Protein AF-A0A7H0H2H9-F1 (afdb_monomer)

Neares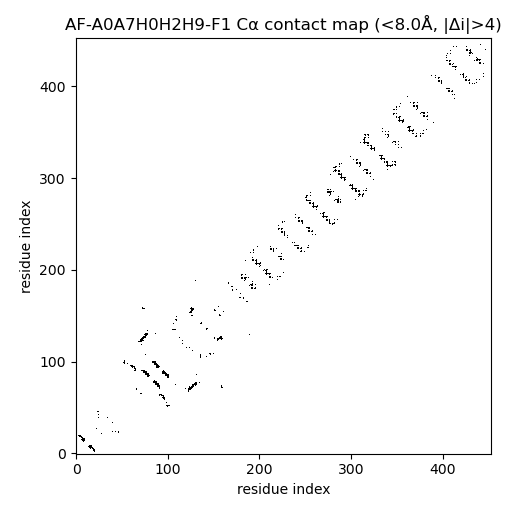t PDB structures (foldseek):
  3sf4-assembly1_A  TM=4.062E-01  e=7.384E-05  Homo sapiens
  6hc2-assembly1_C  TM=4.402E-01  e=5.951E-04  Homo sapiens
  4wng-assembly1_A  TM=3.437E-01  e=6.780E-04  Homo sapiens
  4wnf-assembly1_A  TM=3.298E-01  e=6.225E-03  Homo sapiens
  3t7u-assembly1_A  TM=1.616E-01  e=5.248E-01  Homo sapiens

Solvent-accessible surface area (backbone atoms only — not comparable to full-atom values): 24027 Å² total; per-residue (Å²): 130,84,74,74,48,68,74,41,51,43,93,90,74,65,46,72,81,52,68,64,76,81,82,51,85,90,69,64,82,79,76,61,87,85,63,46,75,66,54,59,52,50,51,54,50,51,52,49,52,50,51,50,33,54,52,31,71,68,49,82,70,50,78,49,81,58,59,100,83,49,75,34,34,29,34,33,34,65,47,76,54,102,89,45,48,26,40,32,34,30,30,72,90,27,78,23,43,58,31,59,59,54,96,82,59,84,58,61,67,67,54,54,49,52,51,47,42,74,73,44,47,90,34,41,31,19,57,29,56,68,68,25,37,80,74,62,47,65,96,39,80,67,42,59,59,50,53,54,58,54,35,69,76,32,86,34,62,50,42,58,88,81,68,55,94,80,70,71,82,83,72,60,95,85,51,54,72,65,60,49,34,55,50,39,28,78,69,74,34,34,67,34,15,26,54,50,14,61,69,27,42,88,81,38,49,71,62,11,48,52,30,19,50,54,8,30,76,72,64,28,46,68,15,20,31,48,49,11,62,67,23,55,88,80,35,59,66,64,11,46,56,26,16,53,53,9,30,75,72,62,37,26,68,21,19,39,51,46,12,63,70,24,46,88,82,37,54,66,63,12,49,54,25,26,51,51,7,25,75,65,61,28,32,66,36,14,32,52,51,14,56,48,29,44,76,71,71,34,56,79,66,13,48,61,28,17,52,50,5,33,72,61,58,36,14,63,22,19,26,52,54,11,65,76,26,42,91,84,37,53,68,60,14,50,55,23,13,52,50,1,33,73,53,66,22,48,69,14,18,26,52,43,12,59,70,23,48,84,83,34,48,76,62,10,46,60,29,11,49,55,11,27,76,73,67,37,65,69,15,45,52,49,43,52,54,50,50,52,53,50,51,48,55,49,26,54,52,39,35,74,72,67,39,59,69,29,25,45,52,41,12,61,71,23,46,89,80,38,51,69,62,11,50,54,31,16,50,55,19,37,74,38,98,46,80,92,28,55,58,42,50,54,74,77,43,72,85,61,77,77,81,84,126

Sequence (453 aa):
MSQYLIEFCCPECERALGGFSNPLVGEIHDPDPSWSTIATGDLRTQETRWRELLSARTTPWRDSSASDTDPVHASLQVRTDSRGTWLVIDANGSEIFRELAAEDDIEPAPRLLAYLHARYGDRLRSFDPWRAFDFLAGDSLSATARIMALLQTLPERDGAAADRRSLGDPPPPNASPMTRLEWRAKHGDSDAMYWLGTELQERDPDTARRWLEEAADLGNPNAMFALGSFYRFSDLDASRDWLEKAAAHGDPGAMSNLGLLLQDSDPQAADDWAEAAAVKGDTDAAFNRGAMLTRLNQPHAARAWFERAAAGGDGRAAYNLGLMVVESDPSSARTWFERGARLGCVEAMAHLGYLLMEESPAKAMKWLERAADAGDRDAMVNCGVLSQRLAESWFKKAAAAGDTGALANLAYLLRGLRPDDSRQWAQRAVDSTDPELDDTLDILFPDAEPKMS

Mean predicted aligned error: 17.39 Å

Secondary structure (DSSP, 8-state):
-----EEEE-TTT--EEEE-----GGG-SS--TTS-HHHHHHHHHHHHHHHHHHHHHTSPPPPPSS-TTS-EEEEEEEEEETTEEEEEEEETTEEEEEEE--TT-S-HHHHHHHHHHHHHGGGEEEEE-GGGHHHHTSS-HHHHHHHHHHHTTSSSSSS-TTTGGGT-PPPPTTS-HHHHHHHHHHTT-HHHHHHHHHHHTTT-HHHHHHHHHHHHHTT-HHHHHHHHHHHTTT-HHHHHHHHHHHHHTT-HHHHHHHHHHHTTT-HHHHHHHHHHHHHTT-HHHHHHHHHHHHHTT-HHHHHHHHHHHHHTT-HHHHHHHHHHHTTT-HHHHHHHHHHHHHTT-HHHHHHHHHHHHHH-HHHHHHHHHHHHHTT-HHHHHHHHHHHHHHHHHHHHHHHHTT-SHHHHHHHHHHTTT-HHHHHHHHHHHHTSS-GGGTTHHHHH-TTSPP---

Foldseek 3Di:
DQPFPQVDADPVHGDRPDTDGLDQPVRDDDDDPVCPPVNVVVSVVVVVLVVQQVVQVPDAFADAPDDLPAAKQKEWAWDADPVAIKTFIHIPNHTGGIGHQDLPPQAPPVVVVVVVCVVQPLSHAYYHHVNVCVSQPNPDPVSVVVNQVSLVVHNHSHSDPPPPVPQDDQDPPPDDPLSNLVSCLSVQNLVSLQVNLVVCCVPPVPSSLVSLVSSVVVVNLSSLQVQLVVCVVPPLVSNLVSLVSSVVVVDLVSLQVNLVSCCVPPNVSSLVSLVSSLVSQNLVSLQVNLVVCVVVVNNVVSLVSLVSSLVSLALVSLQVNLVVCCVPDVPSSLVSLVSSLVSPNLSSLQVNLVVCLVVPLPSSLVSLVSSVVVPDPSSVVVNVVSVLVVLLVVLVVCVVVVNLVSLLVNLQSCCVPPVPVSLVSLVVSCVDPDPVSVCSCCVSPVPDPPPDD

Organism: NCBI:txid1285901

pLDDT: mean 78.41, std 16.93, range [29.27, 97.94]

Structure (mmCIF, N/CA/C/O backbone):
data_AF-A0A7H0H2H9-F1
#
_entry.id   AF-A0A7H0H2H9-F1
#
loop_
_atom_site.group_PDB
_atom_site.id
_atom_site.type_symbol
_atom_site.label_atom_id
_atom_site.label_alt_id
_atom_site.label_comp_id
_atom_site.label_asym_id
_atom_site.label_entity_id
_atom_site.label_seq_id
_atom_site.pdbx_PDB_ins_code
_atom_site.Cartn_x
_atom_site.Cartn_y
_atom_site.Cartn_z
_atom_site.occupancy
_atom_site.B_iso_or_equiv
_atom_site.auth_seq_id
_atom_site.auth_comp_id
_atom_site.auth_asym_id
_atom_site.auth_atom_id
_atom_site.pdbx_PDB_model_num
ATOM 1 N N . MET A 1 1 ? -8.047 -39.981 -25.725 1.00 29.27 1 MET A N 1
ATOM 2 C CA . MET A 1 1 ? -6.622 -40.042 -26.105 1.00 29.27 1 MET A CA 1
ATOM 3 C C . MET A 1 1 ? -6.065 -38.666 -25.829 1.00 29.27 1 MET A C 1
ATOM 5 O O . MET A 1 1 ? -6.354 -37.765 -26.601 1.00 29.27 1 MET A O 1
ATOM 9 N N . SER A 1 2 ? -5.395 -38.485 -24.692 1.00 30.36 2 SER A N 1
ATOM 10 C CA . SER A 1 2 ? -4.617 -37.278 -24.416 1.00 30.36 2 SER A CA 1
ATOM 11 C C . SER A 1 2 ? -3.603 -37.130 -25.545 1.00 30.36 2 SER A C 1
ATOM 13 O O . SER A 1 2 ? -2.760 -38.009 -25.737 1.00 30.36 2 SER A O 1
ATOM 15 N N . GLN A 1 3 ? -3.738 -36.086 -26.361 1.00 37.97 3 GLN A N 1
ATOM 16 C CA . GLN A 1 3 ? -2.693 -35.756 -27.316 1.00 37.97 3 GLN A CA 1
ATOM 17 C C . GLN A 1 3 ? -1.512 -35.253 -26.489 1.00 37.97 3 GLN A C 1
ATOM 19 O O . GLN A 1 3 ? -1.462 -34.098 -26.085 1.00 37.97 3 GLN A O 1
ATOM 24 N N . TYR A 1 4 ? -0.579 -36.149 -26.175 1.00 35.84 4 TYR A N 1
ATOM 25 C CA . TYR A 1 4 ? 0.776 -35.740 -25.848 1.00 35.84 4 TYR A CA 1
ATOM 26 C C . TYR A 1 4 ? 1.286 -34.967 -27.062 1.00 35.84 4 TYR A C 1
ATOM 28 O O . TYR A 1 4 ? 1.615 -35.569 -28.085 1.00 35.84 4 TYR A O 1
ATOM 36 N N . LEU A 1 5 ? 1.295 -33.639 -26.979 1.00 40.12 5 LEU A N 1
ATOM 37 C CA . LEU A 1 5 ? 2.050 -32.843 -27.927 1.00 40.12 5 LEU A CA 1
ATOM 38 C C . LEU A 1 5 ? 3.520 -32.987 -27.537 1.00 40.12 5 LEU A C 1
ATOM 40 O O . LEU A 1 5 ? 3.989 -32.448 -26.540 1.00 40.12 5 LEU A O 1
ATOM 44 N N . ILE A 1 6 ? 4.232 -33.801 -28.310 1.00 41.22 6 ILE A N 1
ATOM 45 C CA . ILE A 1 6 ? 5.691 -33.839 -28.296 1.00 41.22 6 ILE A CA 1
ATOM 46 C C . ILE A 1 6 ? 6.144 -32.463 -28.792 1.00 41.22 6 ILE A C 1
ATOM 48 O O . ILE A 1 6 ? 5.863 -32.116 -29.937 1.00 41.22 6 ILE A O 1
ATOM 52 N N . GLU A 1 7 ? 6.792 -31.667 -27.939 1.00 45.75 7 GLU A N 1
ATOM 53 C CA . GLU A 1 7 ? 7.185 -30.301 -28.309 1.00 45.75 7 GLU A CA 1
ATOM 54 C C . GLU A 1 7 ? 8.278 -30.283 -29.382 1.00 45.75 7 GLU A C 1
ATOM 56 O O . GLU A 1 7 ? 8.294 -29.370 -30.208 1.00 45.75 7 GLU A O 1
ATOM 61 N N . PHE A 1 8 ? 9.176 -31.279 -29.422 1.00 47.75 8 PHE A N 1
ATOM 62 C CA . PHE A 1 8 ? 10.190 -31.331 -30.476 1.00 47.75 8 PHE A CA 1
ATOM 63 C C . PHE A 1 8 ? 10.889 -32.682 -30.653 1.00 47.75 8 PHE A C 1
ATOM 65 O O . PHE A 1 8 ? 11.193 -33.366 -29.674 1.00 47.75 8 PHE A O 1
ATOM 72 N N . CYS A 1 9 ? 11.245 -32.980 -31.909 1.00 41.75 9 CYS A N 1
ATOM 73 C CA . CYS A 1 9 ? 12.187 -34.017 -32.325 1.00 41.75 9 CYS A CA 1
ATOM 74 C C . CYS A 1 9 ? 13.447 -33.364 -32.917 1.00 41.75 9 CYS A C 1
ATOM 76 O O . CYS A 1 9 ? 13.332 -32.494 -33.776 1.00 41.75 9 CYS A O 1
ATOM 78 N N . CYS A 1 10 ? 14.646 -33.786 -32.500 1.00 37.72 10 CYS A N 1
ATOM 79 C CA . CYS A 1 10 ? 15.900 -33.326 -33.116 1.00 37.72 10 CYS A CA 1
ATOM 80 C C . CYS A 1 10 ? 15.871 -33.552 -34.647 1.00 37.72 10 CYS A C 1
ATOM 82 O O . CYS A 1 10 ? 15.589 -34.674 -35.054 1.00 37.72 10 CYS A O 1
ATOM 84 N N . PRO A 1 11 ? 16.186 -32.574 -35.517 1.00 35.91 11 PRO A N 1
ATOM 85 C CA . PRO A 1 11 ? 16.019 -32.740 -36.965 1.00 35.91 11 PRO A CA 1
ATOM 86 C C . PRO A 1 11 ? 17.012 -33.730 -37.592 1.00 35.91 11 PRO A C 1
ATOM 88 O O . PRO A 1 11 ? 16.770 -34.233 -38.682 1.00 35.91 11 PRO A O 1
ATOM 91 N N . GLU A 1 12 ? 18.125 -34.022 -36.911 1.00 37.12 12 GLU A N 1
ATOM 92 C CA . GLU A 1 12 ? 19.143 -34.975 -37.375 1.00 37.12 12 GLU A CA 1
ATOM 93 C C . GLU A 1 12 ? 18.898 -36.412 -36.897 1.00 37.12 12 GLU A C 1
ATOM 95 O O . GLU A 1 12 ? 19.359 -37.355 -37.537 1.00 37.12 12 GLU A O 1
ATOM 100 N N . CYS A 1 13 ? 18.200 -36.609 -35.772 1.00 47.38 13 CYS A N 1
ATOM 101 C CA . CYS A 1 13 ? 17.996 -37.948 -35.197 1.00 47.38 13 CYS A CA 1
ATOM 102 C C . CYS A 1 13 ? 16.553 -38.275 -34.784 1.00 47.38 13 CYS A C 1
ATOM 104 O O . CYS A 1 13 ? 16.312 -39.330 -34.201 1.00 47.38 13 CYS A O 1
ATOM 106 N N . GLU A 1 14 ? 15.611 -37.373 -35.055 1.00 47.16 14 GLU A N 1
ATOM 107 C CA . GLU A 1 14 ? 14.166 -37.460 -34.799 1.00 47.16 14 GLU A CA 1
ATOM 108 C C . GLU A 1 14 ? 13.768 -37.801 -33.350 1.00 47.16 14 GLU A C 1
ATOM 110 O O . GLU A 1 14 ? 12.626 -38.161 -33.063 1.00 47.16 14 GLU A O 1
ATOM 115 N N . ARG A 1 15 ? 14.696 -37.675 -32.395 1.00 44.41 15 ARG A N 1
ATOM 116 C CA . ARG A 1 15 ? 14.470 -38.045 -30.994 1.00 44.41 15 ARG A CA 1
ATOM 117 C C . ARG A 1 15 ? 13.746 -36.935 -30.238 1.00 44.41 15 ARG A C 1
ATOM 119 O O . ARG A 1 15 ? 14.182 -35.785 -30.294 1.00 44.41 15 ARG A O 1
ATOM 126 N N . ALA A 1 16 ? 12.692 -37.299 -29.506 1.00 47.22 16 ALA A N 1
ATOM 127 C CA . ALA A 1 16 ? 11.947 -36.384 -28.647 1.00 47.22 16 ALA A CA 1
ATOM 128 C C . ALA A 1 16 ? 12.841 -35.851 -27.514 1.00 47.22 16 ALA A C 1
ATOM 130 O O . ALA A 1 16 ? 13.384 -36.646 -26.743 1.00 47.22 16 ALA A O 1
ATOM 131 N N . LEU A 1 17 ? 13.012 -34.528 -27.429 1.00 44.09 17 LEU A N 1
ATOM 132 C CA . LEU A 1 17 ? 13.872 -33.883 -26.419 1.00 44.09 17 LEU A CA 1
ATOM 133 C C . LEU A 1 17 ? 13.115 -33.526 -25.125 1.00 44.09 17 LEU A C 1
ATOM 135 O O . LEU A 1 17 ? 13.735 -33.360 -24.079 1.00 44.09 17 LEU A O 1
ATOM 139 N N . GLY A 1 18 ? 11.782 -33.495 -25.178 1.00 45.84 18 GLY A N 1
ATOM 140 C CA . GLY A 1 18 ? 10.891 -33.237 -24.048 1.00 45.84 18 GLY A CA 1
ATOM 141 C C . GLY A 1 18 ? 9.431 -33.170 -24.501 1.00 45.84 18 GLY A C 1
ATOM 142 O O . GLY A 1 18 ? 9.147 -33.104 -25.700 1.00 45.84 18 GLY A O 1
ATOM 143 N N . GLY A 1 19 ? 8.496 -33.226 -23.553 1.00 44.22 19 GLY A N 1
ATOM 144 C CA . GLY A 1 19 ? 7.072 -33.059 -23.829 1.00 44.22 19 GLY A CA 1
ATOM 145 C C . GLY A 1 19 ? 6.325 -32.541 -22.608 1.00 44.22 19 GLY A C 1
ATOM 146 O O . GLY A 1 19 ? 6.538 -33.035 -21.501 1.00 44.22 19 GLY A O 1
ATOM 147 N N . PHE A 1 20 ? 5.436 -31.579 -22.836 1.00 43.78 20 PHE A N 1
ATOM 148 C CA . PHE A 1 20 ? 4.494 -31.066 -21.849 1.00 43.78 20 PHE A CA 1
ATOM 149 C C . PHE A 1 20 ? 3.074 -31.169 -22.413 1.00 43.78 20 PHE A C 1
ATOM 151 O O . PHE A 1 20 ? 2.856 -31.006 -23.613 1.00 43.78 20 PHE A O 1
ATOM 158 N N . SER A 1 21 ? 2.093 -31.457 -21.560 1.00 45.12 21 SER A N 1
ATOM 159 C CA . SER A 1 21 ? 0.679 -31.422 -21.939 1.00 45.12 21 SER A CA 1
ATOM 160 C C . SER A 1 21 ? 0.024 -30.200 -21.311 1.00 45.12 21 SER A C 1
ATOM 162 O O . SER A 1 21 ? -0.103 -30.153 -20.088 1.00 45.12 21 SER A O 1
ATOM 164 N N . ASN A 1 22 ? -0.421 -29.251 -22.133 1.00 46.38 22 ASN A N 1
ATOM 165 C CA . ASN A 1 22 ? -1.325 -28.192 -21.698 1.00 46.38 22 ASN A CA 1
ATOM 166 C C . ASN A 1 22 ? -2.756 -28.555 -22.150 1.00 46.38 22 ASN A C 1
ATOM 168 O O . ASN A 1 22 ? -2.999 -28.575 -23.360 1.00 46.38 22 ASN A O 1
ATOM 172 N N . PRO A 1 23 ? -3.678 -28.935 -21.243 1.00 48.56 23 PRO A N 1
ATOM 173 C CA . PRO A 1 23 ? -5.033 -29.321 -21.628 1.00 48.56 23 PRO A CA 1
ATOM 174 C C . PRO A 1 23 ? -5.815 -28.108 -22.149 1.00 48.56 23 PRO A C 1
ATOM 176 O O . PRO A 1 23 ? -5.937 -27.093 -21.464 1.00 48.56 23 PRO A O 1
ATOM 179 N N . LEU A 1 24 ? -6.385 -28.214 -23.354 1.00 52.94 24 LEU A N 1
ATOM 180 C CA . LEU A 1 24 ? -7.250 -27.163 -23.900 1.00 52.94 24 LEU A CA 1
ATOM 181 C C . LEU A 1 24 ? -8.544 -27.064 -23.081 1.00 52.94 24 LEU A C 1
ATOM 183 O O . LEU A 1 24 ? -9.065 -28.074 -22.605 1.00 52.94 24 LEU A O 1
ATOM 187 N N . VAL A 1 25 ? -9.140 -25.868 -22.986 1.00 51.47 25 VAL A N 1
ATOM 188 C CA . VAL A 1 25 ? -10.388 -25.658 -22.217 1.00 51.47 25 VAL A CA 1
ATOM 189 C C . VAL A 1 25 ? -11.526 -26.580 -22.691 1.00 51.47 25 VAL A C 1
ATOM 191 O O . VAL A 1 25 ? -12.384 -26.967 -21.901 1.00 51.47 25 VAL A O 1
ATOM 194 N N . GLY A 1 26 ? -11.528 -26.973 -23.970 1.00 51.47 26 GLY A N 1
ATOM 195 C CA . GLY A 1 26 ? -12.503 -27.908 -24.547 1.00 51.47 26 GLY A CA 1
ATOM 196 C C . GLY A 1 26 ? -12.264 -29.396 -24.246 1.00 51.47 26 GLY A C 1
ATOM 197 O O . GLY A 1 26 ? -13.127 -30.210 -24.565 1.00 51.47 26 GLY A O 1
ATOM 198 N N . GLU A 1 27 ? -11.125 -29.757 -23.652 1.00 48.06 27 GLU A N 1
ATOM 199 C CA . GLU A 1 27 ? -10.711 -31.143 -23.370 1.00 48.06 27 GLU A CA 1
ATOM 200 C C . GLU A 1 27 ? -10.894 -31.537 -21.892 1.00 48.06 27 GLU A C 1
ATOM 202 O O . GLU A 1 27 ? -10.730 -32.704 -21.532 1.00 48.06 27 GLU A O 1
ATOM 207 N N . ILE A 1 28 ? -11.274 -30.582 -21.033 1.00 53.31 28 ILE A N 1
ATOM 208 C CA . ILE A 1 28 ? -11.577 -30.812 -19.617 1.00 53.31 28 ILE A CA 1
ATOM 209 C C . ILE A 1 28 ? -13.004 -31.357 -19.506 1.00 53.31 28 ILE A C 1
ATOM 211 O O . ILE A 1 28 ? -13.990 -30.617 -19.522 1.00 53.31 28 ILE A O 1
ATOM 215 N N . HIS A 1 29 ? -13.123 -32.675 -19.401 1.00 45.47 29 HIS A N 1
ATOM 216 C CA . HIS A 1 29 ? -14.381 -33.327 -19.062 1.00 45.47 29 HIS A CA 1
ATOM 217 C C . HIS A 1 29 ? -14.463 -33.468 -17.538 1.00 45.47 29 HIS A C 1
ATOM 219 O O . HIS A 1 29 ? -13.722 -34.257 -16.963 1.00 45.47 29 HIS A O 1
ATOM 225 N N . ASP A 1 30 ? -15.374 -32.705 -16.924 1.00 46.75 30 ASP A N 1
ATOM 226 C CA . ASP A 1 30 ? -15.655 -32.646 -15.477 1.00 46.75 30 ASP A CA 1
ATOM 227 C C . ASP A 1 30 ? -14.646 -31.801 -14.656 1.00 46.75 30 ASP A C 1
ATOM 229 O O . ASP A 1 30 ? -13.772 -32.337 -13.972 1.00 46.75 30 ASP A O 1
ATOM 233 N N . PRO A 1 31 ? -14.715 -30.453 -14.737 1.00 51.00 31 PRO A N 1
ATOM 234 C CA . PRO A 1 31 ? -13.874 -29.586 -13.918 1.00 51.00 31 PRO A CA 1
ATOM 235 C C . PRO A 1 31 ? -14.248 -29.740 -12.437 1.00 51.00 31 PRO A C 1
ATOM 237 O O . PRO A 1 31 ? -15.410 -29.586 -12.060 1.00 51.00 31 PRO A O 1
ATOM 240 N N . ASP A 1 32 ? -13.257 -30.028 -11.594 1.00 45.88 32 ASP A N 1
ATOM 241 C CA . ASP A 1 32 ? -13.421 -30.076 -10.141 1.00 45.88 32 ASP A CA 1
ATOM 242 C C . ASP A 1 32 ? -14.043 -28.746 -9.651 1.00 45.88 32 ASP A C 1
ATOM 244 O O . ASP A 1 32 ? -13.536 -27.674 -9.986 1.00 45.88 32 ASP A O 1
ATOM 248 N N . PRO A 1 33 ? -15.145 -28.767 -8.875 1.00 47.25 33 PRO A N 1
ATOM 249 C CA . PRO A 1 33 ? -15.858 -27.558 -8.454 1.00 47.25 33 PRO A CA 1
ATOM 250 C C . PRO A 1 33 ? -15.035 -26.609 -7.562 1.00 47.25 33 PRO A C 1
ATOM 252 O O . PRO A 1 33 ? -15.468 -25.483 -7.314 1.00 47.25 33 PRO A O 1
ATOM 255 N N . SER A 1 34 ? -13.849 -27.019 -7.096 1.00 45.00 34 SER A N 1
ATOM 256 C CA . SER A 1 34 ? -12.867 -26.138 -6.445 1.00 45.00 34 SER A CA 1
ATOM 257 C C . SER A 1 34 ? -12.106 -25.224 -7.423 1.00 45.00 34 SER A C 1
ATOM 259 O O . SER A 1 34 ? -11.509 -24.228 -7.004 1.00 45.00 34 SER A O 1
ATOM 261 N N . TRP A 1 35 ? -12.174 -25.497 -8.729 1.00 41.91 35 TRP A N 1
ATOM 262 C CA . TRP A 1 35 ? -11.580 -24.694 -9.795 1.00 41.91 35 TRP A CA 1
ATOM 263 C C . TRP A 1 35 ? -12.516 -23.522 -10.098 1.00 41.91 35 TRP A C 1
ATOM 265 O O . TRP A 1 35 ? -13.301 -23.527 -11.043 1.00 41.91 35 TRP A O 1
ATOM 275 N N . SER A 1 36 ? -12.481 -22.515 -9.225 1.00 41.94 36 SER A N 1
ATOM 276 C CA . SER A 1 36 ? -13.236 -21.270 -9.396 1.00 41.94 36 SER A CA 1
ATOM 277 C C . SER A 1 36 ? -12.966 -20.608 -10.759 1.00 41.94 36 SER A C 1
ATOM 279 O O . SER A 1 36 ? -11.945 -20.857 -11.397 1.00 41.94 36 SER A O 1
ATOM 281 N N . THR A 1 37 ? -13.844 -19.693 -11.181 1.00 44.31 37 THR A N 1
ATOM 282 C CA . THR A 1 37 ? -13.778 -18.908 -12.434 1.00 44.31 37 THR A CA 1
ATOM 283 C C . THR A 1 37 ? -12.402 -18.269 -12.716 1.00 44.31 37 THR A C 1
ATOM 285 O O . THR A 1 37 ? -12.064 -18.007 -13.873 1.00 44.31 37 THR A O 1
ATOM 288 N N . ILE A 1 38 ? -11.588 -18.070 -11.672 1.00 37.41 38 ILE A N 1
ATOM 289 C CA . ILE A 1 38 ? -10.196 -17.601 -11.720 1.00 37.41 38 ILE A CA 1
ATOM 290 C C . ILE A 1 38 ? -9.293 -18.595 -12.479 1.00 37.41 38 ILE A C 1
ATOM 292 O O . ILE A 1 38 ? -8.529 -18.171 -13.342 1.00 37.41 38 ILE A O 1
ATOM 296 N N . ALA A 1 39 ? -9.446 -19.906 -12.261 1.00 43.59 39 ALA A N 1
ATOM 297 C CA . ALA A 1 39 ? -8.668 -20.946 -12.941 1.00 43.59 39 ALA A CA 1
ATOM 298 C C . ALA A 1 39 ? -9.012 -21.044 -14.440 1.00 43.59 39 ALA A C 1
ATOM 300 O O . ALA A 1 39 ? -8.131 -21.193 -15.278 1.00 43.59 39 ALA A O 1
ATOM 301 N N . THR A 1 40 ? -10.285 -20.883 -14.821 1.00 46.69 40 THR A N 1
ATOM 302 C CA . THR A 1 40 ? -10.682 -20.876 -16.245 1.00 46.69 40 THR A CA 1
ATOM 303 C C . THR A 1 40 ? -10.235 -19.624 -17.006 1.00 46.69 40 THR A C 1
ATOM 305 O O . THR A 1 40 ? -10.017 -19.695 -18.216 1.00 46.69 40 THR A O 1
ATOM 308 N N . GLY A 1 41 ? -10.119 -18.476 -16.326 1.00 50.62 41 GLY A N 1
ATOM 309 C CA . GLY A 1 41 ? -9.566 -17.247 -16.907 1.00 50.62 41 GLY A CA 1
ATOM 310 C C . GLY A 1 41 ? -8.063 -17.363 -17.166 1.00 50.62 41 GLY A C 1
ATOM 311 O O . GLY A 1 41 ? -7.594 -16.981 -18.239 1.00 50.62 41 GLY A O 1
ATOM 312 N N . ASP A 1 42 ? -7.338 -17.969 -16.226 1.00 55.88 42 ASP A N 1
ATOM 313 C CA . ASP A 1 42 ? -5.917 -18.295 -16.361 1.00 55.88 42 ASP A CA 1
ATOM 314 C C . ASP A 1 42 ? -5.680 -19.299 -17.505 1.00 55.88 42 ASP A C 1
ATOM 316 O O . ASP A 1 42 ? -4.914 -19.023 -18.423 1.00 55.88 42 ASP A O 1
ATOM 320 N N . LEU A 1 43 ? -6.472 -20.377 -17.586 1.00 53.47 43 LEU A N 1
ATOM 321 C CA . LEU A 1 43 ? -6.384 -21.367 -18.672 1.00 53.47 43 LEU A CA 1
ATOM 322 C C . LEU A 1 43 ? -6.647 -20.784 -20.070 1.00 53.47 43 LEU A C 1
ATOM 324 O O . LEU A 1 43 ? -5.934 -21.108 -21.015 1.00 53.47 43 LEU A O 1
ATOM 328 N N . ARG A 1 44 ? -7.634 -19.889 -20.236 1.00 60.34 44 ARG A N 1
ATOM 329 C CA . ARG A 1 44 ? -7.860 -19.207 -21.531 1.00 60.34 44 ARG A CA 1
ATOM 330 C C . ARG A 1 44 ? -6.708 -18.273 -21.897 1.00 60.34 44 ARG A C 1
ATOM 332 O O . ARG A 1 44 ? -6.389 -18.124 -23.079 1.00 60.34 44 ARG A O 1
ATOM 339 N N . THR A 1 45 ? -6.098 -17.642 -20.897 1.00 61.00 45 THR A N 1
ATOM 340 C CA . THR A 1 45 ? -4.935 -16.765 -21.075 1.00 61.00 45 THR A CA 1
ATOM 341 C C . THR A 1 45 ? -3.708 -17.584 -21.477 1.00 61.00 45 THR A C 1
ATOM 343 O O . THR A 1 45 ? -3.029 -17.229 -22.439 1.00 61.00 45 THR A O 1
ATOM 346 N N . GLN A 1 46 ? -3.487 -18.730 -20.832 1.00 59.09 46 GLN A N 1
ATOM 347 C CA . GLN A 1 46 ? -2.449 -19.697 -21.190 1.00 59.09 46 GLN A CA 1
ATOM 348 C C . GLN A 1 46 ? -2.670 -20.285 -22.591 1.00 59.09 46 GLN A C 1
ATOM 350 O O . GLN A 1 46 ? -1.737 -20.321 -23.387 1.00 59.09 46 GLN A O 1
ATOM 355 N N . GLU A 1 47 ? -3.902 -20.663 -22.948 1.00 63.34 47 GLU A N 1
ATOM 356 C CA . GLU A 1 47 ? -4.245 -21.170 -24.285 1.00 63.34 47 GLU A CA 1
ATOM 357 C C . GLU A 1 47 ? -4.001 -20.113 -25.378 1.00 63.34 47 GLU A C 1
ATOM 359 O O . GLU A 1 47 ? -3.518 -20.428 -26.468 1.00 63.34 47 GLU A O 1
ATOM 364 N N . THR A 1 48 ? -4.303 -18.844 -25.090 1.00 66.75 48 THR A N 1
ATOM 365 C CA . THR A 1 48 ? -4.049 -17.726 -26.013 1.00 66.75 48 THR A CA 1
ATOM 366 C C . THR A 1 48 ? -2.551 -17.497 -26.195 1.00 66.75 48 THR A C 1
ATOM 368 O O . THR A 1 48 ? -2.079 -17.493 -27.332 1.00 66.75 48 THR A O 1
ATOM 371 N N . ARG A 1 49 ? -1.789 -17.416 -25.096 1.00 64.12 49 ARG A N 1
ATOM 372 C CA . ARG A 1 49 ? -0.321 -17.311 -25.131 1.00 64.12 49 ARG A CA 1
ATOM 373 C C . ARG A 1 49 ? 0.324 -18.482 -25.871 1.00 64.12 49 ARG A C 1
ATOM 375 O O . ARG A 1 49 ? 1.252 -18.285 -26.648 1.00 64.12 49 ARG A O 1
ATOM 382 N N . TRP A 1 50 ? -0.195 -19.695 -25.690 1.00 64.88 50 TRP A N 1
ATOM 383 C CA . TRP A 1 50 ? 0.288 -20.888 -26.382 1.00 64.88 50 TRP A CA 1
ATOM 384 C C . TRP A 1 50 ? 0.063 -20.821 -27.897 1.00 64.88 50 TRP A C 1
ATOM 386 O O . TRP A 1 50 ? 0.962 -21.130 -28.681 1.00 64.88 50 TRP A O 1
ATOM 396 N N . ARG A 1 51 ? -1.113 -20.358 -28.342 1.00 69.12 51 ARG A N 1
ATOM 397 C CA . ARG A 1 51 ? -1.373 -20.116 -29.771 1.00 69.12 51 ARG A CA 1
ATOM 398 C C . ARG A 1 51 ? -0.455 -19.044 -30.349 1.00 69.12 51 ARG A C 1
ATOM 400 O O . ARG A 1 51 ? 0.018 -19.205 -31.471 1.00 69.12 51 ARG A O 1
ATOM 407 N N . GLU A 1 52 ? -0.197 -17.977 -29.602 1.00 71.00 52 GLU A N 1
ATOM 408 C CA . GLU A 1 52 ? 0.721 -16.913 -30.016 1.00 71.00 52 GLU A CA 1
ATOM 409 C C . GLU A 1 52 ? 2.161 -17.418 -30.134 1.00 71.00 52 GLU A C 1
ATOM 411 O O . GLU A 1 52 ? 2.815 -17.140 -31.138 1.00 71.00 52 GLU A O 1
ATOM 416 N N . LEU A 1 53 ? 2.624 -18.235 -29.184 1.00 70.81 53 LEU A N 1
ATOM 417 C CA . LEU A 1 53 ? 3.927 -18.898 -29.244 1.00 70.81 53 LEU A CA 1
ATOM 418 C C . LEU A 1 53 ? 4.055 -19.779 -30.496 1.00 70.81 53 LEU A C 1
ATOM 420 O O . LEU A 1 53 ? 5.022 -19.653 -31.248 1.00 70.81 53 LEU A O 1
ATOM 424 N N . LEU A 1 54 ? 3.066 -20.640 -30.761 1.00 69.44 54 LEU A N 1
ATOM 425 C CA . LEU A 1 54 ? 3.049 -21.503 -31.949 1.00 69.44 54 LEU A CA 1
ATOM 426 C C . LEU A 1 54 ? 2.987 -20.693 -33.254 1.00 69.44 54 LEU A C 1
ATOM 428 O O . LEU A 1 54 ? 3.672 -21.017 -34.228 1.00 69.44 54 LEU A O 1
ATOM 432 N N . SER A 1 55 ? 2.201 -19.616 -33.277 1.00 71.44 55 SER A N 1
ATOM 433 C CA . SER A 1 55 ? 2.129 -18.705 -34.421 1.00 71.44 55 SER A CA 1
ATOM 434 C C . SER A 1 55 ? 3.462 -17.990 -34.658 1.00 71.44 55 SER A C 1
ATOM 436 O O . SER A 1 55 ? 3.884 -17.840 -35.803 1.00 71.44 55 SER A O 1
ATOM 438 N N . ALA A 1 56 ? 4.151 -17.563 -33.600 1.00 70.19 56 ALA A N 1
ATOM 439 C CA . ALA A 1 56 ? 5.453 -16.917 -33.716 1.00 70.19 56 ALA A CA 1
ATOM 440 C C . ALA A 1 56 ? 6.522 -17.903 -34.215 1.00 70.19 56 ALA A C 1
ATOM 442 O O . ALA A 1 56 ? 7.257 -17.597 -35.151 1.00 70.19 56 ALA A O 1
ATOM 443 N N . ARG A 1 57 ? 6.532 -19.137 -33.693 1.00 74.31 57 ARG A N 1
ATOM 444 C CA . ARG A 1 57 ? 7.452 -20.210 -34.119 1.00 74.31 57 ARG A CA 1
ATOM 445 C C . ARG A 1 57 ? 7.257 -20.654 -35.574 1.00 74.31 57 ARG A C 1
ATOM 447 O O . ARG A 1 57 ? 8.193 -21.152 -36.190 1.00 74.31 57 ARG A O 1
ATOM 454 N N . THR A 1 58 ? 6.065 -20.461 -36.135 1.00 72.69 58 THR A N 1
ATOM 455 C CA . THR A 1 58 ? 5.759 -20.748 -37.550 1.00 72.69 58 THR A CA 1
ATOM 456 C C . THR A 1 58 ? 5.929 -19.532 -38.464 1.00 72.69 58 THR A C 1
ATOM 458 O O . THR A 1 58 ? 5.747 -19.641 -39.678 1.00 72.69 58 THR A O 1
ATOM 461 N N . THR A 1 59 ? 6.311 -18.376 -37.911 1.00 75.50 59 THR A N 1
ATOM 462 C CA . THR A 1 59 ? 6.544 -17.161 -38.692 1.00 75.50 59 THR A CA 1
ATOM 463 C C . THR A 1 59 ? 7.844 -17.291 -39.498 1.00 75.50 59 THR A C 1
ATOM 465 O O . THR A 1 59 ? 8.877 -17.670 -38.941 1.00 75.50 59 THR A O 1
ATOM 468 N N . PRO A 1 60 ? 7.835 -16.967 -40.806 1.00 78.38 60 PRO A N 1
ATOM 469 C CA . PRO A 1 60 ? 9.044 -16.997 -41.619 1.00 78.38 60 PRO A CA 1
ATOM 470 C C . PRO A 1 60 ? 10.124 -16.052 -41.083 1.00 78.38 60 PRO A C 1
ATOM 472 O O . PRO A 1 60 ? 9.856 -14.890 -40.774 1.00 78.38 60 PRO A O 1
ATOM 475 N N . TRP A 1 61 ? 11.359 -16.544 -41.031 1.00 84.88 61 TRP A N 1
ATOM 476 C CA . TRP A 1 61 ? 12.534 -15.753 -40.672 1.00 84.88 61 TRP A CA 1
ATOM 477 C C . TRP A 1 61 ? 12.842 -14.740 -41.777 1.00 84.88 61 TRP A C 1
ATOM 479 O O . TRP A 1 61 ? 12.860 -15.095 -42.961 1.00 84.88 61 TRP A O 1
ATOM 489 N N . ARG A 1 62 ? 13.102 -13.494 -41.382 1.00 84.38 62 ARG A N 1
ATOM 490 C CA . ARG A 1 62 ? 13.468 -12.406 -42.294 1.00 84.38 62 ARG A CA 1
ATOM 491 C C . ARG A 1 62 ? 14.914 -12.555 -42.755 1.00 84.38 62 ARG A C 1
ATOM 493 O O . ARG A 1 62 ? 15.733 -13.198 -42.099 1.00 84.38 62 ARG A O 1
ATOM 500 N N . ASP A 1 63 ? 15.222 -11.937 -43.888 1.00 74.75 63 ASP A N 1
ATOM 501 C CA . ASP A 1 63 ? 16.591 -11.873 -44.381 1.00 74.75 63 ASP A CA 1
ATOM 502 C C . ASP A 1 63 ? 17.418 -10.885 -43.558 1.00 74.75 63 ASP A C 1
ATOM 504 O O . ASP A 1 63 ? 16.944 -9.821 -43.156 1.00 74.75 63 ASP A O 1
ATOM 508 N N . SER A 1 64 ? 18.667 -11.261 -43.294 1.00 71.31 64 SER A N 1
ATOM 509 C CA . SER A 1 64 ? 19.643 -10.368 -42.677 1.00 71.31 64 SER A CA 1
ATOM 510 C C . SER A 1 64 ? 20.045 -9.268 -43.658 1.00 71.31 64 SER A C 1
ATOM 512 O O . SER A 1 64 ? 20.058 -9.492 -44.864 1.00 71.31 64 SER A O 1
ATOM 514 N N . SER A 1 65 ? 20.500 -8.127 -43.144 1.00 65.50 65 SER A N 1
ATOM 515 C CA . SER A 1 65 ? 21.117 -7.053 -43.941 1.00 65.50 65 SER A CA 1
ATOM 516 C C . SER A 1 65 ? 22.432 -7.451 -44.639 1.00 65.50 65 SER A C 1
ATOM 518 O O . SER A 1 65 ? 22.958 -6.686 -45.445 1.00 65.50 65 SER A O 1
ATOM 520 N N . ALA A 1 66 ? 22.971 -8.630 -44.321 1.00 60.88 66 ALA A N 1
ATOM 521 C CA . ALA A 1 66 ? 24.184 -9.198 -44.895 1.00 60.88 66 ALA A CA 1
ATOM 522 C C . ALA A 1 66 ? 23.973 -9.639 -46.355 1.00 60.88 66 ALA A C 1
ATOM 524 O O . ALA A 1 66 ? 22.939 -10.226 -46.674 1.00 60.88 66 ALA A O 1
ATOM 525 N N . SER A 1 67 ? 24.964 -9.433 -47.226 1.00 62.72 67 SER A N 1
ATOM 526 C CA . SER A 1 67 ? 24.933 -10.000 -48.581 1.00 62.72 67 SER A CA 1
ATOM 527 C C . SER A 1 67 ? 25.012 -11.535 -48.546 1.00 62.72 67 SER A C 1
ATOM 529 O O . SER A 1 67 ? 25.416 -12.125 -47.542 1.00 62.72 67 SER A O 1
ATOM 531 N N . ASP A 1 68 ? 24.672 -12.212 -49.648 1.00 65.62 68 ASP A N 1
ATOM 532 C CA . ASP A 1 68 ? 24.671 -13.686 -49.741 1.00 65.62 68 ASP A CA 1
ATOM 533 C C . ASP A 1 68 ? 26.035 -14.349 -49.474 1.00 65.62 68 ASP A C 1
ATOM 535 O O . ASP A 1 68 ? 26.104 -15.554 -49.228 1.00 65.62 68 ASP A O 1
ATOM 539 N N . THR A 1 69 ? 27.123 -13.580 -49.485 1.00 69.50 69 THR A N 1
ATOM 540 C CA . THR A 1 69 ? 28.486 -14.070 -49.241 1.00 69.50 69 THR A CA 1
ATOM 541 C C . THR A 1 69 ? 29.060 -13.668 -47.886 1.00 69.50 69 THR A C 1
ATOM 543 O O . THR A 1 69 ? 30.127 -14.157 -47.517 1.00 69.50 69 THR A O 1
ATOM 546 N N . ASP A 1 70 ? 28.382 -12.798 -47.136 1.00 77.00 70 ASP A N 1
ATOM 547 C CA . ASP A 1 70 ? 28.944 -12.237 -45.907 1.00 77.00 70 ASP A CA 1
ATOM 548 C C . ASP A 1 70 ? 28.893 -13.230 -44.735 1.00 77.00 70 ASP A C 1
ATOM 550 O O . ASP A 1 70 ? 27.943 -14.030 -44.645 1.00 77.00 70 ASP A O 1
ATOM 554 N N . PRO A 1 71 ? 29.892 -13.178 -43.827 1.00 80.25 71 PRO A N 1
ATOM 555 C CA . PRO A 1 71 ? 29.837 -13.885 -42.555 1.00 80.25 71 PRO A CA 1
ATOM 556 C C . PRO A 1 71 ? 28.669 -13.368 -41.711 1.00 80.25 71 PRO A C 1
ATOM 558 O O . PRO A 1 71 ? 28.331 -12.183 -41.735 1.00 80.25 71 PRO A O 1
ATOM 561 N N . VAL A 1 72 ? 28.050 -14.273 -40.960 1.00 83.19 72 VAL A N 1
ATOM 562 C CA . VAL A 1 72 ? 26.882 -13.989 -40.127 1.00 83.19 72 VAL A CA 1
ATOM 563 C C . VAL A 1 72 ? 27.258 -14.128 -38.658 1.00 83.19 72 VAL A C 1
ATOM 565 O O . VAL A 1 72 ? 27.691 -15.194 -38.218 1.00 83.19 72 VAL A O 1
ATOM 568 N N . HIS A 1 73 ? 27.055 -13.048 -37.911 1.00 83.69 73 HIS A N 1
ATOM 569 C CA . HIS A 1 73 ? 27.172 -12.984 -36.461 1.00 83.69 73 HIS A CA 1
ATOM 570 C C . HIS A 1 73 ? 25.777 -12.774 -35.885 1.00 83.69 73 HIS A C 1
ATOM 572 O O . HIS A 1 73 ? 25.118 -11.772 -36.183 1.00 83.69 73 HIS A O 1
ATOM 578 N N . ALA A 1 74 ? 25.312 -13.738 -35.098 1.00 84.94 74 ALA A N 1
ATOM 579 C CA . ALA A 1 74 ? 23.980 -13.716 -34.518 1.00 84.94 74 ALA A CA 1
ATOM 580 C C . ALA A 1 74 ? 24.028 -13.443 -33.009 1.00 84.94 74 ALA A C 1
ATOM 582 O O . ALA A 1 74 ? 24.985 -13.803 -32.330 1.00 84.94 74 ALA A O 1
ATOM 583 N N . SER A 1 75 ? 22.978 -12.838 -32.466 1.00 84.06 75 SER A N 1
ATOM 584 C CA . SER A 1 75 ? 22.781 -12.686 -31.021 1.00 84.06 75 SER A CA 1
ATOM 585 C C . SER A 1 75 ? 21.332 -12.971 -30.654 1.00 84.06 75 SER A C 1
ATOM 587 O O . SER A 1 75 ? 20.431 -12.665 -31.435 1.00 84.06 75 SER A O 1
ATOM 589 N N . LEU A 1 76 ? 21.121 -13.559 -29.480 1.00 84.44 76 LEU A N 1
ATOM 590 C CA . LEU A 1 76 ? 19.809 -13.786 -28.890 1.00 84.44 76 LEU A CA 1
ATOM 591 C C . LEU A 1 76 ? 19.601 -12.801 -27.744 1.00 84.44 76 LEU A C 1
ATOM 593 O O . LEU A 1 76 ? 20.377 -12.773 -26.795 1.00 84.44 76 LEU A O 1
ATOM 597 N N . GLN A 1 77 ? 18.538 -12.014 -27.841 1.00 83.56 77 GLN A N 1
ATOM 598 C CA . GLN A 1 77 ? 18.184 -10.954 -26.906 1.00 83.56 77 GLN A CA 1
ATOM 599 C C . GLN A 1 77 ? 16.802 -11.206 -26.314 1.00 83.56 77 GLN A C 1
ATOM 601 O O . GLN A 1 77 ? 15.952 -11.840 -26.943 1.00 83.56 77 GLN A O 1
ATOM 606 N N . VAL A 1 78 ? 16.562 -10.648 -25.132 1.00 81.62 78 VAL A N 1
ATOM 607 C CA . VAL A 1 78 ? 15.221 -10.537 -24.557 1.00 81.62 78 VAL A CA 1
ATOM 608 C C . VAL A 1 78 ? 14.708 -9.122 -24.809 1.00 81.62 78 VAL A C 1
ATOM 610 O O . VAL A 1 78 ? 15.388 -8.149 -24.492 1.00 81.62 78 VAL A O 1
ATOM 613 N N . ARG A 1 79 ? 13.516 -8.991 -25.398 1.00 83.19 79 ARG A N 1
ATOM 614 C CA . ARG A 1 79 ? 12.829 -7.701 -25.572 1.00 83.19 79 ARG A CA 1
ATOM 615 C C . ARG A 1 79 ? 11.431 -7.780 -24.985 1.00 83.19 79 ARG A C 1
ATOM 617 O O . ARG A 1 79 ? 10.681 -8.688 -25.329 1.00 83.19 79 ARG A O 1
ATOM 624 N N . THR A 1 80 ? 11.057 -6.807 -24.167 1.00 81.25 80 THR A N 1
ATOM 625 C CA . THR A 1 80 ? 9.725 -6.751 -23.552 1.00 81.25 80 THR A CA 1
ATOM 626 C C . THR A 1 80 ? 8.911 -5.631 -24.184 1.00 81.25 80 THR A C 1
ATOM 628 O O . THR A 1 80 ? 9.381 -4.501 -24.298 1.00 81.25 80 THR A O 1
ATOM 631 N N . ASP A 1 81 ? 7.691 -5.943 -24.615 1.00 81.62 81 ASP A N 1
ATOM 632 C CA . ASP A 1 81 ? 6.721 -4.963 -25.099 1.00 81.62 81 ASP A CA 1
ATOM 633 C C . ASP A 1 81 ? 5.349 -5.167 -24.434 1.00 81.62 81 ASP A C 1
ATOM 635 O O . ASP A 1 81 ? 5.167 -6.039 -23.583 1.00 81.62 81 ASP A O 1
ATOM 639 N N . SER A 1 82 ? 4.358 -4.352 -24.809 1.00 73.19 82 SER A N 1
ATOM 640 C CA . SER A 1 82 ? 3.003 -4.413 -24.240 1.00 73.19 82 SER A CA 1
ATOM 641 C C . SER A 1 82 ? 2.273 -5.741 -24.476 1.00 73.19 82 SER A C 1
ATOM 643 O O . SER A 1 82 ? 1.222 -5.963 -23.875 1.00 73.19 82 SER A O 1
ATOM 645 N N . ARG A 1 83 ? 2.799 -6.615 -25.344 1.00 70.38 83 ARG A N 1
ATOM 646 C CA . ARG A 1 83 ? 2.248 -7.940 -25.653 1.00 70.38 83 ARG A CA 1
ATOM 647 C C . ARG A 1 83 ? 3.015 -9.076 -24.973 1.00 70.38 83 ARG A C 1
ATOM 649 O O . ARG A 1 83 ? 2.550 -10.208 -25.024 1.00 70.38 83 ARG A O 1
ATOM 656 N N . GLY A 1 84 ? 4.138 -8.790 -24.313 1.00 74.50 84 GLY A N 1
ATOM 657 C CA . GLY A 1 84 ? 4.877 -9.761 -23.509 1.00 74.50 84 GLY A CA 1
ATOM 658 C C . GLY A 1 84 ? 6.391 -9.673 -23.670 1.00 74.50 84 GLY A C 1
ATOM 659 O O . GLY A 1 84 ? 6.929 -8.746 -24.276 1.00 74.50 84 GLY A O 1
ATOM 660 N N . THR A 1 85 ? 7.071 -10.667 -23.109 1.00 80.38 85 THR A N 1
ATOM 661 C CA . THR A 1 85 ? 8.518 -10.860 -23.233 1.00 80.38 85 THR A CA 1
ATOM 662 C C . THR A 1 85 ? 8.804 -11.698 -24.474 1.00 80.38 85 THR A C 1
ATOM 664 O O . THR A 1 85 ? 8.141 -12.704 -24.708 1.00 80.38 85 THR A O 1
ATOM 667 N N . TRP A 1 86 ? 9.783 -11.296 -25.276 1.00 85.56 86 TRP A N 1
ATOM 668 C CA . TRP A 1 86 ? 10.122 -11.924 -26.549 1.00 85.56 86 TRP A CA 1
ATOM 669 C C . TRP A 1 86 ? 11.589 -12.323 -26.586 1.00 85.56 86 TRP A C 1
ATOM 671 O O . TRP A 1 86 ? 12.457 -11.554 -26.178 1.00 85.56 86 TRP A O 1
ATOM 681 N N . LEU A 1 87 ? 11.856 -13.488 -27.159 1.00 86.81 87 LEU A N 1
ATOM 682 C CA . LEU A 1 87 ? 13.180 -13.907 -27.588 1.00 86.81 87 LEU A CA 1
ATOM 683 C C . LEU A 1 87 ? 13.406 -13.423 -29.010 1.00 86.81 87 LEU A C 1
ATOM 685 O O . LEU A 1 87 ? 12.608 -13.714 -29.901 1.00 86.81 87 LEU A O 1
ATOM 689 N N . VAL A 1 88 ? 14.476 -12.667 -29.220 1.00 89.75 88 VAL A N 1
ATOM 690 C CA . VAL A 1 88 ? 14.747 -11.974 -30.478 1.00 89.75 88 VAL A CA 1
ATOM 691 C C . VAL A 1 88 ? 16.123 -12.355 -30.993 1.00 89.75 88 VAL A C 1
ATOM 693 O O . VAL A 1 88 ? 17.109 -12.246 -30.269 1.00 89.75 88 VAL A O 1
ATOM 696 N N . ILE A 1 89 ? 16.188 -12.789 -32.250 1.00 90.44 89 ILE A N 1
ATOM 697 C CA . ILE A 1 89 ? 17.439 -13.065 -32.943 1.00 90.44 89 ILE A CA 1
ATOM 698 C C . ILE A 1 89 ? 17.771 -11.893 -33.853 1.00 90.44 89 ILE A C 1
ATOM 700 O O . ILE A 1 89 ? 17.067 -11.630 -34.834 1.00 90.44 89 ILE A O 1
ATOM 704 N N . ASP A 1 90 ? 18.904 -11.264 -33.568 1.00 86.38 90 ASP A N 1
ATOM 705 C CA . ASP A 1 90 ? 19.531 -10.307 -34.467 1.00 86.38 90 ASP A CA 1
ATOM 706 C C . ASP A 1 90 ? 20.691 -10.980 -35.202 1.00 86.38 90 ASP A C 1
ATOM 708 O O . ASP A 1 90 ? 21.530 -11.620 -34.570 1.00 86.38 90 ASP A O 1
ATOM 712 N N . ALA A 1 91 ? 20.779 -10.791 -36.518 1.00 83.69 91 ALA A N 1
ATOM 713 C CA . ALA A 1 91 ? 21.934 -11.169 -37.329 1.00 83.69 91 ALA A CA 1
ATOM 714 C C . ALA A 1 91 ? 22.522 -9.933 -38.012 1.00 83.69 91 ALA A C 1
ATOM 716 O O . ALA A 1 91 ? 21.806 -9.197 -38.693 1.00 83.69 91 ALA A O 1
ATOM 717 N N . ASN A 1 92 ? 23.824 -9.697 -37.820 1.00 79.62 92 ASN A N 1
ATOM 718 C CA . ASN A 1 92 ? 24.554 -8.538 -38.354 1.00 79.62 92 ASN A CA 1
ATOM 719 C C . ASN A 1 92 ? 23.834 -7.194 -38.098 1.00 79.62 92 ASN A C 1
ATOM 721 O O . ASN A 1 92 ? 23.774 -6.318 -38.960 1.00 79.62 92 ASN A O 1
ATOM 725 N N . GLY A 1 93 ? 23.256 -7.046 -36.901 1.00 72.25 93 GLY A N 1
ATOM 726 C CA . GLY A 1 93 ? 22.560 -5.831 -36.466 1.00 72.25 93 GLY A CA 1
ATOM 727 C C . GLY A 1 93 ? 21.125 -5.675 -36.982 1.00 72.25 93 GLY A C 1
ATOM 728 O O . GLY A 1 93 ? 20.557 -4.596 -36.851 1.00 72.25 93 GLY A O 1
ATOM 729 N N . SER A 1 94 ? 20.530 -6.709 -37.582 1.00 79.44 94 SER A N 1
ATOM 730 C CA . SER A 1 94 ? 19.125 -6.705 -38.014 1.00 79.44 94 SER A CA 1
ATOM 731 C C . SER A 1 94 ? 18.327 -7.818 -37.346 1.00 79.44 94 SER A C 1
ATOM 733 O O . SER A 1 94 ? 18.768 -8.964 -37.343 1.00 79.44 94 SER A O 1
ATOM 735 N N . GLU A 1 95 ? 17.136 -7.491 -36.842 1.00 89.44 95 GLU A N 1
ATOM 736 C CA . GLU A 1 95 ? 16.189 -8.476 -36.307 1.00 89.44 95 GLU A CA 1
ATOM 737 C C . GLU A 1 95 ? 15.704 -9.394 -37.434 1.00 89.44 95 GLU A C 1
ATOM 739 O O . GLU A 1 95 ? 14.977 -8.966 -38.338 1.00 89.44 95 GLU A O 1
ATOM 744 N N . ILE A 1 96 ? 16.095 -10.665 -37.368 1.00 88.62 96 ILE A N 1
ATOM 745 C CA . ILE A 1 96 ? 15.714 -11.678 -38.358 1.00 88.62 96 ILE A CA 1
ATOM 746 C C . ILE A 1 96 ? 14.597 -12.593 -37.864 1.00 88.62 96 ILE A C 1
ATOM 748 O O . ILE A 1 96 ? 13.883 -13.183 -38.677 1.00 88.62 96 ILE A O 1
ATOM 752 N N . PHE A 1 97 ? 14.411 -12.702 -36.549 1.00 90.31 97 PHE A N 1
ATOM 753 C CA . PHE A 1 97 ? 13.375 -13.542 -35.965 1.00 90.31 97 PHE A CA 1
ATOM 754 C C . PHE A 1 97 ? 13.015 -13.097 -34.551 1.00 90.31 97 PHE A C 1
ATOM 756 O O . PHE A 1 97 ? 13.860 -12.581 -33.823 1.00 90.31 97 PHE A O 1
ATOM 763 N N . ARG A 1 98 ? 11.766 -13.344 -34.151 1.00 89.56 98 ARG A N 1
ATOM 764 C CA . ARG A 1 98 ? 11.344 -13.242 -32.757 1.00 89.56 98 ARG A CA 1
ATOM 765 C C . ARG A 1 98 ? 10.237 -14.229 -32.426 1.00 89.56 98 ARG A C 1
ATOM 767 O O . ARG A 1 98 ? 9.377 -14.500 -33.261 1.00 89.56 98 ARG A O 1
ATOM 774 N N . GLU A 1 99 ? 10.217 -14.683 -31.185 1.00 85.31 99 GLU A N 1
ATOM 775 C CA . GLU A 1 99 ? 9.163 -15.526 -30.626 1.00 85.31 99 GLU A CA 1
ATOM 776 C C . GLU A 1 99 ? 8.819 -15.107 -29.199 1.00 85.31 99 GLU A C 1
ATOM 778 O O . GLU A 1 99 ? 9.608 -14.434 -28.537 1.00 85.31 99 GLU A O 1
ATOM 783 N N . LEU A 1 100 ? 7.618 -15.457 -28.740 1.00 81.00 100 LEU A N 1
ATOM 784 C CA . LEU A 1 100 ? 7.212 -15.178 -27.369 1.00 81.00 100 LEU A CA 1
ATOM 785 C C . LEU A 1 100 ? 8.077 -16.010 -26.411 1.00 81.00 100 LEU A C 1
ATOM 787 O O . LEU A 1 100 ? 8.322 -17.189 -26.654 1.00 81.00 100 LEU A O 1
ATOM 791 N N . ALA A 1 101 ? 8.548 -15.397 -25.334 1.00 74.50 101 ALA A N 1
ATOM 792 C CA . ALA A 1 101 ? 9.326 -16.066 -24.309 1.00 74.50 101 ALA A CA 1
ATOM 793 C C . ALA A 1 101 ? 8.362 -16.863 -23.410 1.00 74.50 101 ALA A C 1
ATOM 795 O O . ALA A 1 101 ? 7.501 -16.279 -22.751 1.00 74.50 101 ALA A O 1
ATOM 796 N N . ALA A 1 102 ? 8.455 -18.194 -23.431 1.00 66.75 102 ALA A N 1
ATOM 797 C CA . ALA A 1 102 ? 7.628 -19.071 -22.605 1.00 66.75 102 ALA A CA 1
ATOM 798 C C . ALA A 1 102 ? 8.402 -19.523 -21.359 1.00 66.75 102 ALA A C 1
ATOM 800 O O . ALA A 1 102 ? 9.473 -20.101 -21.493 1.00 66.75 102 ALA A O 1
ATOM 801 N N . GLU A 1 103 ? 7.856 -19.274 -20.165 1.00 54.28 103 GLU A N 1
ATOM 802 C CA . GLU A 1 103 ? 8.494 -19.600 -18.872 1.00 54.28 103 GLU A CA 1
ATOM 803 C C . GLU A 1 103 ? 8.862 -21.089 -18.733 1.00 54.28 103 GLU A C 1
ATOM 805 O O . GLU A 1 103 ? 9.830 -21.420 -18.055 1.00 54.28 103 GLU A O 1
ATOM 810 N N . ASP A 1 104 ? 8.146 -21.967 -19.443 1.00 53.44 104 ASP A N 1
ATOM 811 C CA . ASP A 1 104 ? 8.389 -23.412 -19.478 1.00 53.44 104 ASP A CA 1
ATOM 812 C C . ASP A 1 104 ? 9.277 -23.873 -20.661 1.00 53.44 104 ASP A C 1
ATOM 814 O O . ASP A 1 104 ? 9.464 -25.076 -20.852 1.00 53.44 104 ASP A O 1
ATOM 818 N N . ASP A 1 105 ? 9.819 -22.963 -21.489 1.00 60.34 105 ASP A N 1
ATOM 819 C CA . ASP A 1 105 ? 10.725 -23.324 -22.596 1.00 60.34 105 ASP A CA 1
ATOM 820 C C . ASP A 1 105 ? 12.092 -23.743 -22.042 1.00 60.34 105 ASP A C 1
ATOM 822 O O . ASP A 1 105 ? 12.895 -22.928 -21.591 1.00 60.34 105 ASP A O 1
ATOM 826 N N . ILE A 1 106 ? 12.355 -25.048 -22.079 1.00 52.22 106 ILE A N 1
ATOM 827 C CA . ILE A 1 106 ? 13.496 -25.652 -21.387 1.00 52.22 106 ILE A CA 1
ATOM 828 C C . ILE A 1 106 ? 14.819 -25.387 -22.134 1.00 52.22 106 ILE A C 1
ATOM 830 O O . ILE A 1 106 ? 15.879 -25.381 -21.507 1.00 52.22 106 ILE A O 1
ATOM 834 N N . GLU A 1 107 ? 14.799 -25.175 -23.463 1.00 63.41 107 GLU A N 1
ATOM 835 C CA . GLU A 1 107 ? 16.021 -25.054 -24.287 1.00 63.41 107 GLU A CA 1
ATOM 836 C C . GLU A 1 107 ? 15.887 -24.148 -25.545 1.00 63.41 107 GLU A C 1
ATOM 838 O O . GLU A 1 107 ? 16.169 -24.588 -26.670 1.00 63.41 107 GLU A O 1
ATOM 843 N N . PRO A 1 108 ? 15.539 -22.852 -25.415 1.00 72.31 108 PRO A N 1
ATOM 844 C CA . PRO A 1 108 ? 15.334 -21.996 -26.585 1.00 72.31 108 PRO A CA 1
ATOM 845 C C . PRO A 1 108 ? 16.627 -21.683 -27.354 1.00 72.31 108 PRO A C 1
ATOM 847 O O . PRO A 1 108 ? 16.631 -21.691 -28.585 1.00 72.31 108 PRO A O 1
ATOM 850 N N . ALA A 1 109 ? 17.751 -21.458 -26.665 1.00 71.31 109 ALA A N 1
ATOM 851 C CA . ALA A 1 109 ? 19.026 -21.140 -27.319 1.00 71.31 109 ALA A CA 1
ATOM 852 C C . ALA A 1 109 ? 19.565 -22.278 -28.218 1.00 71.31 109 ALA A C 1
ATOM 854 O O . ALA A 1 109 ? 19.883 -21.999 -29.377 1.00 71.31 109 ALA A O 1
ATOM 855 N N . PRO A 1 110 ? 19.623 -23.551 -27.768 1.00 69.94 110 PRO A N 1
ATOM 856 C CA . PRO A 1 110 ? 19.947 -24.688 -28.634 1.00 69.94 110 PRO A CA 1
ATOM 857 C C . PRO A 1 110 ? 19.081 -24.783 -29.890 1.00 69.94 110 PRO A C 1
ATOM 859 O O . PRO A 1 110 ? 19.596 -24.977 -30.993 1.00 69.94 110 PRO A O 1
ATOM 862 N N . ARG A 1 111 ? 17.765 -24.603 -29.736 1.00 77.56 111 ARG A N 1
ATOM 863 C CA . ARG A 1 111 ? 16.811 -24.670 -30.845 1.00 77.56 111 ARG A CA 1
ATOM 864 C C . ARG A 1 111 ? 17.054 -23.561 -31.865 1.00 77.56 111 ARG A C 1
ATOM 866 O O . ARG A 1 111 ? 17.148 -23.838 -33.059 1.00 77.56 111 ARG A O 1
ATOM 873 N N . LEU A 1 112 ? 17.161 -22.315 -31.411 1.00 82.12 112 LEU A N 1
ATOM 874 C CA . LEU A 1 112 ? 17.357 -21.162 -32.291 1.00 82.12 112 LEU A CA 1
ATOM 875 C C . LEU A 1 112 ? 18.705 -21.230 -33.018 1.00 82.12 112 LEU A C 1
ATOM 877 O O . LEU A 1 112 ? 18.781 -20.916 -34.206 1.00 82.12 112 LEU A O 1
ATOM 881 N N . LEU A 1 113 ? 19.746 -21.729 -32.353 1.00 80.75 113 LEU A N 1
ATOM 882 C CA . LEU A 1 113 ? 21.040 -21.961 -32.982 1.00 80.75 113 LEU A CA 1
ATOM 883 C C . LEU A 1 113 ? 20.987 -23.055 -34.061 1.00 80.75 113 LEU A C 1
ATOM 885 O O . LEU A 1 113 ? 21.596 -22.892 -35.117 1.00 80.75 113 LEU A O 1
ATOM 889 N N . ALA A 1 114 ? 20.231 -24.137 -33.854 1.00 77.38 114 ALA A N 1
ATOM 890 C CA . ALA A 1 114 ? 20.043 -25.161 -34.885 1.00 77.38 114 ALA A CA 1
ATOM 891 C C . ALA A 1 114 ? 19.395 -24.582 -36.159 1.00 77.38 114 ALA A C 1
ATOM 893 O O . ALA A 1 114 ? 19.824 -24.895 -37.270 1.00 77.38 114 ALA A O 1
ATOM 894 N N . TYR A 1 115 ? 18.420 -23.676 -36.013 1.00 80.88 115 TYR A N 1
ATOM 895 C CA . TYR A 1 115 ? 17.834 -22.954 -37.148 1.00 80.88 115 TYR A CA 1
ATOM 896 C C . TYR A 1 115 ? 18.844 -22.050 -37.855 1.00 80.88 115 TYR A C 1
ATOM 898 O O . TYR A 1 115 ? 18.898 -22.033 -39.086 1.00 80.88 115 TYR A O 1
ATOM 906 N N . LEU A 1 116 ? 19.669 -21.326 -37.097 1.00 83.88 116 LEU A N 1
ATOM 907 C CA . LEU A 1 116 ? 20.730 -20.492 -37.659 1.00 83.88 116 LEU A CA 1
ATOM 908 C C . LEU A 1 116 ? 21.753 -21.328 -38.438 1.00 83.88 116 LEU A C 1
ATOM 910 O O . LEU A 1 116 ? 22.140 -20.938 -39.539 1.00 83.88 116 LEU A O 1
ATOM 914 N N . HIS A 1 117 ? 22.138 -22.497 -37.920 1.00 82.25 117 HIS A N 1
ATOM 915 C CA . HIS A 1 117 ? 23.004 -23.441 -38.627 1.00 82.25 117 HIS A CA 1
ATOM 916 C C . HIS A 1 117 ? 22.366 -23.949 -39.921 1.00 82.25 117 HIS A C 1
ATOM 918 O O . HIS A 1 117 ? 23.015 -23.926 -40.964 1.00 82.25 117 HIS A O 1
ATOM 924 N N . ALA A 1 118 ? 21.095 -24.353 -39.884 1.00 81.00 118 ALA A N 1
ATOM 925 C CA . ALA A 1 118 ? 20.383 -24.812 -41.075 1.00 81.00 118 ALA A CA 1
ATOM 926 C C . ALA A 1 118 ? 20.247 -23.708 -42.138 1.00 81.00 118 ALA A C 1
ATOM 928 O O . ALA A 1 118 ? 20.309 -23.988 -43.334 1.00 81.00 118 ALA A O 1
ATOM 929 N N . ARG A 1 119 ? 20.071 -22.450 -41.711 1.00 84.75 119 ARG A N 1
ATOM 930 C CA . ARG A 1 119 ? 19.888 -21.301 -42.608 1.00 84.75 119 ARG A CA 1
ATOM 931 C C . ARG A 1 119 ? 21.197 -20.799 -43.216 1.00 84.75 119 ARG A C 1
ATOM 933 O O . ARG A 1 119 ? 21.228 -20.487 -44.402 1.00 84.75 119 ARG A O 1
ATOM 940 N N . TYR A 1 120 ? 22.252 -20.675 -42.414 1.00 85.44 120 TYR A N 1
ATOM 941 C CA . TYR A 1 120 ? 23.487 -19.993 -42.813 1.00 85.44 120 TYR A CA 1
ATOM 942 C C . TYR A 1 120 ? 24.676 -20.938 -43.028 1.00 85.44 120 TYR A C 1
ATOM 944 O O . TYR A 1 120 ? 25.654 -20.539 -43.662 1.00 85.44 120 TYR A O 1
ATOM 952 N N . GLY A 1 121 ? 24.609 -22.185 -42.552 1.00 83.94 121 GLY A N 1
ATOM 953 C CA . GLY A 1 121 ? 25.682 -23.171 -42.694 1.00 83.94 121 GLY A CA 1
ATOM 954 C C . GLY A 1 121 ? 27.031 -22.629 -42.215 1.00 83.94 121 GLY A C 1
ATOM 955 O O . GLY A 1 121 ? 27.118 -21.989 -41.167 1.00 83.94 121 GLY A O 1
ATOM 956 N N . ASP A 1 122 ? 28.071 -22.812 -43.032 1.00 83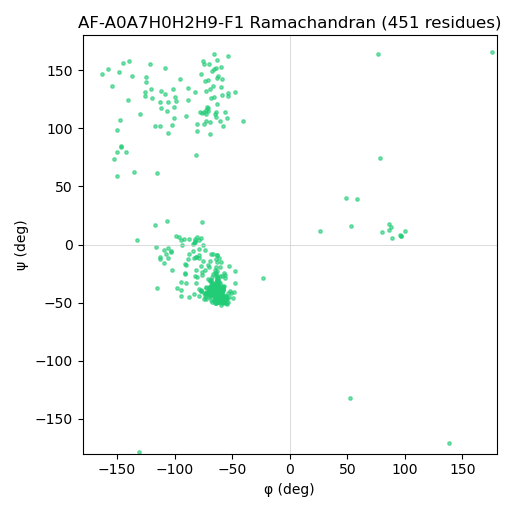.88 122 ASP A N 1
ATOM 957 C CA . ASP A 1 122 ? 29.442 -22.350 -42.755 1.00 83.88 122 ASP A CA 1
ATOM 958 C C . ASP A 1 122 ? 29.587 -20.820 -42.661 1.00 83.88 122 ASP A C 1
ATOM 960 O O . ASP A 1 122 ? 30.627 -20.312 -42.226 1.00 83.88 122 ASP A O 1
ATOM 964 N N . ARG A 1 123 ? 28.563 -20.066 -43.088 1.00 85.06 123 ARG A N 1
ATOM 965 C CA . ARG A 1 123 ? 28.552 -18.604 -42.974 1.00 85.06 123 ARG A CA 1
ATOM 966 C C . ARG A 1 123 ? 28.255 -18.144 -41.554 1.00 85.06 123 ARG A C 1
ATOM 968 O O . ARG A 1 123 ? 28.637 -17.025 -41.219 1.00 85.06 123 ARG A O 1
ATOM 975 N N . LEU A 1 124 ? 27.597 -18.964 -40.731 1.00 86.81 124 LEU A N 1
ATOM 976 C CA . LEU A 1 124 ? 27.382 -18.647 -39.324 1.00 86.81 124 LEU A CA 1
ATOM 977 C C . LEU A 1 124 ? 28.723 -18.716 -38.595 1.00 86.81 124 LEU A C 1
ATOM 979 O O . LEU A 1 124 ? 29.272 -19.791 -38.358 1.00 86.81 124 LEU A O 1
ATOM 983 N N . ARG A 1 125 ? 29.273 -17.548 -38.273 1.00 81.50 125 ARG A N 1
ATOM 984 C CA . ARG A 1 125 ? 30.561 -17.438 -37.596 1.00 81.50 125 ARG A CA 1
ATOM 985 C C . ARG A 1 125 ? 30.395 -17.485 -36.095 1.00 81.50 125 ARG A C 1
ATOM 987 O O . ARG A 1 125 ? 31.141 -18.217 -35.458 1.00 81.50 125 ARG A O 1
ATOM 994 N N . SER A 1 126 ? 29.424 -16.754 -35.557 1.00 80.81 126 SER A N 1
ATOM 995 C CA . SER A 1 126 ? 29.244 -16.605 -34.117 1.00 80.81 126 SER A CA 1
ATOM 996 C C . SER A 1 126 ? 27.771 -16.523 -33.711 1.00 80.81 126 SER A C 1
ATOM 998 O O . SER A 1 126 ? 26.903 -16.140 -34.501 1.00 80.81 126 SER A O 1
ATOM 1000 N N . PHE A 1 127 ? 27.504 -16.877 -32.454 1.00 82.38 127 PHE A N 1
ATOM 1001 C CA . PHE A 1 127 ? 26.201 -16.751 -31.813 1.00 82.38 127 PHE A CA 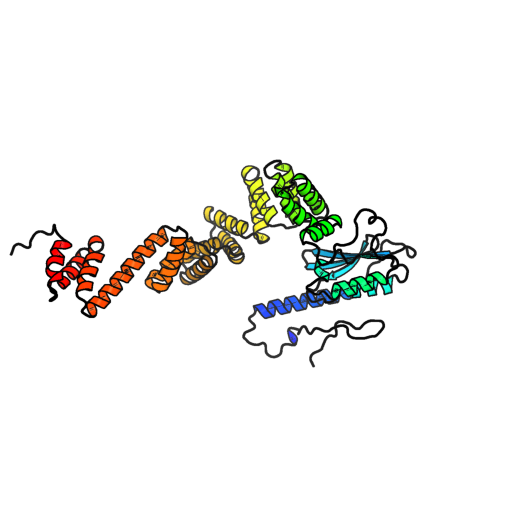1
ATOM 1002 C C . PHE A 1 127 ? 26.398 -16.280 -30.371 1.00 82.38 127 PHE A C 1
ATOM 1004 O O . PHE A 1 127 ? 27.137 -16.906 -29.616 1.00 82.38 127 PHE A O 1
ATOM 1011 N N . ASP A 1 128 ? 25.769 -15.172 -29.992 1.00 77.62 128 ASP A N 1
ATOM 1012 C CA . ASP A 1 128 ? 25.802 -14.629 -28.632 1.00 77.62 128 ASP A CA 1
ATOM 1013 C C . ASP A 1 128 ? 24.465 -14.875 -27.911 1.00 77.62 128 ASP A C 1
ATOM 1015 O O . ASP A 1 128 ? 23.527 -14.096 -28.095 1.00 77.62 128 ASP A O 1
ATOM 1019 N N . PRO A 1 129 ? 24.340 -15.946 -27.105 1.00 72.56 129 PRO A N 1
ATOM 1020 C CA . PRO A 1 129 ? 23.133 -16.228 -26.333 1.00 72.56 129 PRO A CA 1
ATOM 1021 C C . PRO A 1 129 ? 23.047 -15.426 -25.029 1.00 72.56 129 PRO A C 1
ATOM 1023 O O . PRO A 1 129 ? 22.016 -15.445 -24.359 1.00 72.56 129 PRO A O 1
ATOM 1026 N N . TRP A 1 130 ? 24.128 -14.756 -24.627 1.00 67.12 130 TRP A N 1
ATOM 1027 C CA . TRP A 1 130 ? 24.285 -14.269 -23.258 1.00 67.12 130 TRP A CA 1
ATOM 1028 C C . TRP A 1 130 ? 23.474 -13.009 -22.973 1.00 67.12 130 TRP A C 1
ATOM 1030 O O . TRP A 1 130 ? 23.135 -12.755 -21.822 1.00 67.12 130 TRP A O 1
ATOM 1040 N N . ARG A 1 131 ? 23.048 -12.283 -24.012 1.00 69.38 131 ARG A N 1
ATOM 1041 C CA . ARG A 1 131 ? 22.085 -11.176 -23.882 1.00 69.38 131 ARG A CA 1
ATOM 1042 C C . ARG A 1 131 ? 20.674 -11.639 -23.494 1.00 69.38 131 ARG A C 1
ATOM 1044 O O . ARG A 1 131 ? 19.822 -10.808 -23.204 1.00 69.38 131 ARG A O 1
ATOM 1051 N N . ALA A 1 132 ? 20.423 -12.948 -23.482 1.00 69.62 132 ALA A N 1
ATOM 1052 C CA . ALA A 1 132 ? 19.201 -13.560 -22.973 1.00 69.62 132 ALA A CA 1
ATOM 1053 C C . ALA A 1 132 ? 19.455 -14.478 -21.765 1.00 69.62 132 ALA A C 1
ATOM 1055 O O . ALA A 1 132 ? 18.606 -15.306 -21.437 1.00 69.62 132 ALA A O 1
ATOM 1056 N N . PHE A 1 133 ? 20.618 -14.365 -21.109 1.00 64.00 133 PHE A N 1
ATOM 1057 C CA . PHE A 1 133 ? 21.060 -15.323 -20.095 1.00 64.00 133 PHE A CA 1
ATOM 1058 C C . PHE A 1 133 ? 20.052 -15.525 -18.961 1.00 64.00 133 PHE A C 1
ATOM 1060 O O . PHE A 1 133 ? 19.781 -16.670 -18.624 1.00 64.00 133 PHE A O 1
ATOM 1067 N N . ASP A 1 134 ? 19.455 -14.461 -18.421 1.00 54.81 134 ASP A N 1
ATOM 1068 C CA . ASP A 1 134 ? 18.510 -14.577 -17.301 1.00 54.81 134 ASP A CA 1
ATOM 1069 C C . ASP A 1 134 ? 17.260 -15.401 -17.662 1.00 54.81 134 ASP A C 1
ATOM 1071 O O . ASP A 1 134 ? 16.732 -16.120 -16.818 1.00 54.81 134 ASP A O 1
ATOM 1075 N N . PHE A 1 135 ? 16.833 -15.374 -18.930 1.00 64.19 135 PHE A N 1
ATOM 1076 C CA . PHE A 1 135 ? 15.747 -16.223 -19.424 1.00 64.19 135 PHE A CA 1
ATOM 1077 C C . PHE A 1 135 ? 16.217 -17.662 -19.696 1.00 64.19 135 PHE A C 1
ATOM 1079 O O . PHE A 1 135 ? 15.511 -18.623 -19.412 1.00 64.19 135 PHE A O 1
ATOM 1086 N N . LEU A 1 136 ? 17.436 -17.828 -20.219 1.00 60.59 136 LEU A N 1
ATOM 1087 C CA . LEU A 1 136 ? 18.024 -19.139 -20.522 1.00 60.59 136 LEU A CA 1
ATOM 1088 C C . LEU A 1 136 ? 18.477 -19.919 -19.279 1.00 60.59 136 LEU A C 1
ATOM 1090 O O . LEU A 1 136 ? 18.663 -21.134 -19.352 1.00 60.59 136 LEU A O 1
ATOM 1094 N N . ALA A 1 137 ? 18.722 -19.225 -18.170 1.00 51.69 137 ALA A N 1
ATOM 1095 C CA . ALA A 1 137 ? 19.325 -19.771 -16.962 1.00 51.69 137 ALA A CA 1
ATOM 1096 C C . ALA A 1 137 ? 18.310 -20.188 -15.892 1.00 51.69 137 ALA A C 1
ATOM 1098 O O . ALA A 1 137 ? 18.758 -20.559 -14.807 1.00 51.69 137 ALA A O 1
ATOM 1099 N N . GLY A 1 138 ? 16.998 -20.150 -16.178 1.00 49.19 138 GLY A N 1
ATOM 1100 C CA . GLY A 1 138 ? 15.940 -20.561 -15.246 1.00 49.19 138 GLY A CA 1
ATOM 1101 C C . GLY A 1 138 ? 16.327 -21.831 -14.482 1.00 49.19 138 GLY A C 1
ATOM 1102 O O . GLY A 1 138 ? 16.428 -22.891 -15.089 1.00 49.19 138 GLY A O 1
ATOM 1103 N N . ASP A 1 139 ? 16.666 -21.666 -13.195 1.00 38.66 139 ASP A N 1
ATOM 1104 C CA . ASP A 1 139 ? 17.192 -22.592 -12.166 1.00 38.66 139 ASP A CA 1
ATOM 1105 C C . ASP A 1 139 ? 18.010 -23.854 -12.566 1.00 38.66 139 ASP A C 1
ATOM 1107 O O . ASP A 1 139 ? 18.324 -24.699 -11.723 1.00 38.66 139 ASP A O 1
ATOM 1111 N N . SER A 1 140 ? 18.447 -24.010 -13.817 1.00 44.97 140 SER A N 1
ATOM 1112 C CA . SER A 1 140 ? 18.977 -25.266 -14.356 1.00 44.97 140 SER A CA 1
ATOM 1113 C C . SER A 1 140 ? 20.440 -25.137 -14.769 1.00 44.97 140 SER A C 1
ATOM 1115 O O . SER A 1 140 ? 20.785 -24.709 -15.871 1.00 44.97 140 SER A O 1
ATOM 1117 N N . LEU A 1 141 ? 21.330 -25.653 -13.915 1.00 41.31 141 LEU A N 1
ATOM 1118 C CA . LEU A 1 141 ? 22.768 -25.839 -14.184 1.00 41.31 141 LEU A CA 1
ATOM 1119 C C . LEU A 1 141 ? 23.066 -26.616 -15.490 1.00 41.31 141 LEU A C 1
ATOM 1121 O O . LEU A 1 141 ? 24.184 -26.561 -16.003 1.00 41.31 141 LEU A O 1
ATOM 1125 N N . SER A 1 142 ? 22.088 -27.351 -16.034 1.00 51.00 142 SER A N 1
ATOM 1126 C CA . SER A 1 142 ? 22.252 -28.161 -17.247 1.00 51.00 142 SER A CA 1
ATOM 1127 C C . SER A 1 142 ? 22.139 -27.367 -18.556 1.00 51.00 142 SER A C 1
ATOM 1129 O O . SER A 1 142 ? 22.672 -27.821 -19.573 1.00 51.00 142 SER A O 1
ATOM 1131 N N . ALA A 1 143 ? 21.494 -26.194 -18.537 1.00 53.16 143 ALA A N 1
ATOM 1132 C CA . ALA A 1 143 ? 21.335 -25.334 -19.711 1.00 53.16 143 ALA A CA 1
ATOM 1133 C C . ALA A 1 143 ? 22.678 -24.698 -20.107 1.00 53.16 143 ALA A C 1
ATOM 1135 O O . ALA A 1 143 ? 23.104 -24.782 -21.260 1.00 53.16 143 ALA A O 1
ATOM 1136 N N . THR A 1 144 ? 23.425 -24.182 -19.126 1.00 54.97 144 THR A N 1
ATOM 1137 C CA . THR A 1 144 ? 24.726 -23.525 -19.332 1.00 54.97 144 THR A CA 1
ATOM 1138 C C . THR A 1 144 ? 25.766 -24.451 -19.966 1.00 54.97 144 THR A C 1
ATOM 1140 O O . THR A 1 144 ? 26.449 -24.060 -20.909 1.00 54.97 144 THR A O 1
ATOM 1143 N N . ALA A 1 145 ? 25.879 -25.701 -19.504 1.00 57.06 145 ALA A N 1
ATOM 1144 C CA . ALA A 1 145 ? 26.848 -26.655 -20.054 1.00 57.06 145 ALA A CA 1
ATOM 1145 C C . ALA A 1 145 ? 26.561 -27.010 -21.526 1.00 57.06 145 ALA A C 1
ATOM 1147 O O . ALA A 1 145 ? 27.491 -27.165 -22.319 1.00 57.06 145 ALA A O 1
ATOM 1148 N N . ARG A 1 146 ? 25.280 -27.098 -21.907 1.00 59.16 146 ARG A N 1
ATOM 1149 C CA . ARG A 1 146 ? 24.858 -27.366 -23.289 1.00 59.16 146 ARG A CA 1
ATOM 1150 C C . ARG A 1 146 ? 25.045 -26.155 -24.194 1.00 59.16 146 ARG A C 1
ATOM 1152 O O . ARG A 1 146 ? 25.563 -26.318 -25.293 1.00 59.16 146 ARG A O 1
ATOM 1159 N N . ILE A 1 147 ? 24.716 -24.951 -23.718 1.00 61.34 147 ILE A N 1
ATOM 1160 C CA . ILE A 1 147 ? 25.001 -23.694 -24.431 1.00 61.34 147 ILE A CA 1
ATOM 1161 C C . ILE A 1 147 ? 26.503 -23.590 -24.725 1.00 61.34 147 ILE A C 1
ATOM 1163 O O . ILE A 1 147 ? 26.896 -23.320 -25.855 1.00 61.34 147 ILE A O 1
ATOM 1167 N N . MET A 1 148 ? 27.356 -23.901 -23.747 1.00 61.28 148 MET A N 1
ATOM 1168 C CA . MET A 1 148 ? 28.807 -23.901 -23.946 1.00 61.28 148 MET A CA 1
ATOM 1169 C C . MET A 1 148 ? 29.275 -24.953 -24.960 1.00 61.28 148 MET A C 1
ATOM 1171 O O . MET A 1 148 ? 30.157 -24.660 -25.762 1.00 61.28 148 MET A O 1
ATOM 1175 N N . ALA A 1 149 ? 28.695 -26.157 -24.962 1.00 64.19 149 ALA A N 1
ATOM 1176 C CA . ALA A 1 149 ? 29.005 -27.184 -25.961 1.00 64.19 149 ALA A CA 1
ATOM 1177 C C . ALA A 1 149 ? 28.577 -26.769 -27.380 1.00 64.19 149 ALA A C 1
ATOM 1179 O O . ALA A 1 149 ? 29.255 -27.086 -28.352 1.00 64.19 149 ALA A O 1
ATOM 1180 N N . LEU A 1 150 ? 27.482 -26.023 -27.499 1.00 64.00 150 LEU A N 1
ATOM 1181 C CA . LEU A 1 150 ? 26.994 -25.488 -28.765 1.00 64.00 150 LEU A CA 1
ATOM 1182 C C . LEU A 1 150 ? 27.873 -24.358 -29.302 1.00 64.00 150 LEU A C 1
ATOM 1184 O O . LEU A 1 150 ? 28.202 -24.343 -30.478 1.00 64.00 150 LEU A O 1
ATOM 1188 N N . LEU A 1 151 ? 28.342 -23.445 -28.455 1.00 64.44 151 LEU A N 1
ATOM 1189 C CA . LEU A 1 151 ? 29.279 -22.403 -28.896 1.00 64.44 151 LEU A CA 1
ATOM 1190 C C . LEU A 1 151 ? 30.614 -22.982 -29.397 1.00 64.44 151 LEU A C 1
ATOM 1192 O O . LEU A 1 151 ? 31.30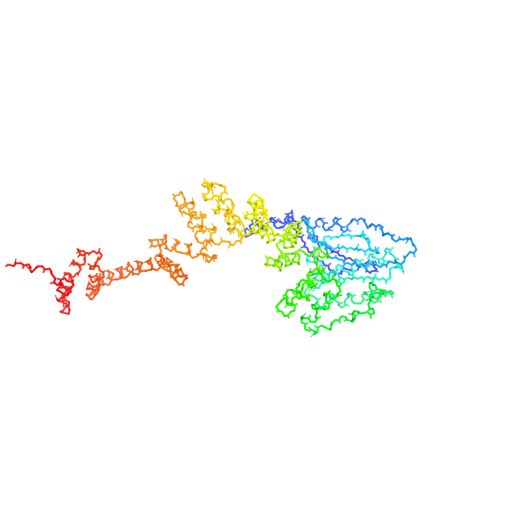1 -22.355 -30.200 1.00 64.44 151 LEU A O 1
ATOM 1196 N N . GLN A 1 152 ? 30.972 -24.203 -28.980 1.00 67.38 152 GLN A N 1
ATOM 1197 C CA . GLN A 1 152 ? 32.153 -24.909 -29.486 1.00 67.38 152 GLN A CA 1
ATOM 1198 C C . GLN A 1 152 ? 32.004 -25.396 -30.935 1.00 67.38 152 GLN A C 1
ATOM 1200 O O . GLN A 1 152 ? 33.026 -25.691 -31.558 1.00 67.38 152 GLN A O 1
ATOM 1205 N N . THR A 1 153 ? 30.784 -25.480 -31.484 1.00 68.06 153 THR A N 1
ATOM 1206 C CA . THR A 1 153 ? 30.558 -25.879 -32.886 1.00 68.06 153 THR A CA 1
ATOM 1207 C C . THR A 1 153 ? 30.757 -24.726 -33.867 1.00 68.06 153 THR A C 1
ATOM 1209 O O . THR A 1 153 ? 30.815 -24.961 -35.074 1.00 68.06 153 THR A O 1
ATOM 1212 N N . LEU A 1 154 ? 30.886 -23.489 -33.375 1.00 72.44 154 LEU A N 1
ATOM 1213 C CA . LEU A 1 154 ? 31.002 -22.294 -34.203 1.00 72.44 154 LEU A CA 1
ATOM 1214 C C . LEU A 1 154 ? 32.466 -21.880 -34.444 1.00 72.44 154 LEU A C 1
ATOM 1216 O O . LEU A 1 154 ? 33.295 -21.978 -33.532 1.00 72.44 154 LEU A O 1
ATOM 1220 N N . PRO A 1 155 ? 32.806 -21.394 -35.660 1.00 70.62 155 PRO A N 1
ATOM 1221 C CA . PRO A 1 155 ? 34.159 -20.940 -35.994 1.00 70.62 155 PRO A CA 1
ATOM 1222 C C . PRO A 1 155 ? 34.660 -19.821 -35.077 1.00 70.62 155 PRO A C 1
ATOM 1224 O O . PRO A 1 155 ? 35.833 -19.791 -34.705 1.00 70.62 155 PRO A O 1
ATOM 1227 N N . GLU A 1 156 ? 33.763 -18.914 -34.704 1.00 66.75 156 GLU A N 1
ATOM 1228 C CA . GLU A 1 156 ? 34.011 -17.830 -33.770 1.00 66.75 156 GLU A CA 1
ATOM 1229 C C . GLU A 1 156 ? 33.180 -18.091 -32.519 1.00 66.75 156 GLU A C 1
ATOM 1231 O O . GLU A 1 156 ? 31.967 -17.896 -32.467 1.00 66.75 156 GLU A O 1
ATOM 1236 N N . ARG A 1 157 ? 33.887 -18.577 -31.500 1.00 55.91 157 ARG A N 1
ATOM 1237 C CA . ARG A 1 157 ? 33.331 -19.043 -30.221 1.00 55.91 157 ARG A CA 1
ATOM 1238 C C . ARG A 1 157 ? 32.588 -17.948 -29.452 1.00 55.91 157 ARG A C 1
ATOM 1240 O O . ARG A 1 157 ? 31.787 -18.249 -28.575 1.00 55.91 157 ARG A O 1
ATOM 1247 N N . ASP A 1 158 ? 32.861 -16.696 -29.803 1.00 54.09 158 ASP A N 1
ATOM 1248 C CA . ASP A 1 158 ? 32.419 -15.497 -29.118 1.00 54.09 158 ASP A CA 1
ATOM 1249 C C . ASP A 1 158 ? 31.811 -14.549 -30.152 1.00 54.09 158 ASP A C 1
ATOM 1251 O O . ASP A 1 158 ? 32.537 -14.032 -30.994 1.00 54.09 158 ASP A O 1
ATOM 1255 N N . GLY A 1 159 ? 30.498 -14.319 -30.074 1.00 48.12 159 GLY A N 1
ATOM 1256 C CA . GLY A 1 159 ? 29.658 -13.408 -30.874 1.00 48.12 159 GLY A CA 1
ATOM 1257 C C . GLY A 1 159 ? 30.291 -12.205 -31.590 1.00 48.12 159 GLY A C 1
ATOM 1258 O O . GLY A 1 159 ? 29.776 -11.809 -32.629 1.00 48.12 159 GLY A O 1
ATOM 1259 N N . ALA A 1 160 ? 31.383 -11.634 -31.082 1.00 43.62 160 ALA A N 1
ATOM 1260 C CA . ALA A 1 160 ? 32.106 -10.514 -31.664 1.00 43.62 160 ALA A CA 1
ATOM 1261 C C . ALA A 1 160 ? 33.614 -10.611 -31.357 1.00 43.62 160 ALA A C 1
ATOM 1263 O O . ALA A 1 160 ? 34.058 -10.324 -30.243 1.00 43.62 160 ALA A O 1
ATOM 1264 N N . ALA A 1 161 ? 34.432 -10.952 -32.355 1.00 37.66 161 ALA A N 1
ATOM 1265 C CA . ALA A 1 161 ? 35.891 -10.996 -32.210 1.00 37.66 161 ALA A CA 1
ATOM 1266 C C . ALA A 1 161 ? 36.577 -9.607 -32.184 1.00 37.66 161 ALA A C 1
ATOM 1268 O O . ALA A 1 161 ? 37.799 -9.537 -32.050 1.00 37.66 161 ALA A O 1
ATOM 1269 N N . ALA A 1 162 ? 35.838 -8.496 -32.298 1.00 39.12 162 ALA A N 1
ATOM 1270 C CA . ALA A 1 162 ? 36.442 -7.161 -32.368 1.00 39.12 162 ALA A CA 1
ATOM 1271 C C . ALA A 1 162 ? 36.646 -6.477 -31.000 1.00 39.12 162 ALA A C 1
ATOM 1273 O O . ALA A 1 162 ? 37.651 -5.790 -30.838 1.00 39.12 162 ALA A O 1
ATOM 1274 N N . ASP A 1 163 ? 35.779 -6.705 -30.003 1.00 42.62 163 ASP A N 1
ATOM 1275 C CA . ASP A 1 163 ? 35.777 -5.885 -28.771 1.00 42.62 163 ASP A CA 1
ATOM 1276 C C . ASP A 1 163 ? 36.352 -6.567 -27.514 1.00 42.62 163 ASP A C 1
ATOM 1278 O O . ASP A 1 163 ? 36.659 -5.916 -26.518 1.00 42.62 163 ASP A O 1
ATOM 1282 N N . ARG A 1 164 ? 36.589 -7.887 -27.526 1.00 40.72 164 ARG A N 1
ATOM 1283 C CA . ARG A 1 164 ? 36.982 -8.618 -26.301 1.00 40.72 164 ARG A CA 1
ATOM 1284 C C . ARG A 1 164 ? 38.441 -8.512 -25.866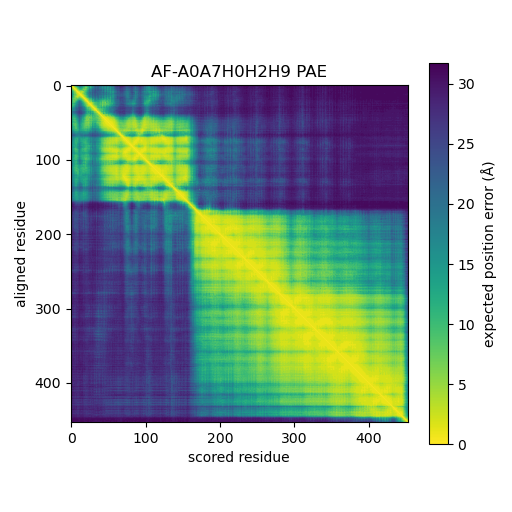 1.00 40.72 164 ARG A C 1
ATOM 1286 O O . ARG A 1 164 ? 38.768 -9.006 -24.789 1.00 40.72 164 ARG A O 1
ATOM 1293 N N . ARG A 1 165 ? 39.341 -7.857 -26.608 1.00 40.53 165 ARG A N 1
ATOM 1294 C CA . ARG A 1 165 ? 40.727 -7.695 -26.110 1.00 40.53 165 ARG A CA 1
ATOM 1295 C C . ARG A 1 165 ? 40.820 -6.798 -24.863 1.00 40.53 165 ARG A C 1
ATOM 1297 O O . ARG A 1 165 ? 41.889 -6.766 -24.261 1.00 40.53 165 ARG A O 1
ATOM 1304 N N . SER A 1 166 ? 39.738 -6.128 -24.448 1.00 43.09 166 SER A N 1
ATOM 1305 C CA . SER A 1 166 ? 39.697 -5.300 -23.232 1.00 43.09 166 SER A CA 1
ATOM 1306 C C . SER A 1 166 ? 38.802 -5.823 -22.089 1.00 43.09 166 SER A C 1
ATOM 1308 O O . SER A 1 166 ? 38.918 -5.287 -20.989 1.00 43.09 166 SER A O 1
ATOM 1310 N N . LEU A 1 167 ? 37.952 -6.849 -22.286 1.00 48.00 167 LEU A N 1
ATOM 1311 C CA . LEU A 1 167 ? 36.828 -7.134 -21.360 1.00 48.00 167 LEU A CA 1
ATOM 1312 C C . LEU A 1 167 ? 36.904 -8.443 -20.533 1.00 48.00 167 LEU A C 1
ATOM 1314 O O . LEU A 1 167 ? 36.205 -8.548 -19.527 1.00 48.00 167 LEU A O 1
ATOM 1318 N N . GLY A 1 168 ? 37.812 -9.375 -20.851 1.00 51.56 168 GLY A N 1
ATOM 1319 C CA . GLY A 1 168 ? 38.153 -10.532 -19.994 1.00 51.56 168 GLY A CA 1
ATOM 1320 C C . GLY A 1 168 ? 37.148 -11.702 -19.970 1.00 51.56 168 GLY A C 1
ATOM 1321 O O . GLY A 1 168 ? 36.007 -11.578 -20.404 1.00 51.56 168 GLY A O 1
ATOM 1322 N N . ASP A 1 169 ? 37.595 -12.865 -19.475 1.00 55.97 169 ASP A N 1
ATOM 1323 C CA . ASP A 1 169 ? 36.784 -14.093 -19.368 1.00 55.97 169 ASP A CA 1
ATOM 1324 C C . ASP A 1 169 ? 35.616 -13.943 -18.368 1.00 55.97 169 ASP A C 1
ATOM 1326 O O . ASP A 1 169 ? 35.742 -13.194 -17.390 1.00 55.97 169 ASP A O 1
ATOM 1330 N N . PRO A 1 170 ? 34.490 -14.666 -18.562 1.00 58.66 170 PRO A N 1
ATOM 1331 C CA . PRO A 1 170 ? 33.393 -14.673 -17.603 1.00 58.66 170 PRO A CA 1
ATOM 1332 C C . PRO A 1 170 ? 33.850 -15.168 -16.225 1.00 58.66 170 PRO A C 1
ATOM 1334 O O . PRO A 1 170 ? 34.658 -16.098 -16.128 1.00 58.66 170 PRO A O 1
ATOM 1337 N N . PRO A 1 171 ? 33.326 -14.576 -15.137 1.00 70.94 171 PRO A N 1
ATOM 1338 C CA . PRO A 1 171 ? 33.694 -14.965 -13.789 1.00 70.94 171 PRO A CA 1
ATOM 1339 C C . PRO A 1 171 ? 33.291 -16.425 -13.520 1.00 70.94 171 PRO A C 1
ATOM 1341 O O . PRO A 1 171 ? 32.235 -16.872 -13.979 1.00 70.94 171 PRO A O 1
ATOM 1344 N N . PRO A 1 172 ? 34.101 -17.186 -12.759 1.00 65.06 172 PRO A N 1
ATOM 1345 C CA . PRO A 1 172 ? 33.791 -18.576 -12.452 1.00 65.06 172 PRO A CA 1
ATOM 1346 C C . PRO A 1 172 ? 32.489 -18.688 -11.633 1.00 65.06 172 PRO A C 1
ATOM 1348 O O . PRO A 1 172 ? 32.105 -17.734 -10.953 1.00 65.06 172 PRO A O 1
ATOM 1351 N N . PRO A 1 173 ? 31.817 -19.857 -11.617 1.00 59.41 173 PRO A N 1
ATOM 1352 C CA . PRO A 1 173 ? 30.518 -20.025 -10.951 1.00 59.41 173 PRO A CA 1
ATOM 1353 C C . PRO A 1 173 ? 30.508 -19.678 -9.454 1.00 59.41 173 PRO A C 1
ATOM 1355 O O . PRO A 1 173 ? 29.463 -19.351 -8.900 1.00 59.41 173 PRO A O 1
ATOM 1358 N N . ASN A 1 174 ? 31.668 -19.753 -8.800 1.00 71.94 174 ASN A N 1
ATOM 1359 C CA . ASN A 1 174 ? 31.868 -19.437 -7.387 1.00 71.94 174 ASN A CA 1
ATOM 1360 C C . ASN A 1 174 ? 32.268 -17.972 -7.125 1.00 71.94 174 ASN A C 1
ATOM 1362 O O . ASN A 1 174 ? 32.592 -17.630 -5.988 1.00 71.94 174 ASN A O 1
ATOM 1366 N N . ALA A 1 175 ? 32.294 -17.118 -8.150 1.00 75.31 175 ALA A N 1
ATOM 1367 C CA . ALA A 1 175 ? 32.561 -15.699 -7.980 1.00 75.31 175 ALA A CA 1
ATOM 1368 C C . ALA A 1 175 ? 31.469 -15.025 -7.139 1.00 75.31 175 ALA A C 1
ATOM 1370 O O . ALA A 1 175 ? 30.304 -15.436 -7.133 1.00 75.31 175 ALA A O 1
ATOM 1371 N N . SER A 1 176 ? 31.849 -13.955 -6.439 1.00 83.94 176 SER A N 1
ATOM 1372 C CA . SER A 1 176 ? 30.899 -13.198 -5.627 1.00 83.94 176 SER A CA 1
ATOM 1373 C C . SER A 1 176 ? 29.757 -12.629 -6.491 1.00 83.94 176 SER A C 1
ATOM 1375 O O . SER A 1 176 ? 29.967 -12.358 -7.681 1.00 83.94 176 SER A O 1
ATOM 1377 N N . PRO A 1 177 ? 28.554 -12.411 -5.923 1.00 80.06 177 PRO A N 1
ATOM 1378 C CA . PRO A 1 177 ? 27.468 -11.729 -6.628 1.00 80.06 177 PRO A CA 1
ATOM 1379 C C . PRO A 1 177 ? 27.909 -10.393 -7.239 1.00 80.06 177 PRO A C 1
ATOM 1381 O O . PRO A 1 177 ? 27.616 -10.143 -8.402 1.00 80.06 177 PRO A O 1
ATOM 1384 N N . MET A 1 178 ? 28.709 -9.608 -6.507 1.00 83.62 178 MET A N 1
ATOM 1385 C CA . MET A 1 178 ? 29.242 -8.328 -6.979 1.00 83.62 178 MET A CA 1
ATOM 1386 C C . MET A 1 178 ? 30.146 -8.484 -8.205 1.00 83.62 178 MET A C 1
ATOM 1388 O O . MET A 1 178 ? 29.980 -7.790 -9.196 1.00 83.62 178 MET A O 1
ATOM 1392 N N . THR A 1 179 ? 31.062 -9.453 -8.190 1.00 81.88 179 THR A N 1
ATOM 1393 C CA . THR A 1 179 ? 31.962 -9.711 -9.327 1.00 81.88 179 THR A CA 1
ATOM 1394 C C . THR A 1 179 ? 31.189 -10.116 -10.584 1.00 81.88 179 THR A C 1
ATOM 1396 O O . THR A 1 179 ? 31.563 -9.741 -11.693 1.00 81.88 179 THR A O 1
ATOM 1399 N N . ARG A 1 180 ? 30.099 -10.877 -10.425 1.00 79.81 180 ARG A N 1
ATOM 1400 C CA . ARG A 1 180 ? 29.213 -11.233 -11.542 1.00 79.81 180 ARG A CA 1
ATOM 1401 C C . ARG A 1 180 ? 28.431 -10.026 -12.048 1.00 79.81 180 ARG A C 1
ATOM 1403 O O . ARG A 1 180 ? 28.312 -9.867 -13.258 1.00 79.81 180 ARG A O 1
ATOM 1410 N N . LEU A 1 181 ? 27.955 -9.179 -11.139 1.00 80.56 181 LEU A N 1
ATOM 1411 C CA . LEU A 1 181 ? 27.244 -7.947 -11.464 1.00 80.56 181 LEU A CA 1
ATOM 1412 C C . LEU A 1 181 ? 28.132 -6.969 -12.247 1.00 80.56 181 LEU A C 1
ATOM 1414 O O . LEU A 1 181 ? 27.755 -6.529 -13.326 1.00 80.56 181 LEU A O 1
ATOM 1418 N N . GLU A 1 182 ? 29.346 -6.707 -11.760 1.00 83.62 182 GLU A N 1
ATOM 1419 C CA . GLU A 1 182 ? 30.337 -5.862 -12.437 1.00 83.62 182 GLU A CA 1
ATOM 1420 C C . GLU A 1 182 ? 30.707 -6.394 -13.821 1.00 83.62 182 GLU A C 1
ATOM 1422 O O . GLU A 1 182 ? 30.882 -5.621 -14.763 1.00 83.62 182 GLU A O 1
ATOM 1427 N N . TRP A 1 183 ? 30.855 -7.715 -13.950 1.00 79.94 183 TRP A N 1
ATOM 1428 C CA . TRP A 1 183 ? 31.152 -8.322 -15.238 1.00 79.94 183 TRP A CA 1
ATOM 1429 C C . TRP A 1 183 ? 29.984 -8.145 -16.210 1.00 79.94 183 TRP A C 1
ATOM 1431 O O . TRP A 1 183 ? 30.211 -7.677 -17.320 1.00 79.94 183 TRP A O 1
ATOM 1441 N N . ARG A 1 184 ? 28.745 -8.433 -15.788 1.00 79.06 184 ARG A N 1
ATOM 1442 C CA . ARG A 1 184 ? 27.538 -8.232 -16.608 1.00 79.06 184 ARG A CA 1
ATOM 1443 C C . ARG A 1 184 ? 27.399 -6.774 -17.055 1.00 79.06 184 ARG A C 1
ATOM 1445 O O . ARG A 1 184 ? 27.245 -6.528 -18.247 1.00 79.06 184 ARG A O 1
ATOM 1452 N N . ALA A 1 185 ? 27.557 -5.821 -16.134 1.00 77.25 185 ALA A N 1
ATOM 1453 C CA . ALA A 1 185 ? 27.483 -4.392 -16.435 1.00 77.25 185 ALA A CA 1
ATOM 1454 C C . ALA A 1 185 ? 28.500 -3.984 -17.516 1.00 77.25 185 ALA A C 1
ATOM 1456 O O . ALA A 1 185 ? 28.138 -3.375 -18.514 1.00 77.25 185 ALA A O 1
ATOM 1457 N N . LYS A 1 186 ? 29.758 -4.432 -17.404 1.00 79.50 186 LYS A N 1
ATOM 1458 C CA . LYS A 1 186 ? 30.798 -4.190 -18.428 1.00 79.50 186 LYS A CA 1
ATOM 1459 C C . LYS A 1 186 ? 30.506 -4.827 -19.791 1.00 79.50 186 LYS A C 1
ATOM 1461 O O . LYS A 1 186 ? 31.175 -4.491 -20.762 1.00 79.50 186 LYS A O 1
ATOM 1466 N N . HIS A 1 187 ? 29.559 -5.757 -19.860 1.00 68.06 187 HIS A N 1
ATOM 1467 C CA . HIS A 1 187 ? 29.192 -6.483 -21.074 1.00 68.06 187 HIS A CA 1
ATOM 1468 C C . HIS A 1 187 ? 27.845 -6.029 -21.660 1.00 68.06 187 HIS A C 1
ATOM 1470 O O . HIS A 1 187 ? 27.258 -6.746 -22.470 1.00 68.06 187 HIS A O 1
ATOM 1476 N N . GLY A 1 188 ? 27.378 -4.824 -21.310 1.00 65.56 188 GLY A N 1
ATOM 1477 C CA . GLY A 1 188 ? 26.206 -4.206 -21.942 1.00 65.56 188 GLY A CA 1
ATOM 1478 C C . GLY A 1 188 ? 24.867 -4.608 -21.325 1.00 65.56 188 GLY A C 1
ATOM 1479 O O . GLY A 1 188 ? 23.822 -4.365 -21.922 1.00 65.56 188 GLY A O 1
ATOM 1480 N N . ASP A 1 189 ? 24.885 -5.250 -20.160 1.00 74.50 189 ASP A N 1
ATOM 1481 C CA . ASP A 1 189 ? 23.674 -5.606 -19.431 1.00 74.50 189 ASP A CA 1
ATOM 1482 C C . ASP A 1 189 ? 23.150 -4.393 -18.656 1.00 74.50 189 ASP A C 1
ATOM 1484 O O . ASP A 1 189 ? 23.696 -4.020 -17.615 1.00 74.50 189 ASP A O 1
ATOM 1488 N N . SER A 1 190 ? 22.092 -3.775 -19.178 1.00 73.25 190 SER A N 1
ATOM 1489 C CA . SER A 1 190 ? 21.551 -2.531 -18.635 1.00 73.25 190 SER A CA 1
ATOM 1490 C C . SER A 1 190 ? 20.928 -2.694 -17.242 1.00 73.25 190 SER A C 1
ATOM 1492 O O . SER A 1 190 ? 20.982 -1.756 -16.448 1.00 73.25 190 SER A O 1
ATOM 1494 N N . ASP A 1 191 ? 20.410 -3.876 -16.892 1.00 74.12 191 ASP A N 1
ATOM 1495 C CA . ASP A 1 191 ? 19.917 -4.156 -15.539 1.00 74.12 191 ASP A CA 1
ATOM 1496 C C . ASP A 1 191 ? 21.083 -4.304 -14.561 1.00 74.12 191 ASP A C 1
ATOM 1498 O O . ASP A 1 191 ? 21.051 -3.761 -13.456 1.00 74.12 191 ASP A O 1
ATOM 1502 N N . ALA A 1 192 ? 22.158 -4.983 -14.971 1.00 75.25 192 ALA A N 1
ATOM 1503 C CA . ALA A 1 192 ? 23.362 -5.077 -14.1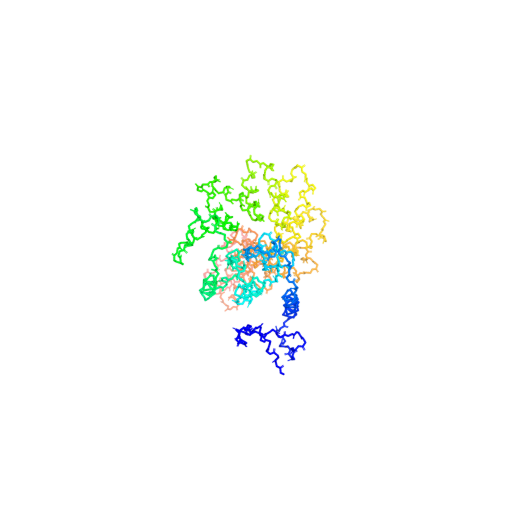55 1.00 75.25 192 ALA A CA 1
ATOM 1504 C C . ALA A 1 192 ? 24.021 -3.707 -13.943 1.00 75.25 192 ALA A C 1
ATOM 1506 O O . ALA A 1 192 ? 24.472 -3.415 -12.835 1.00 75.25 192 ALA A O 1
ATOM 1507 N N . MET A 1 193 ? 24.042 -2.857 -14.974 1.00 82.25 193 MET A N 1
ATOM 1508 C CA . MET A 1 193 ? 24.474 -1.462 -14.865 1.00 82.25 193 MET A CA 1
ATOM 1509 C C . MET A 1 193 ? 23.590 -0.675 -13.882 1.00 82.25 193 MET A C 1
ATOM 1511 O O . MET A 1 193 ? 24.121 0.024 -13.020 1.00 82.25 193 MET A O 1
ATOM 1515 N N . TYR A 1 194 ? 22.262 -0.836 -13.940 1.00 85.06 194 TYR A N 1
ATOM 1516 C CA . TYR A 1 194 ? 21.326 -0.210 -12.999 1.00 85.06 194 TYR A CA 1
ATOM 1517 C C . TYR A 1 194 ? 21.584 -0.625 -11.541 1.00 85.06 194 TYR A C 1
ATOM 1519 O O . TYR A 1 194 ? 21.755 0.228 -10.663 1.00 85.06 194 TYR A O 1
ATOM 1527 N N . TRP A 1 195 ? 21.652 -1.930 -11.272 1.00 83.12 195 TRP A N 1
ATOM 1528 C CA . TRP A 1 195 ? 21.890 -2.454 -9.926 1.00 83.12 195 TRP A CA 1
ATOM 1529 C C . TRP A 1 195 ? 23.271 -2.064 -9.396 1.00 83.12 195 TRP A C 1
ATOM 1531 O O . TRP A 1 195 ? 23.398 -1.700 -8.228 1.00 83.12 195 TRP A O 1
ATOM 1541 N N . LEU A 1 196 ? 24.299 -2.080 -10.251 1.00 87.25 196 LEU A N 1
ATOM 1542 C CA . LEU A 1 196 ? 25.641 -1.632 -9.884 1.00 87.25 196 LEU A CA 1
ATOM 1543 C C . LEU A 1 196 ? 25.664 -0.130 -9.577 1.00 87.25 196 LEU A C 1
ATOM 1545 O O . LEU A 1 196 ? 26.280 0.285 -8.598 1.00 87.25 196 LEU A O 1
ATOM 1549 N N . GLY A 1 197 ? 24.965 0.678 -10.378 1.00 90.81 197 GLY A N 1
ATOM 1550 C CA . GLY A 1 197 ? 24.794 2.105 -10.129 1.00 90.81 197 GLY A CA 1
ATOM 1551 C C . GLY A 1 197 ? 24.116 2.377 -8.786 1.00 90.81 197 GLY A C 1
ATOM 1552 O O . GLY A 1 197 ? 24.600 3.189 -8.002 1.00 90.81 197 GLY A O 1
ATOM 1553 N N . THR A 1 198 ? 23.053 1.637 -8.477 1.00 86.38 198 THR A N 1
ATOM 1554 C CA . THR A 1 198 ? 22.312 1.760 -7.211 1.00 86.38 198 THR A CA 1
ATOM 1555 C C . THR A 1 198 ? 23.179 1.394 -6.004 1.00 86.38 198 THR A C 1
ATOM 1557 O O . THR A 1 198 ? 23.215 2.132 -5.023 1.00 86.38 198 THR A O 1
ATOM 1560 N N . GLU A 1 199 ? 23.941 0.301 -6.087 1.00 88.94 199 GLU A N 1
ATOM 1561 C CA . GLU A 1 199 ? 24.848 -0.123 -5.011 1.00 88.94 199 GLU A CA 1
ATOM 1562 C C . GLU A 1 199 ? 25.981 0.889 -4.768 1.00 88.94 199 GLU A C 1
ATOM 1564 O O . GLU A 1 199 ? 26.403 1.129 -3.633 1.00 88.94 199 GLU A O 1
ATOM 1569 N N . LEU A 1 200 ? 26.511 1.485 -5.839 1.00 89.44 200 LEU A N 1
ATOM 1570 C CA . LEU A 1 200 ? 27.611 2.440 -5.742 1.00 89.44 200 LEU A CA 1
ATOM 1571 C C . LEU A 1 200 ? 27.159 3.832 -5.297 1.00 89.44 200 LEU A C 1
ATOM 1573 O O . LEU A 1 200 ? 28.018 4.635 -4.944 1.00 89.44 200 LEU A O 1
ATOM 1577 N N . GLN A 1 201 ? 25.858 4.125 -5.267 1.00 86.06 201 GLN A N 1
ATOM 1578 C CA . GLN A 1 201 ? 25.333 5.478 -5.074 1.00 86.06 201 GLN A CA 1
ATOM 1579 C C . GLN A 1 201 ? 25.870 6.177 -3.815 1.00 86.06 201 GLN A C 1
ATOM 1581 O O . GLN A 1 201 ? 26.230 7.352 -3.872 1.00 86.06 201 GLN A O 1
ATOM 1586 N N . GLU A 1 202 ? 25.972 5.463 -2.692 1.00 83.94 202 GLU A N 1
ATOM 1587 C CA . GLU A 1 202 ? 26.485 6.032 -1.437 1.00 83.94 202 GLU A CA 1
ATOM 1588 C C . GLU A 1 202 ? 28.018 6.104 -1.383 1.00 83.94 202 GLU A C 1
ATOM 1590 O O . GLU A 1 202 ? 28.586 6.948 -0.690 1.00 83.94 202 GLU A O 1
ATOM 1595 N N . ARG A 1 203 ? 28.706 5.200 -2.089 1.00 90.19 203 ARG A N 1
ATOM 1596 C CA . ARG A 1 203 ? 30.162 5.007 -1.985 1.00 90.19 203 ARG A CA 1
ATOM 1597 C C . ARG A 1 203 ? 30.941 5.795 -3.031 1.00 90.19 203 ARG A C 1
ATOM 1599 O O . ARG A 1 203 ? 32.024 6.291 -2.736 1.00 90.19 203 ARG A O 1
ATOM 1606 N N . ASP A 1 204 ? 30.411 5.852 -4.245 1.00 91.12 204 ASP A N 1
ATOM 1607 C CA . ASP A 1 204 ? 30.987 6.507 -5.415 1.00 91.12 204 ASP A CA 1
ATOM 1608 C C . ASP A 1 204 ? 29.855 7.005 -6.341 1.00 91.12 204 ASP A C 1
ATOM 1610 O O . ASP A 1 204 ? 29.518 6.354 -7.339 1.00 91.12 204 ASP A O 1
ATOM 1614 N N . PRO A 1 205 ? 29.239 8.156 -6.012 1.00 85.31 205 PRO A N 1
ATOM 1615 C CA . PRO A 1 205 ? 28.092 8.684 -6.747 1.00 85.31 205 PRO A CA 1
ATOM 1616 C C . PRO A 1 205 ? 28.421 9.059 -8.200 1.00 85.31 205 PRO A C 1
ATOM 1618 O O . PRO A 1 205 ? 27.535 9.028 -9.053 1.00 85.31 205 PRO A O 1
ATOM 1621 N N . ASP A 1 206 ? 29.677 9.392 -8.513 1.00 89.00 206 ASP A N 1
ATOM 1622 C CA . ASP A 1 206 ? 30.084 9.732 -9.879 1.00 89.00 206 ASP A CA 1
ATOM 1623 C C . ASP A 1 206 ? 30.152 8.490 -10.771 1.00 89.00 206 ASP A C 1
ATOM 1625 O O . ASP A 1 206 ? 29.683 8.524 -11.912 1.00 89.00 206 ASP A O 1
ATOM 1629 N N . THR A 1 207 ? 30.708 7.386 -10.263 1.00 88.88 207 THR A N 1
ATOM 1630 C CA . THR A 1 207 ? 30.704 6.106 -10.987 1.00 88.88 207 THR A CA 1
ATOM 1631 C C . THR A 1 207 ? 29.297 5.519 -11.054 1.00 88.88 207 THR A C 1
ATOM 1633 O O . THR A 1 207 ? 28.907 5.008 -12.102 1.00 88.88 207 THR A O 1
ATOM 1636 N N . ALA A 1 208 ? 28.511 5.652 -9.981 1.00 90.12 208 ALA A N 1
ATOM 1637 C CA . ALA A 1 208 ? 27.105 5.265 -9.969 1.00 90.12 208 ALA A CA 1
ATOM 1638 C C . ALA A 1 208 ? 26.314 5.965 -11.078 1.00 90.12 208 ALA A C 1
ATOM 1640 O O . ALA A 1 208 ? 25.664 5.299 -11.881 1.00 90.12 208 ALA A O 1
ATOM 1641 N N . ARG A 1 209 ? 26.436 7.298 -11.178 1.00 91.00 209 ARG A N 1
ATOM 1642 C CA . ARG A 1 209 ? 25.776 8.084 -12.226 1.00 91.00 209 ARG A CA 1
ATOM 1643 C C . ARG A 1 209 ? 26.144 7.586 -13.621 1.00 91.00 209 ARG A C 1
ATOM 1645 O O . ARG A 1 209 ? 25.246 7.402 -14.428 1.00 91.00 209 ARG A O 1
ATOM 1652 N N . ARG A 1 210 ? 27.426 7.333 -13.903 1.00 90.62 210 ARG A N 1
ATOM 1653 C CA . ARG A 1 210 ? 27.857 6.866 -15.235 1.00 90.62 210 ARG A CA 1
ATOM 1654 C C . ARG A 1 210 ? 27.229 5.533 -15.625 1.00 90.62 210 ARG A C 1
ATOM 1656 O O . ARG A 1 210 ? 26.793 5.386 -16.760 1.00 90.62 210 ARG A O 1
ATOM 1663 N N . TRP A 1 211 ? 27.156 4.582 -14.694 1.00 85.88 211 TRP A N 1
ATOM 1664 C CA . TRP A 1 211 ? 26.484 3.308 -14.956 1.00 85.88 211 TRP A CA 1
ATOM 1665 C C . TRP A 1 211 ? 24.986 3.483 -15.190 1.00 85.88 211 TRP A C 1
ATOM 1667 O O . TRP A 1 211 ? 24.425 2.836 -16.069 1.00 85.88 211 TRP A O 1
ATOM 1677 N N . LEU A 1 212 ? 24.342 4.377 -14.438 1.00 88.25 212 LEU A N 1
ATOM 1678 C CA . LEU A 1 212 ? 22.933 4.697 -14.644 1.00 88.25 212 LEU A CA 1
ATOM 1679 C C . LEU A 1 212 ? 22.694 5.397 -15.993 1.00 88.25 212 LEU A C 1
ATOM 1681 O O . LEU A 1 212 ? 21.722 5.071 -16.666 1.00 88.25 212 LEU A O 1
ATOM 1685 N N . GLU A 1 213 ? 23.571 6.315 -16.412 1.00 87.38 213 GLU A N 1
ATOM 1686 C CA . GLU A 1 213 ? 23.521 6.974 -17.729 1.00 87.38 213 GLU A CA 1
ATOM 1687 C C . GLU A 1 213 ? 23.649 5.949 -18.862 1.00 87.38 213 GLU A C 1
ATOM 1689 O O . GLU A 1 213 ? 22.808 5.923 -19.755 1.00 87.38 213 GLU A O 1
ATOM 1694 N N . GLU A 1 214 ? 24.628 5.043 -18.786 1.00 80.69 214 GLU A N 1
ATOM 1695 C CA . GLU A 1 214 ? 24.824 3.995 -19.795 1.00 80.69 214 GLU A CA 1
ATOM 1696 C C . GLU A 1 214 ? 23.636 3.018 -19.851 1.00 80.69 214 GLU A C 1
ATOM 1698 O O . GLU A 1 214 ? 23.141 2.687 -20.929 1.00 80.69 214 GLU A O 1
ATOM 1703 N N . ALA A 1 215 ? 23.104 2.614 -18.693 1.00 78.44 215 ALA A N 1
ATOM 1704 C CA . ALA A 1 215 ? 21.895 1.797 -18.619 1.00 78.44 215 ALA A CA 1
ATOM 1705 C C . ALA A 1 215 ? 20.678 2.506 -19.235 1.00 78.44 215 ALA A C 1
ATOM 1707 O O . ALA A 1 215 ? 19.880 1.884 -19.942 1.00 78.44 215 ALA A O 1
ATOM 1708 N N . ALA A 1 216 ? 20.527 3.805 -18.974 1.00 79.69 216 ALA A N 1
ATOM 1709 C CA . ALA A 1 216 ? 19.437 4.612 -19.502 1.00 79.69 216 ALA A CA 1
ATOM 1710 C C . ALA A 1 216 ? 19.557 4.823 -21.020 1.00 79.69 216 ALA A C 1
ATOM 1712 O O . ALA A 1 216 ? 18.545 4.751 -21.718 1.00 79.69 216 ALA A O 1
ATOM 1713 N N . ASP A 1 217 ? 20.769 4.999 -21.551 1.00 78.81 217 ASP A N 1
ATOM 1714 C CA . ASP A 1 217 ? 21.034 5.069 -22.995 1.00 78.81 217 ASP A CA 1
ATOM 1715 C C . ASP A 1 217 ? 20.687 3.751 -23.709 1.00 78.81 217 ASP A C 1
ATOM 1717 O O . ASP A 1 217 ? 20.231 3.753 -24.855 1.00 78.81 217 ASP A O 1
ATOM 1721 N N . LEU A 1 218 ? 20.817 2.621 -23.007 1.00 71.12 218 LEU A N 1
ATOM 1722 C CA . LEU A 1 218 ? 20.347 1.304 -23.452 1.00 71.12 218 LEU A CA 1
ATOM 1723 C C . LEU A 1 218 ? 18.831 1.096 -23.271 1.00 71.12 218 LEU A C 1
ATOM 1725 O O . LEU A 1 218 ? 18.319 0.013 -23.559 1.00 71.12 218 LEU A O 1
ATOM 1729 N N . GLY A 1 219 ? 18.098 2.116 -22.820 1.00 73.25 219 GLY A N 1
ATOM 1730 C CA . GLY A 1 219 ? 16.644 2.090 -22.691 1.00 73.25 219 GLY A CA 1
ATOM 1731 C C . GLY A 1 219 ? 16.126 1.511 -21.375 1.00 73.25 219 GLY A C 1
ATOM 1732 O O . GLY A 1 219 ? 14.959 1.130 -21.318 1.00 73.25 219 GLY A O 1
ATOM 1733 N N . ASN A 1 220 ? 16.954 1.413 -20.327 1.00 77.19 220 ASN A N 1
ATOM 1734 C CA . ASN A 1 220 ? 16.519 0.881 -19.035 1.00 77.19 220 ASN A CA 1
ATOM 1735 C C . ASN A 1 220 ? 15.638 1.900 -18.274 1.00 77.19 220 ASN A C 1
ATOM 1737 O O . ASN A 1 220 ? 16.147 2.940 -17.841 1.00 77.19 220 ASN A O 1
ATOM 1741 N N . PRO A 1 221 ? 14.337 1.618 -18.055 1.00 77.38 221 PRO A N 1
ATOM 1742 C CA . PRO A 1 221 ? 13.433 2.560 -17.396 1.00 77.38 221 PRO A CA 1
ATOM 1743 C C . PRO A 1 221 ? 13.755 2.757 -15.908 1.00 77.38 221 PRO A C 1
ATOM 1745 O O . PRO A 1 221 ? 13.595 3.867 -15.400 1.00 77.38 221 PRO A O 1
ATOM 1748 N N . ASN A 1 222 ? 14.278 1.732 -15.223 1.00 80.38 222 ASN A N 1
ATOM 1749 C CA . ASN A 1 222 ? 14.682 1.838 -13.818 1.00 80.38 222 ASN A CA 1
ATOM 1750 C C . ASN A 1 222 ? 15.887 2.773 -13.665 1.00 80.38 222 ASN A C 1
ATOM 1752 O O . ASN A 1 222 ? 15.935 3.580 -12.737 1.00 80.38 222 ASN A O 1
ATOM 1756 N N . ALA A 1 223 ? 16.835 2.715 -14.604 1.00 84.69 223 ALA A N 1
ATOM 1757 C CA . ALA A 1 223 ? 17.972 3.627 -14.635 1.00 84.69 223 ALA A CA 1
ATOM 1758 C C . ALA A 1 223 ? 17.550 5.071 -14.937 1.00 84.69 223 ALA A C 1
ATOM 1760 O O . ALA A 1 223 ? 18.002 5.990 -14.256 1.00 84.69 223 ALA A O 1
ATOM 1761 N N . MET A 1 224 ? 16.630 5.278 -15.889 1.00 87.75 224 MET A N 1
ATOM 1762 C CA . MET A 1 224 ? 16.046 6.600 -16.155 1.00 87.75 224 MET A CA 1
ATOM 1763 C C . MET A 1 224 ? 15.348 7.165 -14.907 1.00 87.75 224 MET A C 1
ATOM 1765 O O . MET A 1 224 ? 15.582 8.312 -14.531 1.00 87.75 224 MET A O 1
ATOM 1769 N N . PHE A 1 225 ? 14.544 6.354 -14.213 1.00 86.31 225 PHE A N 1
ATOM 1770 C CA . PHE A 1 225 ? 13.897 6.750 -12.961 1.00 86.31 225 PHE A CA 1
ATOM 1771 C C . PHE A 1 225 ? 14.914 7.079 -11.853 1.00 86.31 225 PHE A C 1
ATOM 1773 O O . PHE A 1 225 ? 14.765 8.076 -11.135 1.00 86.31 225 PHE A O 1
ATOM 1780 N N . ALA A 1 226 ? 15.972 6.275 -11.726 1.00 87.25 226 ALA A N 1
ATOM 1781 C CA . ALA A 1 226 ? 17.040 6.493 -10.757 1.00 87.25 226 ALA A CA 1
ATOM 1782 C C . ALA A 1 226 ? 17.824 7.782 -11.037 1.00 87.25 226 ALA A C 1
ATOM 1784 O O . ALA A 1 226 ? 18.101 8.527 -10.098 1.00 87.25 226 ALA A O 1
ATOM 1785 N N . LEU A 1 227 ? 18.115 8.101 -12.303 1.00 91.25 227 LEU A N 1
ATOM 1786 C CA . LEU A 1 227 ? 18.713 9.383 -12.693 1.00 91.25 227 LEU A CA 1
ATOM 1787 C C . LEU A 1 227 ? 17.786 10.555 -12.372 1.00 91.25 227 LEU A C 1
ATOM 1789 O O . LEU A 1 227 ? 18.231 11.543 -11.792 1.00 91.25 227 LEU A O 1
ATOM 1793 N N . GLY A 1 228 ? 16.489 10.425 -12.659 1.00 89.62 228 GLY A N 1
ATOM 1794 C CA . GLY A 1 228 ? 15.490 11.418 -12.260 1.00 89.62 228 GLY A CA 1
ATOM 1795 C C . GLY A 1 228 ? 15.528 11.693 -10.754 1.00 89.62 228 GLY A C 1
ATOM 1796 O O . GLY A 1 228 ? 15.609 12.836 -10.310 1.00 89.62 228 GLY A O 1
ATOM 1797 N N . SER A 1 229 ? 15.582 10.631 -9.952 1.00 85.88 229 SER A N 1
ATOM 1798 C CA . SER A 1 229 ? 15.698 10.730 -8.494 1.00 85.88 229 SER A CA 1
ATOM 1799 C C . SER A 1 229 ? 17.041 11.314 -8.036 1.00 85.88 229 SER A C 1
ATOM 1801 O O . SER A 1 229 ? 17.075 12.084 -7.077 1.00 85.88 229 SER A O 1
ATOM 1803 N N . PHE A 1 230 ? 18.138 10.991 -8.726 1.00 87.06 230 PHE A N 1
ATOM 1804 C CA . PHE A 1 230 ? 19.483 11.490 -8.436 1.00 87.06 230 PHE A CA 1
ATOM 1805 C C . PHE A 1 230 ? 19.577 13.015 -8.591 1.00 87.06 230 PHE A C 1
ATOM 1807 O O . PHE A 1 230 ? 20.171 13.691 -7.750 1.00 87.06 230 PHE A O 1
ATOM 1814 N N . TYR A 1 231 ? 18.959 13.569 -9.636 1.00 86.56 231 TYR A N 1
ATOM 1815 C CA . TYR A 1 231 ? 18.990 15.007 -9.915 1.00 86.56 231 TYR A CA 1
ATOM 1816 C C . TYR A 1 231 ? 17.954 15.826 -9.138 1.00 86.56 231 TYR A C 1
ATOM 1818 O O . TYR A 1 231 ? 18.070 17.048 -9.076 1.00 86.56 231 TYR A O 1
ATOM 1826 N N . ARG A 1 232 ? 16.985 15.183 -8.476 1.00 83.94 232 ARG A N 1
ATOM 1827 C CA . ARG A 1 232 ? 15.829 15.827 -7.824 1.00 83.94 232 ARG A CA 1
ATOM 1828 C C . ARG A 1 232 ? 16.156 17.033 -6.936 1.00 83.94 232 ARG A C 1
ATOM 1830 O O . ARG A 1 232 ? 15.335 17.935 -6.816 1.00 83.94 232 ARG A O 1
ATOM 1837 N N . PHE A 1 233 ? 17.312 17.044 -6.277 1.00 79.25 233 PHE A N 1
ATOM 1838 C CA . PHE A 1 233 ? 17.701 18.113 -5.347 1.00 79.25 233 PHE A CA 1
ATOM 1839 C C . PHE A 1 233 ? 18.829 19.014 -5.860 1.00 79.25 233 PHE A C 1
ATOM 1841 O O . PHE A 1 233 ? 19.185 19.979 -5.187 1.00 79.25 233 PHE A O 1
ATOM 1848 N N . SER A 1 234 ? 19.411 18.697 -7.016 1.00 85.69 234 SER A N 1
ATOM 1849 C CA . SER A 1 234 ? 20.565 19.405 -7.578 1.00 85.69 234 SER A CA 1
ATOM 1850 C C . SER A 1 234 ? 20.240 20.108 -8.893 1.00 85.69 234 SER A C 1
ATOM 1852 O O . SER A 1 234 ? 20.725 21.216 -9.113 1.00 85.69 234 SER A O 1
ATOM 1854 N N . ASP A 1 235 ? 19.406 19.496 -9.732 1.00 89.25 235 ASP A N 1
ATOM 1855 C CA . ASP A 1 235 ? 19.018 19.990 -11.048 1.00 89.25 235 ASP A CA 1
ATOM 1856 C C . ASP A 1 235 ? 17.592 19.514 -11.382 1.00 89.25 235 ASP A C 1
ATOM 1858 O O . ASP A 1 235 ? 17.359 18.369 -11.776 1.00 89.25 235 ASP A O 1
ATOM 1862 N N . LEU A 1 236 ? 16.613 20.398 -11.176 1.00 86.88 236 LEU A N 1
ATOM 1863 C CA . LEU A 1 236 ? 15.199 20.070 -11.375 1.00 86.88 236 LEU A CA 1
ATOM 1864 C C . LEU A 1 236 ? 14.852 19.841 -12.852 1.00 86.88 236 LEU A C 1
ATOM 1866 O O . LEU A 1 236 ? 13.971 19.029 -13.130 1.00 86.88 236 LEU A O 1
ATOM 1870 N N . ASP A 1 237 ? 15.550 20.502 -13.778 1.00 90.75 237 ASP A N 1
ATOM 1871 C CA . ASP A 1 237 ? 15.318 20.344 -15.215 1.00 90.75 237 ASP A CA 1
ATOM 1872 C C . ASP A 1 237 ? 15.853 18.983 -15.681 1.00 90.75 237 ASP A C 1
ATOM 1874 O O . ASP A 1 237 ? 15.120 18.207 -16.292 1.00 90.75 237 ASP A O 1
ATOM 1878 N N . ALA A 1 238 ? 17.077 18.615 -15.281 1.00 88.75 238 ALA A N 1
ATOM 1879 C CA . ALA A 1 238 ? 17.619 17.284 -15.567 1.00 88.75 238 ALA A CA 1
ATOM 1880 C C . ALA A 1 238 ? 16.791 16.167 -14.908 1.00 88.75 238 ALA A C 1
ATOM 1882 O O . ALA A 1 238 ? 16.547 15.121 -15.514 1.00 88.75 238 ALA A O 1
ATOM 1883 N N . SER A 1 239 ? 16.327 16.389 -13.672 1.00 90.75 239 SER A N 1
ATOM 1884 C CA . SER A 1 239 ? 15.397 15.485 -12.986 1.00 90.75 239 SER A CA 1
ATOM 1885 C C . SER A 1 239 ? 14.125 15.287 -13.807 1.00 90.75 239 SER A C 1
ATOM 1887 O O . SER A 1 239 ? 13.706 14.151 -14.028 1.00 90.75 239 SER A O 1
ATOM 1889 N N . ARG A 1 240 ? 13.510 16.381 -14.267 1.00 91.81 240 ARG A N 1
ATOM 1890 C CA . ARG A 1 240 ? 12.302 16.338 -15.091 1.00 91.81 240 ARG A CA 1
ATOM 1891 C C . ARG A 1 240 ? 12.529 15.543 -16.372 1.00 91.81 240 ARG A C 1
ATOM 1893 O O . ARG A 1 240 ? 11.762 14.623 -16.633 1.00 91.81 240 ARG A O 1
ATOM 1900 N N . ASP A 1 241 ? 13.587 15.845 -17.118 1.00 93.44 241 ASP A N 1
ATOM 1901 C CA . ASP A 1 241 ? 13.884 15.198 -18.401 1.00 93.44 241 ASP A CA 1
ATOM 1902 C C . ASP A 1 241 ? 14.018 13.674 -18.262 1.00 93.44 241 ASP A C 1
ATOM 1904 O O . ASP A 1 241 ? 13.491 12.908 -19.074 1.00 93.44 241 ASP A O 1
ATOM 1908 N N . TRP A 1 242 ? 14.711 13.206 -17.221 1.00 89.81 242 TRP A N 1
ATOM 1909 C CA . TRP A 1 242 ? 14.872 11.773 -16.971 1.00 89.81 242 TRP A CA 1
ATOM 1910 C C . TRP A 1 242 ? 13.579 11.095 -16.526 1.00 89.81 242 TRP A C 1
ATOM 1912 O O . TRP A 1 242 ? 13.281 9.988 -16.983 1.00 89.81 242 TRP A O 1
ATOM 1922 N N . LEU A 1 243 ? 12.784 11.758 -15.685 1.00 87.44 243 LEU A N 1
ATOM 1923 C CA . LEU A 1 243 ? 11.485 11.236 -15.279 1.00 87.44 243 LEU A CA 1
ATOM 1924 C C . LEU A 1 243 ? 10.491 11.205 -16.451 1.00 87.44 243 LEU A C 1
ATOM 1926 O O . LEU A 1 243 ? 9.742 10.240 -16.564 1.00 87.44 243 LEU A O 1
ATOM 1930 N N . GLU A 1 244 ? 10.502 12.191 -17.357 1.00 90.44 244 GLU A N 1
ATOM 1931 C CA . GLU A 1 244 ? 9.674 12.186 -18.577 1.00 90.44 244 GLU A CA 1
ATOM 1932 C C . GLU A 1 244 ? 10.041 11.013 -19.496 1.00 90.44 244 GLU A C 1
ATOM 1934 O O . GLU A 1 244 ? 9.150 10.327 -20.005 1.00 90.44 244 GLU A O 1
ATOM 1939 N N . LYS A 1 245 ? 11.338 10.708 -19.649 1.00 88.38 245 LYS A N 1
ATOM 1940 C CA . LYS A 1 245 ? 11.794 9.510 -20.374 1.00 88.38 245 LYS A CA 1
ATOM 1941 C C . LYS A 1 245 ? 11.301 8.225 -19.702 1.00 88.38 245 LYS A C 1
ATOM 1943 O O . LYS A 1 245 ? 10.695 7.392 -20.370 1.00 88.38 245 LYS A O 1
ATOM 1948 N N . ALA A 1 246 ? 11.488 8.076 -18.389 1.00 87.75 246 ALA A N 1
ATOM 1949 C CA . ALA A 1 246 ? 11.013 6.900 -17.653 1.00 87.75 246 ALA A CA 1
ATOM 1950 C C . ALA A 1 246 ? 9.480 6.733 -17.745 1.00 87.75 246 ALA A C 1
ATOM 1952 O O . ALA A 1 246 ? 8.977 5.638 -18.007 1.00 87.75 246 ALA A O 1
ATOM 1953 N N . ALA A 1 247 ? 8.729 7.831 -17.629 1.00 85.62 247 ALA A N 1
ATOM 1954 C CA . ALA A 1 247 ? 7.278 7.847 -17.777 1.00 85.62 247 ALA A CA 1
ATOM 1955 C C . ALA A 1 247 ? 6.828 7.476 -19.203 1.00 85.62 247 ALA A C 1
ATOM 1957 O O . ALA A 1 247 ? 5.840 6.757 -19.364 1.00 85.62 247 ALA A O 1
ATOM 1958 N N . ALA A 1 248 ? 7.566 7.884 -20.244 1.00 84.00 248 ALA A N 1
ATOM 1959 C CA . ALA A 1 248 ? 7.305 7.467 -21.625 1.00 84.00 248 ALA A CA 1
ATOM 1960 C C . ALA A 1 248 ? 7.469 5.947 -21.826 1.00 84.00 248 ALA A C 1
ATOM 1962 O O . ALA A 1 248 ? 6.772 5.354 -22.652 1.00 84.00 248 ALA A O 1
ATOM 1963 N N . HIS A 1 249 ? 8.323 5.304 -21.024 1.00 76.56 249 HIS A N 1
ATOM 1964 C CA . HIS A 1 249 ? 8.453 3.846 -20.947 1.00 76.56 249 HIS A CA 1
ATOM 1965 C C . HIS A 1 249 ? 7.405 3.176 -20.038 1.00 76.56 249 HIS A C 1
ATOM 1967 O O . HIS A 1 249 ? 7.384 1.952 -19.913 1.00 76.56 249 HIS A O 1
ATOM 1973 N N . GLY A 1 250 ? 6.477 3.949 -19.470 1.00 77.75 250 GLY A N 1
ATOM 1974 C CA . GLY A 1 250 ? 5.353 3.447 -18.688 1.00 77.75 250 GLY A CA 1
ATOM 1975 C C . GLY A 1 250 ? 5.643 3.253 -17.203 1.00 77.75 250 GLY A C 1
ATOM 1976 O O . GLY A 1 250 ? 4.844 2.580 -16.554 1.00 77.75 250 GLY A O 1
ATOM 1977 N N . ASP A 1 251 ? 6.736 3.820 -16.680 1.00 78.69 251 ASP A N 1
ATOM 1978 C CA . ASP A 1 251 ? 7.095 3.693 -15.268 1.00 78.69 251 ASP A CA 1
ATOM 1979 C C . ASP A 1 251 ? 6.137 4.501 -14.362 1.00 78.69 251 ASP A C 1
ATOM 1981 O O . ASP A 1 251 ? 6.089 5.734 -14.455 1.00 78.69 251 ASP A O 1
ATOM 1985 N N . PRO A 1 252 ? 5.353 3.840 -13.488 1.00 79.94 252 PRO A N 1
ATOM 1986 C CA . PRO A 1 252 ? 4.390 4.518 -12.624 1.00 79.94 252 PRO A CA 1
ATOM 1987 C C . PRO A 1 252 ? 5.060 5.408 -11.567 1.00 79.94 252 PRO A C 1
ATOM 1989 O O . PRO A 1 252 ? 4.541 6.482 -11.264 1.00 79.94 252 PRO A O 1
ATOM 1992 N N . GLY A 1 253 ? 6.229 5.012 -11.050 1.00 79.31 253 GLY A N 1
ATOM 1993 C CA . GLY A 1 253 ? 6.967 5.798 -10.060 1.00 79.31 253 GLY A CA 1
ATOM 1994 C C . GLY A 1 253 ? 7.467 7.124 -10.636 1.00 79.31 253 GLY A C 1
ATOM 1995 O O . GLY A 1 253 ? 7.400 8.163 -9.975 1.00 79.31 253 GLY A O 1
ATOM 1996 N N . ALA A 1 254 ? 7.912 7.118 -11.891 1.00 85.62 254 ALA A N 1
ATOM 1997 C CA . ALA A 1 254 ? 8.332 8.295 -12.630 1.00 85.62 254 ALA A CA 1
ATOM 1998 C C . ALA A 1 254 ? 7.166 9.252 -12.866 1.00 85.62 254 ALA A C 1
ATOM 2000 O O . ALA A 1 254 ? 7.305 10.446 -12.611 1.00 85.62 254 ALA A O 1
ATOM 2001 N N . MET A 1 255 ? 6.007 8.727 -13.277 1.00 86.50 255 MET A N 1
ATOM 2002 C CA . MET A 1 255 ? 4.777 9.513 -13.420 1.00 86.50 255 MET A CA 1
ATOM 2003 C C . MET A 1 255 ? 4.384 10.171 -12.087 1.00 86.50 255 MET A C 1
ATOM 2005 O O . MET A 1 255 ? 4.135 11.375 -12.044 1.00 86.50 255 MET A O 1
ATOM 2009 N N . SER A 1 256 ? 4.420 9.429 -10.977 1.00 83.19 256 SER A N 1
ATOM 2010 C CA . SER A 1 256 ? 4.158 9.974 -9.638 1.00 83.19 256 SER A CA 1
ATOM 2011 C C . SER A 1 256 ? 5.154 11.071 -9.244 1.00 83.19 256 SER A C 1
ATOM 2013 O O . SER A 1 256 ? 4.758 12.130 -8.750 1.00 83.19 256 SER A O 1
ATOM 2015 N N . ASN A 1 257 ? 6.448 10.866 -9.503 1.00 83.19 257 ASN A N 1
ATOM 2016 C CA . ASN A 1 257 ? 7.479 11.860 -9.208 1.00 83.19 257 ASN A CA 1
ATOM 2017 C C . ASN A 1 257 ? 7.373 13.112 -10.094 1.00 83.19 257 ASN A C 1
ATOM 2019 O O . ASN A 1 257 ? 7.614 14.209 -9.590 1.00 83.19 257 ASN A O 1
ATOM 2023 N N . LEU A 1 258 ? 6.969 12.983 -11.363 1.00 87.75 258 LEU A N 1
ATOM 2024 C CA . LEU A 1 258 ? 6.637 14.127 -12.224 1.00 87.75 258 LEU A CA 1
ATOM 2025 C C . LEU A 1 258 ? 5.451 14.909 -11.673 1.00 87.75 258 LEU A C 1
ATOM 2027 O O . LEU A 1 258 ? 5.508 16.135 -11.621 1.00 87.75 258 LEU A O 1
ATOM 2031 N N . GLY A 1 259 ? 4.414 14.205 -11.209 1.00 85.38 259 GLY A N 1
ATOM 2032 C CA . GLY A 1 259 ? 3.269 14.819 -10.545 1.00 85.38 259 GLY A CA 1
ATOM 2033 C C . GLY A 1 259 ? 3.697 15.714 -9.381 1.00 85.38 259 GLY A C 1
ATOM 2034 O O . GLY A 1 259 ? 3.329 16.884 -9.311 1.00 85.38 259 GLY A O 1
ATOM 2035 N N . LEU A 1 260 ? 4.559 15.194 -8.503 1.00 82.31 260 LEU A N 1
ATOM 2036 C CA . LEU A 1 260 ? 5.098 15.957 -7.373 1.00 82.31 260 LEU A CA 1
ATOM 2037 C C . LEU A 1 260 ? 5.992 17.126 -7.809 1.00 82.31 260 LEU A C 1
ATOM 2039 O O . LEU A 1 260 ? 5.934 18.193 -7.204 1.00 82.31 260 LEU A O 1
ATOM 2043 N N . LEU A 1 261 ? 6.821 16.939 -8.839 1.00 85.75 261 LEU A N 1
ATOM 2044 C CA . LEU A 1 261 ? 7.728 17.974 -9.341 1.00 85.75 261 LEU A CA 1
ATOM 2045 C C . LEU A 1 261 ? 6.967 19.162 -9.949 1.00 85.75 261 LEU A C 1
ATOM 2047 O O . LEU A 1 261 ? 7.381 20.313 -9.809 1.00 85.75 261 LEU A O 1
ATOM 2051 N N . LEU A 1 262 ? 5.848 18.883 -10.617 1.00 85.75 262 LEU A N 1
ATOM 2052 C CA . LEU A 1 262 ? 5.037 19.883 -11.309 1.00 85.75 262 LEU A CA 1
ATOM 2053 C C . LEU A 1 262 ? 3.987 20.537 -10.408 1.00 85.75 262 LEU A C 1
ATOM 2055 O O . LEU A 1 262 ? 3.398 21.532 -10.813 1.00 85.75 262 LEU A O 1
ATOM 2059 N N . GLN A 1 263 ? 3.787 20.046 -9.183 1.00 80.88 263 GLN A N 1
ATOM 2060 C CA . GLN A 1 263 ? 2.684 20.454 -8.310 1.00 80.88 263 GLN A CA 1
ATOM 2061 C C . GLN A 1 263 ? 2.552 21.976 -8.120 1.00 80.88 263 GLN A C 1
ATOM 2063 O O . GLN A 1 263 ? 1.437 22.494 -8.127 1.00 80.88 263 GLN A O 1
ATOM 2068 N N . ASP A 1 264 ? 3.673 22.689 -7.985 1.00 78.31 264 ASP A N 1
ATOM 2069 C CA . ASP A 1 264 ? 3.677 24.142 -7.769 1.00 78.31 264 ASP A CA 1
ATOM 2070 C C . ASP A 1 264 ? 3.746 24.956 -9.073 1.00 78.31 264 ASP A C 1
ATOM 2072 O O . ASP A 1 264 ? 3.335 26.118 -9.102 1.00 78.31 264 ASP A O 1
ATOM 2076 N N . SER A 1 265 ? 4.288 24.375 -10.148 1.00 86.75 265 SER A N 1
ATOM 2077 C CA . SER A 1 265 ? 4.561 25.083 -11.409 1.00 86.75 265 SER A CA 1
ATOM 2078 C C . SER A 1 265 ? 3.473 24.877 -12.464 1.00 86.75 265 SER A C 1
ATOM 2080 O O . SER A 1 265 ? 3.124 25.822 -13.170 1.00 86.75 265 SER A O 1
ATOM 2082 N N . ASP A 1 266 ? 2.916 23.670 -12.540 1.00 87.62 266 ASP A N 1
ATOM 2083 C CA . ASP A 1 266 ? 1.818 23.280 -13.420 1.00 87.62 266 ASP A CA 1
ATOM 2084 C C . ASP A 1 266 ? 0.923 22.226 -12.729 1.00 87.62 266 ASP A C 1
ATOM 2086 O O . ASP A 1 266 ? 1.081 21.017 -12.931 1.00 87.62 266 ASP A O 1
ATOM 2090 N N . PRO A 1 267 ? -0.042 22.673 -11.901 1.00 81.06 267 PRO A N 1
ATOM 2091 C CA . PRO A 1 267 ? -0.936 21.779 -11.171 1.00 81.06 267 PRO A CA 1
ATOM 2092 C C . PRO A 1 267 ? -1.797 20.886 -12.071 1.00 81.06 267 PRO A C 1
ATOM 2094 O O . PRO A 1 267 ? -2.205 19.812 -11.641 1.00 81.06 267 PRO A O 1
ATOM 2097 N N . GLN A 1 268 ? -2.095 21.318 -13.303 1.00 85.62 268 GLN A N 1
ATOM 2098 C CA . GLN A 1 268 ? -2.898 20.514 -14.223 1.00 85.62 268 GLN A CA 1
ATOM 2099 C C . GLN A 1 268 ? -2.070 19.354 -14.771 1.00 85.62 268 GLN A C 1
ATOM 2101 O O . GLN A 1 268 ? -2.520 18.212 -14.720 1.00 85.62 268 GLN A O 1
ATOM 2106 N N . ALA A 1 269 ? -0.843 19.625 -15.223 1.00 86.75 269 ALA A N 1
ATOM 2107 C CA . ALA A 1 269 ? 0.064 18.565 -15.646 1.00 86.75 269 ALA A CA 1
ATOM 2108 C C . ALA A 1 269 ? 0.398 17.612 -14.486 1.00 86.75 269 ALA A C 1
ATOM 2110 O O . ALA A 1 269 ? 0.518 16.405 -14.694 1.00 86.75 269 ALA A O 1
ATOM 2111 N N . ALA A 1 270 ? 0.512 18.132 -13.259 1.00 83.75 270 ALA A N 1
ATOM 2112 C CA . ALA A 1 270 ? 0.707 17.313 -12.069 1.00 83.75 270 ALA A CA 1
ATOM 2113 C C . ALA A 1 270 ? -0.444 16.317 -11.842 1.00 83.75 270 ALA A C 1
ATOM 2115 O O . ALA A 1 270 ? -0.201 15.132 -11.595 1.00 83.75 270 ALA A O 1
ATOM 2116 N N . ASP A 1 271 ? -1.687 16.790 -11.967 1.00 82.62 271 ASP A N 1
ATOM 2117 C CA . ASP A 1 271 ? -2.893 15.964 -11.873 1.00 82.62 271 ASP A CA 1
ATOM 2118 C C . ASP A 1 271 ? -2.943 14.904 -12.986 1.00 82.62 271 ASP A C 1
ATOM 2120 O O . ASP A 1 271 ? -3.233 13.737 -12.709 1.00 82.62 271 ASP A O 1
ATOM 2124 N N . ASP A 1 272 ? -2.612 15.283 -14.224 1.00 88.75 272 ASP A N 1
ATOM 2125 C CA . ASP A 1 272 ? -2.611 14.377 -15.376 1.00 88.75 272 ASP A CA 1
ATOM 2126 C C . ASP A 1 272 ? -1.587 13.238 -15.193 1.00 88.75 272 ASP A C 1
ATOM 2128 O O . ASP A 1 272 ? -1.881 12.069 -15.467 1.00 88.75 272 ASP A O 1
ATOM 2132 N N . TRP A 1 273 ? -0.396 13.548 -14.667 1.00 87.00 273 TRP A N 1
ATOM 2133 C CA . TRP A 1 273 ? 0.632 12.546 -14.375 1.00 87.00 273 TRP A CA 1
ATOM 2134 C C . TRP A 1 273 ? 0.271 11.637 -13.202 1.00 87.00 273 TRP A C 1
ATOM 2136 O O . TRP A 1 273 ? 0.477 10.425 -13.286 1.00 87.00 273 TRP A O 1
ATOM 2146 N N . ALA A 1 274 ? -0.308 12.184 -12.132 1.00 80.94 274 ALA A N 1
ATOM 2147 C CA . ALA A 1 274 ? -0.794 11.380 -11.014 1.00 80.94 274 ALA A CA 1
ATOM 2148 C C . ALA A 1 274 ? -1.915 10.421 -11.455 1.00 80.94 274 ALA A C 1
ATOM 2150 O O . ALA A 1 274 ? -1.960 9.265 -11.025 1.00 80.94 274 ALA A O 1
ATOM 2151 N N . GLU A 1 275 ? -2.799 10.865 -12.353 1.00 85.44 275 GLU A N 1
ATOM 2152 C CA . GLU A 1 275 ? -3.824 10.011 -12.952 1.00 85.44 275 GLU A CA 1
ATOM 2153 C C . GLU A 1 275 ? -3.203 8.902 -13.813 1.00 85.44 275 GLU A C 1
ATOM 2155 O O . GLU A 1 275 ? -3.562 7.730 -13.659 1.00 85.44 275 GLU A O 1
ATOM 2160 N N . ALA A 1 276 ? -2.226 9.234 -14.661 1.00 87.06 276 ALA A N 1
ATOM 2161 C CA . ALA A 1 276 ? -1.512 8.250 -15.471 1.00 87.06 276 ALA A CA 1
ATOM 2162 C C . ALA A 1 276 ? -0.806 7.185 -14.609 1.00 87.06 276 ALA A C 1
ATOM 2164 O O . ALA A 1 276 ? -0.949 5.987 -14.881 1.00 87.06 276 ALA A O 1
ATOM 2165 N N . ALA A 1 277 ? -0.126 7.600 -13.534 1.00 85.62 277 ALA A N 1
ATOM 2166 C CA . ALA A 1 277 ? 0.527 6.706 -12.577 1.00 85.62 277 ALA A CA 1
ATOM 2167 C C . ALA A 1 277 ? -0.480 5.733 -11.949 1.00 85.62 277 ALA A C 1
ATOM 2169 O O . ALA A 1 277 ? -0.299 4.511 -11.971 1.00 85.62 277 ALA A O 1
ATOM 2170 N N . ALA A 1 278 ? -1.605 6.265 -11.468 1.00 82.38 278 ALA A N 1
ATOM 2171 C CA . ALA A 1 278 ? -2.666 5.477 -10.861 1.00 82.38 278 ALA A CA 1
ATOM 2172 C C . ALA A 1 278 ? -3.273 4.469 -11.857 1.00 82.38 278 ALA A C 1
ATOM 2174 O O . ALA A 1 278 ? -3.492 3.300 -11.520 1.00 82.38 278 ALA A O 1
ATOM 2175 N N . VAL A 1 279 ? -3.494 4.866 -13.117 1.00 84.00 279 VAL A N 1
ATOM 2176 C CA . VAL A 1 279 ? -3.931 3.956 -14.194 1.00 84.00 279 VAL A CA 1
ATOM 2177 C C . VAL A 1 279 ? -2.893 2.862 -14.461 1.00 84.00 279 VAL A C 1
ATOM 2179 O O . VAL A 1 279 ? -3.271 1.727 -14.755 1.00 84.00 279 VAL A O 1
ATOM 2182 N N . LYS A 1 280 ? -1.599 3.135 -14.302 1.00 80.38 280 LYS A N 1
ATOM 2183 C CA . LYS A 1 280 ? -0.528 2.140 -14.469 1.00 80.38 280 LYS A CA 1
ATOM 2184 C C . LYS A 1 280 ? -0.267 1.262 -13.245 1.00 80.38 280 LYS A C 1
ATOM 2186 O O . LYS A 1 280 ? 0.543 0.348 -13.333 1.00 80.38 280 LYS A O 1
ATOM 2191 N N . GLY A 1 281 ? -1.035 1.445 -12.173 1.00 80.19 281 GLY A N 1
ATOM 2192 C CA . GLY A 1 281 ? -0.990 0.581 -10.994 1.00 80.19 281 GLY A CA 1
ATOM 2193 C C . GLY A 1 281 ? -0.186 1.154 -9.835 1.00 80.19 281 GLY A C 1
ATOM 2194 O O . GLY A 1 281 ? 0.060 0.424 -8.881 1.00 80.19 281 GLY A O 1
ATOM 2195 N N . ASP A 1 282 ? 0.183 2.438 -9.881 1.00 82.62 282 ASP A N 1
ATOM 2196 C CA . ASP A 1 282 ? 0.691 3.124 -8.698 1.00 82.62 282 ASP A CA 1
ATOM 2197 C C . ASP A 1 282 ? -0.412 3.205 -7.633 1.00 82.62 282 ASP A C 1
ATOM 2199 O O . ASP A 1 282 ? -1.420 3.911 -7.773 1.00 82.62 282 ASP A O 1
ATOM 2203 N N . THR A 1 283 ? -0.222 2.431 -6.571 1.00 87.38 283 THR A N 1
ATOM 2204 C CA . THR A 1 283 ? -1.154 2.327 -5.454 1.00 87.38 283 THR A CA 1
ATOM 2205 C C . THR A 1 283 ? -1.283 3.647 -4.686 1.00 87.38 283 THR A C 1
ATOM 2207 O O . THR A 1 283 ? -2.399 4.030 -4.321 1.00 87.38 283 THR A O 1
ATOM 2210 N N . ASP A 1 284 ? -0.178 4.367 -4.475 1.00 81.50 284 ASP A N 1
ATOM 2211 C CA . ASP A 1 284 ? -0.164 5.632 -3.735 1.00 81.50 284 ASP A CA 1
ATOM 2212 C C . ASP A 1 284 ? -0.812 6.754 -4.554 1.00 81.50 284 ASP A C 1
ATOM 2214 O O . ASP A 1 284 ? -1.617 7.525 -4.024 1.00 81.50 284 ASP A O 1
ATOM 2218 N N . ALA A 1 285 ? -0.544 6.819 -5.861 1.00 84.19 285 ALA A N 1
ATOM 2219 C CA . ALA A 1 285 ? -1.196 7.777 -6.750 1.00 84.19 285 ALA A CA 1
ATOM 2220 C C . ALA A 1 285 ? -2.712 7.538 -6.810 1.00 84.19 285 ALA A C 1
ATOM 2222 O O . ALA A 1 285 ? -3.498 8.485 -6.705 1.00 84.19 285 ALA A O 1
ATOM 2223 N N . ALA A 1 286 ? -3.143 6.272 -6.891 1.00 88.81 286 ALA A N 1
ATOM 2224 C CA . ALA A 1 286 ? -4.560 5.920 -6.848 1.00 88.81 286 ALA A CA 1
ATOM 2225 C C . ALA A 1 286 ? -5.215 6.341 -5.520 1.00 88.81 286 ALA A C 1
ATOM 2227 O O . ALA A 1 286 ? -6.304 6.922 -5.526 1.00 88.81 286 ALA A O 1
ATOM 2228 N N . PHE A 1 287 ? -4.549 6.119 -4.382 1.00 90.12 287 PHE A N 1
ATOM 2229 C CA . PHE A 1 287 ? -5.046 6.571 -3.081 1.00 90.12 287 PHE A CA 1
ATOM 2230 C C . PHE A 1 287 ? -5.162 8.101 -3.019 1.00 90.12 287 PHE A C 1
ATOM 2232 O O . PHE A 1 287 ? -6.216 8.632 -2.653 1.00 90.12 287 PHE A O 1
ATOM 2239 N N . ASN A 1 288 ? -4.111 8.815 -3.424 1.00 82.75 288 ASN A N 1
ATOM 2240 C CA . ASN A 1 288 ? -4.063 10.275 -3.392 1.00 82.75 288 ASN A CA 1
ATOM 2241 C C . ASN A 1 288 ? -5.145 10.900 -4.280 1.00 82.75 288 ASN A C 1
ATOM 2243 O O . ASN A 1 288 ? -5.801 11.862 -3.865 1.00 82.75 288 ASN A O 1
ATOM 2247 N N . ARG A 1 289 ? -5.403 10.314 -5.456 1.00 85.94 289 ARG A N 1
ATOM 2248 C CA . ARG A 1 289 ? -6.488 10.734 -6.350 1.00 85.94 289 ARG A CA 1
ATOM 2249 C C . ARG A 1 289 ? -7.858 10.541 -5.704 1.00 85.94 289 ARG A C 1
ATOM 2251 O O . ARG A 1 289 ? -8.669 11.468 -5.709 1.00 85.94 289 ARG A O 1
ATOM 2258 N N . GLY A 1 290 ? -8.098 9.390 -5.075 1.00 90.12 290 GLY A N 1
ATOM 2259 C CA . GLY A 1 290 ? -9.311 9.151 -4.289 1.00 90.12 290 GLY A CA 1
ATOM 2260 C C . GLY A 1 290 ? -9.493 10.185 -3.169 1.00 90.12 290 GLY A C 1
ATOM 2261 O O . GLY A 1 290 ? -10.563 10.780 -3.025 1.00 90.12 290 GLY A O 1
ATOM 2262 N N . ALA A 1 291 ? -8.431 10.480 -2.417 1.00 87.38 291 ALA A N 1
ATOM 2263 C CA . ALA A 1 291 ? -8.459 11.457 -1.329 1.00 87.38 291 ALA A CA 1
ATOM 2264 C C . ALA A 1 291 ? -8.703 12.898 -1.814 1.00 87.38 291 ALA A C 1
ATOM 2266 O O . ALA A 1 291 ? -9.387 13.676 -1.144 1.00 87.38 291 ALA A O 1
ATOM 2267 N N . MET A 1 292 ? -8.163 13.273 -2.975 1.00 84.00 292 MET A N 1
ATOM 2268 C CA . MET A 1 292 ? -8.430 14.566 -3.607 1.00 84.00 292 MET A CA 1
ATOM 2269 C C . MET A 1 292 ? -9.897 14.689 -4.023 1.00 84.00 292 MET A C 1
ATOM 2271 O O . MET A 1 292 ? -10.554 15.665 -3.667 1.00 84.00 292 MET A O 1
ATOM 2275 N N . LEU A 1 293 ? -10.429 13.691 -4.728 1.00 86.31 293 LEU A N 1
ATOM 2276 C CA . LEU A 1 293 ? -11.816 13.699 -5.197 1.00 86.31 293 LEU A CA 1
ATOM 2277 C C . LEU A 1 293 ? -12.808 13.739 -4.028 1.00 86.31 293 LEU A C 1
ATOM 2279 O O . LEU A 1 293 ? -13.819 14.435 -4.102 1.00 86.31 293 LEU A O 1
ATOM 2283 N N . THR A 1 294 ? -12.489 13.084 -2.909 1.00 87.69 294 THR A N 1
ATOM 2284 C CA . THR A 1 294 ? -13.257 13.209 -1.662 1.00 87.69 294 THR A CA 1
ATOM 2285 C C . THR A 1 294 ? -13.260 14.649 -1.137 1.00 87.69 294 THR A C 1
ATOM 2287 O O . THR A 1 294 ? -14.326 15.173 -0.816 1.00 87.69 294 THR A O 1
ATOM 2290 N N . ARG A 1 295 ? -12.106 15.336 -1.112 1.00 83.31 295 ARG A N 1
ATOM 2291 C CA . ARG A 1 295 ? -12.012 16.757 -0.708 1.00 83.31 295 ARG A CA 1
ATOM 2292 C C . ARG A 1 295 ? -12.780 17.697 -1.642 1.00 83.31 295 ARG A C 1
ATOM 2294 O O . ARG A 1 295 ? -13.305 18.706 -1.184 1.00 83.31 295 ARG A O 1
ATOM 2301 N N . LEU A 1 296 ? -12.882 17.348 -2.923 1.00 84.38 296 LEU A N 1
ATOM 2302 C CA . LEU A 1 296 ? -13.689 18.062 -3.919 1.00 84.38 296 LEU A CA 1
ATOM 2303 C C . LEU A 1 296 ? -15.183 17.699 -3.872 1.00 84.38 296 LEU A C 1
ATOM 2305 O O . LEU A 1 296 ? -15.947 18.143 -4.727 1.00 84.38 296 LEU A O 1
ATOM 2309 N N . ASN A 1 297 ? -15.613 16.906 -2.884 1.00 90.25 297 ASN A N 1
ATOM 2310 C CA . ASN A 1 297 ? -16.985 16.429 -2.732 1.00 90.25 297 ASN A CA 1
ATOM 2311 C C . ASN A 1 297 ? -17.487 15.632 -3.956 1.00 90.25 297 ASN A C 1
ATOM 2313 O O . ASN A 1 297 ? -18.641 15.747 -4.371 1.00 90.25 297 ASN A O 1
ATOM 2317 N N . GLN A 1 298 ? -16.611 14.803 -4.533 1.00 89.50 298 GLN A N 1
ATOM 2318 C CA . GLN A 1 298 ? -16.896 13.897 -5.652 1.00 89.50 298 GLN A CA 1
ATOM 2319 C C . GLN A 1 298 ? -16.752 12.418 -5.233 1.00 89.50 298 GLN A C 1
ATOM 2321 O O . GLN A 1 298 ? -15.933 11.680 -5.790 1.00 89.50 298 GLN A O 1
ATOM 2326 N N . PRO A 1 299 ? -17.552 11.935 -4.262 1.00 86.38 299 PRO A N 1
ATOM 2327 C CA . PRO A 1 299 ? -17.383 10.603 -3.678 1.00 86.38 299 PRO A CA 1
ATOM 2328 C C . PRO A 1 299 ? -17.586 9.465 -4.691 1.00 86.38 299 PRO A C 1
ATOM 2330 O O . PRO A 1 299 ? -16.909 8.444 -4.622 1.00 86.38 299 PRO A O 1
ATOM 2333 N N . HIS A 1 300 ? -18.464 9.628 -5.685 1.00 88.69 300 HIS A N 1
ATOM 2334 C CA . HIS A 1 300 ? -18.651 8.602 -6.718 1.00 88.69 300 HIS A CA 1
ATOM 2335 C C . HIS A 1 300 ? -17.390 8.371 -7.558 1.00 88.69 300 HIS A C 1
ATOM 2337 O O . HIS A 1 300 ? -17.060 7.224 -7.850 1.00 88.69 300 HIS A O 1
ATOM 2343 N N . ALA A 1 301 ? -16.670 9.441 -7.905 1.00 87.44 301 ALA A N 1
ATOM 2344 C CA . ALA A 1 301 ? -15.408 9.344 -8.630 1.00 87.44 301 ALA A CA 1
ATOM 2345 C C . ALA A 1 301 ? -14.288 8.817 -7.721 1.00 87.44 301 ALA A C 1
ATOM 2347 O O . ALA A 1 301 ? -13.527 7.942 -8.128 1.00 87.44 301 ALA A O 1
ATOM 2348 N N . ALA A 1 302 ? -14.227 9.287 -6.470 1.00 90.44 302 ALA A N 1
ATOM 2349 C CA . ALA A 1 302 ? -13.234 8.849 -5.488 1.00 90.44 302 ALA A CA 1
ATOM 2350 C C . ALA A 1 302 ? -13.271 7.333 -5.235 1.00 90.44 302 ALA A C 1
ATOM 2352 O O . ALA A 1 302 ? -12.225 6.699 -5.098 1.00 90.44 302 ALA A O 1
ATOM 2353 N N . ARG A 1 303 ? -14.473 6.742 -5.217 1.00 93.88 303 ARG A N 1
ATOM 2354 C CA . ARG A 1 303 ? -14.671 5.316 -4.946 1.00 93.88 303 ARG A CA 1
ATOM 2355 C C . ARG A 1 303 ? -13.865 4.413 -5.880 1.00 93.88 303 ARG A C 1
ATOM 2357 O O . ARG A 1 303 ? -13.185 3.517 -5.394 1.00 93.88 303 ARG A O 1
ATOM 2364 N N . ALA A 1 304 ? -13.906 4.654 -7.191 1.00 91.75 304 ALA A N 1
ATOM 2365 C CA . ALA A 1 304 ? -13.192 3.823 -8.165 1.00 91.75 304 ALA A CA 1
ATOM 2366 C C . ALA A 1 304 ? -11.669 3.848 -7.937 1.00 91.75 304 ALA A C 1
ATOM 2368 O O . ALA A 1 304 ? -10.990 2.828 -8.069 1.00 91.75 304 ALA A O 1
ATOM 2369 N N . TRP A 1 305 ? -11.135 5.003 -7.537 1.00 88.75 305 TRP A N 1
ATOM 2370 C CA . TRP A 1 305 ? -9.717 5.166 -7.225 1.00 88.75 305 TRP A CA 1
ATOM 2371 C C . TRP A 1 305 ? -9.319 4.467 -5.930 1.00 88.75 305 TRP A C 1
ATOM 2373 O O . TRP A 1 305 ? -8.308 3.765 -5.901 1.00 88.75 305 TRP A O 1
ATOM 2383 N N . PHE A 1 306 ? -10.139 4.569 -4.883 1.00 93.12 306 PHE A N 1
ATOM 2384 C CA . PHE A 1 306 ? -9.897 3.807 -3.662 1.00 93.12 306 PHE A CA 1
ATOM 2385 C C . PHE A 1 306 ? -10.031 2.296 -3.878 1.00 93.12 306 PHE A C 1
ATOM 2387 O O . PHE A 1 306 ? -9.250 1.541 -3.307 1.00 93.12 306 PHE A O 1
ATOM 2394 N N . GLU A 1 307 ? -10.959 1.830 -4.718 1.00 91.44 307 GLU A N 1
ATOM 2395 C CA . GLU A 1 307 ? -11.064 0.407 -5.080 1.00 91.44 307 GLU A CA 1
ATOM 2396 C C . GLU A 1 307 ? -9.780 -0.080 -5.766 1.00 91.44 307 GLU A C 1
ATOM 2398 O O . GLU A 1 307 ? -9.270 -1.151 -5.427 1.00 91.44 307 GLU A O 1
ATOM 2403 N N . ARG A 1 308 ? -9.205 0.735 -6.660 1.00 89.44 308 ARG A N 1
ATOM 2404 C CA . ARG A 1 308 ? -7.924 0.449 -7.319 1.00 89.44 308 ARG A CA 1
ATOM 2405 C C . ARG A 1 308 ? -6.757 0.409 -6.327 1.00 89.44 308 ARG A C 1
ATOM 2407 O O . ARG A 1 308 ? -6.008 -0.563 -6.321 1.00 89.44 308 ARG A O 1
ATOM 2414 N N . ALA A 1 309 ? -6.640 1.403 -5.448 1.00 88.19 309 ALA A N 1
ATOM 2415 C CA . ALA A 1 309 ? -5.594 1.444 -4.424 1.00 88.19 309 ALA A CA 1
ATOM 2416 C C . ALA A 1 309 ? -5.717 0.281 -3.420 1.00 88.19 309 ALA A C 1
ATOM 2418 O O . ALA A 1 309 ? -4.735 -0.387 -3.105 1.00 88.19 309 ALA A O 1
ATOM 2419 N N . ALA A 1 310 ? -6.934 -0.045 -2.977 1.00 88.50 310 ALA A N 1
ATOM 2420 C CA . ALA A 1 310 ? -7.177 -1.183 -2.092 1.00 88.50 310 ALA A CA 1
ATOM 2421 C C . ALA A 1 310 ? -6.855 -2.525 -2.774 1.00 88.50 310 ALA A C 1
ATOM 2423 O O . ALA A 1 310 ? -6.402 -3.464 -2.109 1.00 88.50 310 ALA A O 1
ATOM 2424 N N . ALA A 1 311 ? -7.081 -2.640 -4.090 1.00 88.12 311 ALA A N 1
ATOM 2425 C CA . ALA A 1 311 ? -6.642 -3.781 -4.894 1.00 88.12 311 ALA A CA 1
ATOM 2426 C C . ALA A 1 311 ? -5.110 -3.888 -4.956 1.00 88.12 311 ALA A C 1
ATOM 2428 O O . ALA A 1 311 ? -4.593 -4.995 -4.839 1.00 88.12 311 ALA A O 1
ATOM 2429 N N . GLY A 1 312 ? -4.413 -2.752 -5.036 1.00 80.38 312 GLY A N 1
ATOM 2430 C CA . GLY A 1 312 ? -2.952 -2.637 -4.975 1.00 80.38 312 GLY A CA 1
ATOM 2431 C C . GLY A 1 312 ? -2.332 -2.762 -3.575 1.00 80.38 312 GLY A C 1
ATOM 2432 O O . GLY A 1 312 ? -1.128 -2.579 -3.430 1.00 80.38 312 GLY A O 1
ATOM 2433 N N . GLY A 1 313 ? -3.127 -3.080 -2.546 1.00 86.31 313 GLY A N 1
ATOM 2434 C CA . GLY A 1 313 ? -2.640 -3.341 -1.187 1.00 86.31 313 GLY A CA 1
ATOM 2435 C C . GLY A 1 313 ? -2.704 -2.156 -0.220 1.00 86.31 313 GLY A C 1
ATOM 2436 O O . GLY A 1 313 ? -2.242 -2.289 0.911 1.00 86.31 313 GLY A O 1
ATOM 2437 N N . ASP A 1 314 ? -3.314 -1.029 -0.597 1.00 89.38 314 ASP A N 1
ATOM 2438 C CA . ASP A 1 314 ? -3.446 0.114 0.310 1.00 89.38 314 ASP A CA 1
ATOM 2439 C C . ASP A 1 314 ? -4.545 -0.103 1.366 1.00 89.38 314 ASP A C 1
ATOM 2441 O O . ASP A 1 314 ? -5.747 -0.147 1.074 1.00 89.38 314 ASP A O 1
ATOM 2445 N N . GLY A 1 315 ? -4.134 -0.215 2.631 1.00 91.81 315 GLY A N 1
ATOM 2446 C CA . GLY A 1 315 ? -5.057 -0.362 3.756 1.00 91.81 315 GLY A CA 1
ATOM 2447 C C . GLY A 1 315 ? -5.884 0.895 4.057 1.00 91.81 315 GLY A C 1
ATOM 2448 O O . GLY A 1 315 ? -7.031 0.770 4.492 1.00 91.81 315 GLY A O 1
ATOM 2449 N N . ARG A 1 316 ? -5.347 2.094 3.792 1.00 95.50 316 ARG A N 1
ATOM 2450 C CA . ARG A 1 316 ? -6.029 3.387 3.988 1.00 95.50 316 ARG A CA 1
ATOM 2451 C C . ARG A 1 316 ? -7.148 3.561 2.962 1.00 95.50 316 ARG A C 1
ATOM 2453 O O . ARG A 1 316 ? -8.208 4.091 3.284 1.00 95.50 316 ARG A O 1
ATOM 2460 N N . ALA A 1 317 ? -6.952 3.094 1.734 1.00 94.44 317 ALA A N 1
ATOM 2461 C CA . ALA A 1 317 ? -7.976 3.078 0.699 1.00 94.44 317 ALA A CA 1
ATOM 2462 C C . ALA A 1 317 ? -9.137 2.158 1.093 1.00 94.44 317 ALA A C 1
ATOM 2464 O O . ALA A 1 317 ? -10.297 2.559 1.011 1.00 94.44 317 ALA A O 1
ATOM 2465 N N . ALA A 1 318 ? -8.831 0.959 1.604 1.00 95.44 318 ALA A N 1
ATOM 2466 C CA . ALA A 1 318 ? -9.847 0.053 2.136 1.00 95.44 318 ALA A CA 1
ATOM 2467 C C . ALA A 1 318 ? -10.607 0.683 3.318 1.00 95.44 318 ALA A C 1
ATOM 2469 O O . ALA A 1 318 ? -11.830 0.604 3.370 1.00 95.44 318 ALA A O 1
ATOM 2470 N N . TYR A 1 319 ? -9.911 1.375 4.223 1.00 97.38 319 TYR A N 1
ATOM 2471 C CA . TYR A 1 319 ? -10.544 2.149 5.292 1.00 97.38 319 TYR A CA 1
ATOM 2472 C C . TYR A 1 319 ? -11.517 3.212 4.758 1.00 97.38 319 TYR A C 1
ATOM 2474 O O . TYR A 1 319 ? -12.671 3.255 5.182 1.00 97.38 319 TYR A O 1
ATOM 2482 N N . ASN A 1 320 ? -11.089 4.020 3.782 1.00 96.31 320 ASN A N 1
ATOM 2483 C CA . ASN A 1 320 ? -11.933 5.056 3.184 1.00 96.31 320 ASN A CA 1
ATOM 2484 C C . ASN A 1 320 ? -13.164 4.461 2.485 1.00 96.31 320 ASN A C 1
ATOM 2486 O O . ASN A 1 320 ? -14.262 4.980 2.657 1.00 96.31 320 ASN A O 1
ATOM 2490 N N . LEU A 1 321 ? -13.028 3.336 1.776 1.00 96.75 321 LEU A N 1
ATOM 2491 C CA . LEU A 1 321 ? -14.179 2.621 1.207 1.00 96.75 321 LEU A CA 1
ATOM 2492 C C . LEU A 1 321 ? -15.166 2.164 2.281 1.00 96.75 321 LEU A C 1
ATOM 2494 O O . LEU A 1 321 ? -16.375 2.261 2.073 1.00 96.75 321 LEU A O 1
ATOM 2498 N N . GLY A 1 322 ? -14.660 1.712 3.431 1.00 96.44 322 GLY A N 1
ATOM 2499 C CA . GLY A 1 322 ? -15.480 1.384 4.593 1.00 96.44 322 GLY A CA 1
ATOM 2500 C C . GLY A 1 322 ? -16.273 2.589 5.092 1.00 96.44 322 GLY A C 1
ATOM 2501 O O . GLY A 1 322 ? -17.491 2.494 5.235 1.00 96.44 322 GLY A O 1
ATOM 2502 N N . LEU A 1 323 ? -15.619 3.742 5.270 1.00 95.62 323 LEU A N 1
ATOM 2503 C CA . LEU A 1 323 ? -16.283 4.988 5.674 1.00 95.62 323 LEU A CA 1
ATOM 2504 C C . LEU A 1 323 ? -17.362 5.432 4.680 1.00 95.62 323 LEU A C 1
ATOM 2506 O O . LEU A 1 323 ? -18.428 5.876 5.092 1.00 95.62 323 LEU A O 1
ATOM 2510 N N . MET A 1 324 ? -17.124 5.279 3.376 1.00 94.31 324 MET A N 1
ATOM 2511 C CA . MET A 1 324 ? -18.086 5.686 2.343 1.00 94.31 324 MET A CA 1
ATOM 2512 C C . MET A 1 324 ? -19.390 4.883 2.373 1.00 94.31 324 MET A C 1
ATOM 2514 O O . MET A 1 324 ? -20.408 5.363 1.876 1.00 94.31 324 MET A O 1
ATOM 2518 N N . VAL A 1 325 ? -19.366 3.662 2.915 1.00 94.75 325 VAL A N 1
ATOM 2519 C CA . VAL A 1 325 ? -20.533 2.770 2.935 1.00 94.75 325 VAL A CA 1
ATOM 2520 C C . VAL A 1 325 ? -21.037 2.458 4.343 1.00 94.75 325 VAL A C 1
ATOM 2522 O O . VAL A 1 325 ? -22.064 1.806 4.462 1.00 94.75 325 VAL A O 1
ATOM 2525 N N . VAL A 1 326 ? -20.394 2.951 5.409 1.00 94.00 326 VAL A N 1
ATOM 2526 C CA . VAL A 1 326 ? -20.730 2.585 6.801 1.00 94.00 326 VAL A CA 1
ATOM 2527 C C . VAL A 1 326 ? -22.180 2.874 7.186 1.00 94.00 326 VAL A C 1
ATOM 2529 O O . VAL A 1 326 ? -22.791 2.069 7.883 1.00 94.00 326 VAL A O 1
ATOM 2532 N N . GLU A 1 327 ? -22.759 3.970 6.695 1.00 90.88 327 GLU A N 1
ATOM 2533 C CA . GLU A 1 327 ? -24.151 4.330 6.995 1.00 90.88 327 GLU A CA 1
ATOM 2534 C C . GLU A 1 327 ? -25.169 3.588 6.117 1.00 90.88 327 GLU A C 1
ATOM 2536 O O . GLU A 1 327 ? -26.276 3.294 6.563 1.00 90.88 327 GLU A O 1
ATOM 2541 N N . SER A 1 328 ? -24.813 3.291 4.863 1.00 93.06 328 SER A N 1
ATOM 2542 C CA . SER A 1 328 ? -25.740 2.721 3.872 1.00 93.06 328 SER A CA 1
ATOM 2543 C C . SER A 1 328 ? -25.692 1.195 3.798 1.00 93.06 328 SER A C 1
ATOM 2545 O O . SER A 1 328 ? -26.715 0.560 3.548 1.00 93.06 328 SER A O 1
ATOM 2547 N N . ASP A 1 329 ? -24.521 0.606 4.034 1.00 93.31 329 ASP A N 1
ATOM 2548 C CA . ASP A 1 329 ? -24.269 -0.831 4.051 1.00 93.31 329 ASP A CA 1
ATOM 2549 C C . ASP A 1 329 ? -23.178 -1.185 5.089 1.00 93.31 329 ASP A C 1
ATOM 2551 O O . ASP A 1 329 ? -21.998 -1.370 4.753 1.00 93.31 329 ASP A O 1
ATOM 2555 N N . PRO A 1 330 ? -23.567 -1.334 6.370 1.00 90.06 330 PRO A N 1
ATOM 2556 C CA . PRO A 1 330 ? -22.650 -1.703 7.448 1.00 90.06 330 PRO A CA 1
ATOM 2557 C C . PRO A 1 330 ? -21.928 -3.043 7.230 1.00 90.06 330 PRO A C 1
ATOM 2559 O O . PRO A 1 330 ? -20.818 -3.240 7.730 1.00 90.06 330 PRO A O 1
ATOM 2562 N N . SER A 1 331 ? -22.531 -3.974 6.479 1.00 90.31 331 SER A N 1
ATOM 2563 C CA . SER A 1 331 ? -21.941 -5.296 6.223 1.00 90.31 331 SER A CA 1
ATOM 2564 C C . SER A 1 331 ? -20.775 -5.193 5.240 1.00 90.31 331 SER A C 1
ATOM 2566 O O . SER A 1 331 ? -19.691 -5.738 5.483 1.00 90.31 331 SER A O 1
ATOM 2568 N N . SER A 1 332 ? -20.960 -4.433 4.157 1.00 90.81 332 SER A N 1
ATOM 2569 C CA . SER A 1 332 ? -19.868 -4.106 3.237 1.00 90.81 332 SER A CA 1
ATOM 2570 C C . SER A 1 332 ? -18.791 -3.268 3.924 1.00 90.81 332 SER A C 1
ATOM 2572 O O . SER A 1 332 ? -17.604 -3.537 3.736 1.00 90.81 332 SER A O 1
ATOM 2574 N N . ALA A 1 333 ? -19.173 -2.308 4.773 1.00 93.12 333 ALA A N 1
ATOM 2575 C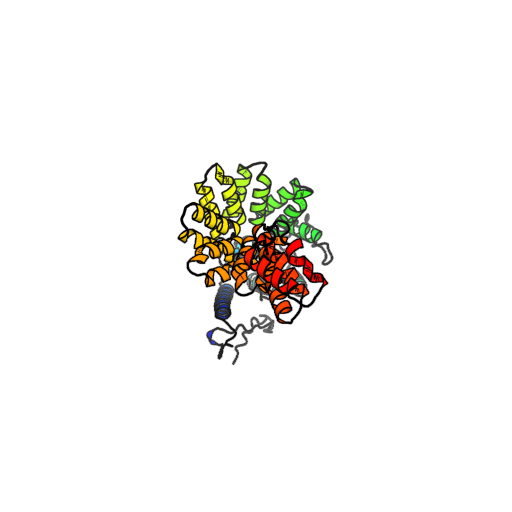 CA . ALA A 1 333 ? -18.217 -1.489 5.517 1.00 93.12 333 ALA A CA 1
ATOM 2576 C C . ALA A 1 333 ? -17.305 -2.341 6.403 1.00 93.12 333 ALA A C 1
ATOM 2578 O O . ALA A 1 333 ? -16.084 -2.202 6.349 1.00 93.12 333 ALA A O 1
ATOM 2579 N N . ARG A 1 334 ? -17.879 -3.296 7.147 1.00 91.19 334 ARG A N 1
ATOM 2580 C CA . ARG A 1 334 ? -17.107 -4.263 7.939 1.00 91.19 334 ARG A CA 1
ATOM 2581 C C . ARG A 1 334 ? -16.104 -5.027 7.081 1.00 91.19 334 ARG A C 1
ATOM 2583 O O . ARG A 1 334 ? -14.952 -5.155 7.479 1.00 91.19 334 ARG A O 1
ATOM 2590 N N . THR A 1 335 ? -16.513 -5.494 5.904 1.00 93.56 335 THR A N 1
ATOM 2591 C CA . THR A 1 335 ? -15.623 -6.223 4.983 1.00 93.56 335 THR A CA 1
ATOM 2592 C C . THR A 1 335 ? -14.432 -5.359 4.551 1.00 93.56 335 THR A C 1
ATOM 2594 O O . THR A 1 335 ? -13.292 -5.833 4.498 1.00 93.56 335 THR A O 1
ATOM 2597 N N . TRP A 1 336 ? -14.670 -4.074 4.288 1.00 92.38 336 TRP A N 1
ATOM 2598 C CA . TRP A 1 336 ? -13.622 -3.113 3.952 1.00 92.38 336 TRP A CA 1
ATOM 2599 C C . TRP A 1 336 ? -12.696 -2.800 5.128 1.00 92.38 336 TRP A C 1
ATOM 2601 O O . TRP A 1 336 ? -11.477 -2.816 4.953 1.00 92.38 336 TRP A O 1
ATOM 2611 N N . PHE A 1 337 ? -13.236 -2.613 6.334 1.00 93.94 337 PHE A N 1
ATOM 2612 C CA . PHE A 1 337 ? -12.423 -2.428 7.537 1.00 93.94 337 PHE A CA 1
ATOM 2613 C C . PHE A 1 337 ? -11.596 -3.678 7.871 1.00 93.94 337 PHE A C 1
ATOM 2615 O O . PHE A 1 337 ? -10.417 -3.558 8.185 1.00 93.94 337 PHE A O 1
ATOM 2622 N N . GLU A 1 338 ? -12.146 -4.886 7.710 1.00 90.50 338 GLU A N 1
ATOM 2623 C CA . GLU A 1 338 ? -11.397 -6.145 7.838 1.00 90.50 338 GLU A CA 1
ATOM 2624 C C . GLU A 1 338 ? -10.249 -6.235 6.829 1.00 90.50 338 GLU A C 1
ATOM 2626 O O . GLU A 1 338 ? -9.146 -6.669 7.173 1.00 90.50 338 GLU A O 1
ATOM 2631 N N . ARG A 1 339 ? -10.472 -5.800 5.585 1.00 92.31 339 ARG A N 1
ATOM 2632 C CA . ARG A 1 339 ? -9.409 -5.719 4.579 1.00 92.31 339 ARG A CA 1
ATOM 2633 C C . ARG A 1 339 ? -8.335 -4.705 4.976 1.00 92.31 339 ARG A C 1
ATOM 2635 O O . ARG A 1 339 ? -7.164 -5.073 4.976 1.00 92.31 339 ARG A O 1
ATOM 2642 N N . GLY A 1 340 ? -8.715 -3.483 5.349 1.00 92.06 340 GLY A N 1
ATOM 2643 C CA . GLY A 1 340 ? -7.775 -2.439 5.773 1.00 92.06 340 GLY A CA 1
ATOM 2644 C C . GLY A 1 340 ? -6.946 -2.854 6.990 1.00 92.06 340 GLY A C 1
ATOM 2645 O O . GLY A 1 340 ? -5.725 -2.713 6.985 1.00 92.06 340 GLY A O 1
ATOM 2646 N N . ALA A 1 341 ? -7.585 -3.472 7.983 1.00 89.31 341 ALA A N 1
ATOM 2647 C CA . ALA A 1 341 ? -6.933 -3.981 9.183 1.00 89.31 341 ALA A CA 1
ATOM 2648 C C . ALA A 1 341 ? -5.931 -5.111 8.876 1.00 89.31 341 ALA A C 1
ATOM 2650 O O . ALA A 1 341 ? -4.850 -5.164 9.463 1.00 89.31 341 ALA A O 1
ATOM 2651 N N . ARG A 1 342 ? -6.240 -6.008 7.926 1.00 91.56 342 ARG A N 1
ATOM 2652 C CA . ARG A 1 342 ? -5.283 -7.031 7.455 1.00 91.56 342 ARG A CA 1
ATOM 2653 C C . ARG A 1 342 ? -4.080 -6.430 6.727 1.00 91.56 342 ARG A C 1
ATOM 2655 O O . ARG A 1 342 ? -2.993 -6.980 6.844 1.00 91.56 342 ARG A O 1
ATOM 2662 N N . LEU A 1 343 ? -4.277 -5.316 6.024 1.00 85.56 343 LEU A N 1
ATOM 2663 C CA . LEU A 1 343 ? -3.228 -4.569 5.320 1.00 85.56 343 LEU A CA 1
ATOM 2664 C C . LEU A 1 343 ? -2.441 -3.615 6.236 1.00 85.56 343 LEU A C 1
ATOM 2666 O O . LEU A 1 343 ? -1.595 -2.870 5.757 1.00 85.56 343 LEU A O 1
ATOM 2670 N N . GLY A 1 344 ? -2.699 -3.622 7.548 1.00 86.38 344 GLY A N 1
ATOM 2671 C CA . GLY A 1 344 ? -1.931 -2.831 8.511 1.00 86.38 344 GLY A CA 1
ATOM 2672 C C . GLY A 1 344 ? -2.442 -1.408 8.749 1.00 86.38 344 GLY A C 1
ATOM 2673 O O . GLY A 1 344 ? -1.799 -0.671 9.487 1.00 86.38 344 GLY A O 1
ATOM 2674 N N . CYS A 1 345 ? -3.589 -1.010 8.185 1.00 93.94 345 CYS A N 1
ATOM 2675 C CA . CYS A 1 345 ? -4.169 0.308 8.462 1.00 93.94 345 CYS A CA 1
ATOM 2676 C C . CYS A 1 345 ? -4.712 0.365 9.894 1.00 93.94 345 CYS A C 1
ATOM 2678 O O . CYS A 1 345 ? -5.628 -0.377 10.261 1.00 93.94 345 CYS A O 1
ATOM 2680 N N . VAL A 1 346 ? -4.128 1.257 10.691 1.00 95.56 346 VAL A N 1
ATOM 2681 C CA . VAL A 1 346 ? -4.405 1.419 12.121 1.00 95.56 346 VAL A CA 1
ATOM 2682 C C . VAL A 1 346 ? -5.831 1.927 12.343 1.00 95.56 346 VAL A C 1
ATOM 2684 O O . VAL A 1 346 ? -6.564 1.384 13.168 1.00 95.56 346 VAL A O 1
ATOM 2687 N N . GLU A 1 347 ? -6.274 2.884 11.532 1.00 96.00 347 GLU A N 1
ATOM 2688 C CA . GLU A 1 347 ? -7.614 3.466 11.585 1.00 96.00 347 GLU A CA 1
ATOM 2689 C C . GLU A 1 347 ? -8.694 2.418 11.279 1.00 96.00 347 GLU A C 1
ATOM 2691 O O . GLU A 1 347 ? -9.742 2.379 11.930 1.00 96.00 347 GLU A O 1
ATOM 2696 N N . ALA A 1 348 ? -8.416 1.512 10.332 1.00 94.94 348 ALA A N 1
ATOM 2697 C CA . ALA A 1 348 ? -9.285 0.380 10.026 1.00 94.94 348 ALA A CA 1
ATOM 2698 C C . ALA A 1 348 ? -9.347 -0.629 11.178 1.00 94.94 348 ALA A C 1
ATOM 2700 O O . ALA A 1 348 ? -10.426 -1.145 11.469 1.00 94.94 348 ALA A O 1
ATOM 2701 N N . MET A 1 349 ? -8.219 -0.910 11.844 1.00 96.19 349 MET A N 1
ATOM 2702 C CA . MET A 1 349 ? -8.198 -1.768 13.035 1.00 96.19 349 MET A CA 1
ATOM 2703 C C . MET A 1 349 ? -9.046 -1.166 14.159 1.00 96.19 349 MET A C 1
ATOM 2705 O O . MET A 1 349 ? -9.868 -1.876 14.740 1.00 96.19 349 MET A O 1
ATOM 2709 N N . ALA A 1 350 ? -8.896 0.135 14.427 1.00 96.62 350 ALA A N 1
ATOM 2710 C CA . ALA A 1 350 ? -9.663 0.845 15.447 1.00 96.62 350 ALA A CA 1
ATOM 2711 C C . ALA A 1 350 ? -11.173 0.817 15.146 1.00 96.62 350 ALA A C 1
ATOM 2713 O O . ALA A 1 350 ? -11.969 0.434 16.007 1.00 96.62 350 ALA A O 1
ATOM 2714 N N . HIS A 1 351 ? -11.570 1.126 13.906 1.00 95.81 351 HIS A N 1
ATOM 2715 C CA . HIS A 1 351 ? -12.977 1.104 13.486 1.00 95.81 351 HIS A CA 1
ATOM 2716 C C . HIS A 1 351 ? -13.580 -0.300 13.505 1.00 95.81 351 HIS A C 1
ATOM 2718 O O . HIS A 1 351 ? -14.700 -0.487 13.983 1.00 95.81 351 HIS A O 1
ATOM 2724 N N . LEU A 1 352 ? -12.844 -1.310 13.037 1.00 94.25 352 LEU A N 1
ATOM 2725 C CA . LEU A 1 352 ? -13.289 -2.697 13.123 1.00 94.25 352 LEU A CA 1
ATOM 2726 C C . LEU A 1 352 ? -13.456 -3.134 14.582 1.00 94.25 352 LEU A C 1
ATOM 2728 O O . LEU A 1 352 ? -14.440 -3.786 14.925 1.00 94.25 352 LEU A O 1
ATOM 2732 N N . GLY A 1 353 ? -12.511 -2.752 15.441 1.00 95.12 353 GLY A N 1
ATOM 2733 C CA . GLY A 1 353 ? -12.582 -2.972 16.878 1.00 95.12 353 GLY A CA 1
ATOM 2734 C C . GLY A 1 353 ? -13.857 -2.389 17.482 1.00 95.12 353 GLY A C 1
ATOM 2735 O O . GLY A 1 353 ? -14.593 -3.112 18.150 1.00 95.12 353 GLY A O 1
ATOM 2736 N N . TYR A 1 354 ? -14.157 -1.126 17.174 1.00 94.50 354 TYR A N 1
ATOM 2737 C CA . TYR A 1 354 ? -15.371 -0.436 17.611 1.00 94.50 354 TYR A CA 1
ATOM 2738 C C . TYR A 1 354 ? -16.654 -1.153 17.156 1.00 94.50 354 TYR A C 1
ATOM 2740 O O . TYR A 1 354 ? -17.511 -1.468 17.983 1.00 94.50 354 TYR A O 1
ATOM 2748 N N . LEU A 1 355 ? -16.764 -1.502 15.868 1.00 91.75 355 LEU A N 1
ATOM 2749 C CA . LEU A 1 355 ? -17.942 -2.196 15.327 1.00 91.75 355 LEU A CA 1
ATOM 2750 C C . LEU A 1 355 ? -18.181 -3.565 15.977 1.00 91.75 355 LEU A C 1
ATOM 2752 O O . LEU A 1 355 ? -19.320 -4.004 16.122 1.00 91.75 355 LEU A O 1
ATOM 2756 N N . LEU A 1 356 ? -17.110 -4.249 16.380 1.00 90.44 356 LEU A N 1
ATOM 2757 C CA . LEU A 1 356 ? -17.186 -5.571 16.993 1.00 90.44 356 LEU A CA 1
ATOM 2758 C C . LEU A 1 356 ? -17.465 -5.533 18.501 1.00 90.44 356 LEU A C 1
ATOM 2760 O O . LEU A 1 356 ? -17.632 -6.605 19.087 1.00 90.44 356 LEU A O 1
ATOM 2764 N N . MET A 1 357 ? -17.503 -4.361 19.150 1.00 92.94 357 MET A N 1
ATOM 2765 C CA . MET A 1 357 ? -17.622 -4.270 20.614 1.00 92.94 357 MET A CA 1
ATOM 2766 C C . MET A 1 357 ? -18.890 -4.943 21.152 1.00 92.94 357 MET A C 1
ATOM 2768 O O . MET A 1 357 ? -18.825 -5.586 22.198 1.00 92.94 357 MET A O 1
ATOM 2772 N N . GLU A 1 358 ? -20.017 -4.834 20.443 1.00 89.06 358 GLU A N 1
ATOM 2773 C CA . GLU A 1 358 ? -21.282 -5.464 20.851 1.00 89.06 358 GLU A CA 1
ATOM 2774 C C . GLU A 1 358 ? -21.377 -6.933 20.420 1.00 89.06 358 GLU A C 1
ATOM 2776 O O . GLU A 1 358 ? -21.806 -7.790 21.190 1.00 89.06 358 GLU A O 1
ATOM 2781 N N . GLU A 1 359 ? -20.962 -7.248 19.191 1.00 88.56 359 GLU A N 1
ATOM 2782 C CA . GLU A 1 359 ? -21.119 -8.589 18.614 1.00 88.56 359 GLU A CA 1
ATOM 2783 C C . GLU A 1 359 ? -20.091 -9.586 19.161 1.00 88.56 359 GLU A C 1
ATOM 2785 O O . GLU A 1 359 ? -20.369 -10.773 19.336 1.00 88.56 359 GLU A O 1
ATOM 2790 N N . SER A 1 360 ? -18.852 -9.143 19.358 1.00 92.12 360 SER A N 1
ATOM 2791 C CA . SER A 1 360 ? -17.724 -10.012 19.687 1.00 92.12 360 SER A CA 1
ATOM 2792 C C . SER A 1 360 ? -16.645 -9.262 20.479 1.00 92.12 360 SER A C 1
ATOM 2794 O O . SER A 1 360 ? -15.551 -9.042 19.948 1.00 92.12 360 SER A O 1
ATOM 2796 N N . PRO A 1 361 ? -16.878 -8.963 21.775 1.00 91.69 361 PRO A N 1
ATOM 2797 C CA . PRO A 1 361 ? -15.933 -8.250 22.642 1.00 91.69 361 PRO A CA 1
ATOM 2798 C C . PRO A 1 361 ? -14.499 -8.796 22.600 1.00 91.69 361 PRO A C 1
ATOM 2800 O O . PRO A 1 361 ? -13.535 -8.044 22.540 1.00 91.69 361 PRO A O 1
ATOM 2803 N N . ALA A 1 362 ? -14.332 -10.120 22.568 1.00 88.38 362 ALA A N 1
ATOM 2804 C CA . ALA A 1 362 ? -13.004 -10.730 22.514 1.00 88.38 362 ALA A CA 1
ATOM 2805 C C . ALA A 1 362 ? -12.270 -10.466 21.186 1.00 88.38 362 ALA A C 1
ATOM 2807 O O . ALA A 1 362 ? -11.049 -10.342 21.170 1.00 88.38 362 ALA A O 1
ATOM 2808 N N . LYS A 1 363 ? -12.996 -10.396 20.060 1.00 89.94 363 LYS A N 1
ATOM 2809 C CA . LYS A 1 363 ? -12.408 -10.038 18.759 1.00 89.94 363 LYS A CA 1
ATOM 2810 C C . LYS A 1 363 ? -12.158 -8.536 18.672 1.00 89.94 363 LYS A C 1
ATOM 2812 O O . LYS A 1 363 ? -11.115 -8.147 18.160 1.00 89.94 363 LYS A O 1
ATOM 2817 N N . ALA A 1 364 ? -13.084 -7.728 19.190 1.00 94.06 364 ALA A N 1
ATOM 2818 C CA . ALA A 1 364 ? -12.931 -6.284 19.301 1.00 94.06 364 ALA A CA 1
ATOM 2819 C C . ALA A 1 364 ? -11.646 -5.929 20.051 1.00 94.06 364 ALA A C 1
ATOM 2821 O O . ALA A 1 364 ? -10.816 -5.210 19.507 1.00 94.06 364 ALA A O 1
ATOM 2822 N N . MET A 1 365 ? -11.436 -6.524 21.232 1.00 93.62 365 MET A N 1
ATOM 2823 C CA . MET A 1 365 ? -10.252 -6.270 22.054 1.00 93.62 365 MET A CA 1
ATOM 2824 C C . MET A 1 365 ? -8.955 -6.516 21.281 1.00 93.62 365 MET A C 1
ATOM 2826 O O . MET A 1 365 ? -8.104 -5.643 21.243 1.00 93.62 365 MET A O 1
ATOM 2830 N N . LYS A 1 366 ? -8.843 -7.638 20.559 1.00 95.12 366 LYS A N 1
ATOM 2831 C CA . LYS A 1 366 ? -7.637 -7.947 19.769 1.00 95.12 366 LYS A CA 1
ATOM 2832 C C . LYS A 1 366 ? -7.317 -6.896 18.706 1.00 95.12 366 LYS A C 1
ATOM 2834 O O . LYS A 1 366 ? -6.149 -6.646 18.426 1.00 95.12 366 LYS A O 1
ATOM 2839 N N . TRP A 1 367 ? -8.332 -6.335 18.051 1.00 91.88 367 TRP A N 1
ATOM 2840 C CA . TRP A 1 367 ? -8.118 -5.299 17.038 1.00 91.88 367 TRP A CA 1
ATOM 2841 C C . TRP A 1 367 ? -7.813 -3.942 17.666 1.00 91.88 367 TRP A C 1
ATOM 2843 O O . TRP A 1 367 ? -6.919 -3.250 17.185 1.00 91.88 367 TRP A O 1
ATOM 2853 N N . LEU A 1 368 ? -8.504 -3.597 18.754 1.00 95.69 368 LEU A N 1
ATOM 2854 C CA . LEU A 1 368 ? -8.267 -2.363 19.497 1.00 95.69 368 LEU A CA 1
ATOM 2855 C C . LEU A 1 368 ? -6.874 -2.348 20.142 1.00 95.69 368 LEU A C 1
ATOM 2857 O O . LEU A 1 368 ? -6.186 -1.343 20.034 1.00 95.69 368 LEU A O 1
ATOM 2861 N N . GLU A 1 369 ? -6.413 -3.456 20.729 1.00 95.38 369 GLU A N 1
ATOM 2862 C CA . GLU A 1 369 ? -5.056 -3.588 21.283 1.00 95.38 369 GLU A CA 1
ATOM 2863 C C . GLU A 1 369 ? -3.997 -3.359 20.206 1.00 95.38 369 GLU A C 1
ATOM 2865 O O . GLU A 1 369 ? -3.100 -2.548 20.392 1.00 95.38 369 GLU A O 1
ATOM 2870 N N . ARG A 1 370 ? -4.147 -3.980 19.029 1.00 95.69 370 ARG A N 1
ATOM 2871 C CA . ARG A 1 370 ? -3.216 -3.769 17.908 1.00 95.69 370 ARG A CA 1
ATOM 2872 C C . ARG A 1 370 ? -3.175 -2.316 17.435 1.00 95.69 370 ARG A C 1
ATOM 2874 O O . ARG A 1 370 ? -2.101 -1.821 17.109 1.00 95.69 370 ARG A O 1
ATOM 2881 N N . ALA A 1 371 ? -4.326 -1.648 17.372 1.00 95.38 371 ALA A N 1
ATOM 2882 C CA . ALA A 1 371 ? -4.388 -0.236 17.006 1.00 95.38 371 ALA A CA 1
ATOM 2883 C C . ALA A 1 371 ? -3.776 0.663 18.097 1.00 95.38 371 ALA A C 1
ATOM 2885 O O . ALA A 1 371 ? -3.019 1.580 17.789 1.00 95.38 371 ALA A O 1
ATOM 2886 N N . ALA A 1 372 ? -4.040 0.361 19.370 1.00 96.81 372 ALA A N 1
ATOM 2887 C CA . ALA A 1 372 ? -3.476 1.061 20.519 1.00 96.81 372 ALA A CA 1
ATOM 2888 C C . ALA A 1 372 ? -1.947 0.909 20.595 1.00 96.81 372 ALA A C 1
ATOM 2890 O O . ALA A 1 372 ? -1.247 1.902 20.784 1.00 96.81 372 ALA A O 1
ATOM 2891 N N . ASP A 1 373 ? -1.418 -0.295 20.369 1.00 95.88 373 ASP A N 1
ATOM 2892 C CA . ASP A 1 373 ? 0.025 -0.564 20.299 1.00 95.88 373 ASP A CA 1
ATOM 2893 C C . ASP A 1 373 ? 0.695 0.204 19.148 1.00 95.88 373 ASP A C 1
ATOM 2895 O O . ASP A 1 373 ? 1.857 0.599 19.247 1.00 95.88 373 ASP A O 1
ATOM 2899 N N . ALA A 1 374 ? -0.052 0.469 18.071 1.00 90.31 374 ALA A N 1
ATOM 2900 C CA . ALA A 1 374 ? 0.373 1.315 16.958 1.00 90.31 374 ALA A CA 1
ATOM 2901 C C . ALA A 1 374 ? 0.189 2.828 17.217 1.00 90.31 374 ALA A C 1
ATOM 2903 O O . ALA A 1 374 ? 0.507 3.642 16.350 1.00 90.31 374 ALA A O 1
ATOM 2904 N N . GLY A 1 375 ? -0.286 3.222 18.404 1.00 94.25 375 GLY A N 1
ATOM 2905 C CA . GLY A 1 375 ? -0.401 4.615 18.842 1.00 94.25 375 GLY A CA 1
ATOM 2906 C C . GLY A 1 375 ? -1.778 5.259 18.656 1.00 94.25 375 GLY A C 1
ATOM 2907 O O . GLY A 1 375 ? -1.910 6.463 18.897 1.00 94.25 375 GLY A O 1
ATOM 2908 N N . ASP A 1 376 ? -2.803 4.502 18.257 1.00 96.62 376 ASP A N 1
ATOM 2909 C CA . ASP A 1 376 ? -4.154 5.036 18.073 1.00 96.62 376 ASP A CA 1
ATOM 2910 C C . ASP A 1 376 ? -4.832 5.348 19.412 1.00 96.62 376 ASP A C 1
ATOM 2912 O O . ASP A 1 376 ? -5.058 4.476 20.257 1.00 96.62 376 ASP A O 1
ATOM 2916 N N . ARG A 1 377 ? -5.159 6.626 19.614 1.00 97.56 377 ARG A N 1
ATOM 2917 C CA . ARG A 1 377 ? -5.706 7.124 20.883 1.00 97.56 377 ARG A CA 1
ATOM 2918 C C . ARG A 1 377 ? -7.150 6.692 21.096 1.00 97.56 377 ARG A C 1
ATOM 2920 O O . ARG A 1 377 ? -7.523 6.382 22.227 1.00 97.56 377 ARG A O 1
ATOM 2927 N N . ASP A 1 378 ? -7.945 6.650 20.032 1.00 94.12 378 ASP A N 1
ATOM 2928 C CA . ASP A 1 378 ? -9.348 6.251 20.118 1.00 94.12 378 ASP A CA 1
ATOM 2929 C C . ASP A 1 378 ? -9.451 4.759 20.452 1.00 94.12 378 ASP A C 1
ATOM 2931 O O . ASP A 1 378 ? -10.272 4.352 21.274 1.00 94.12 378 ASP A O 1
ATOM 2935 N N . ALA A 1 379 ? -8.548 3.939 19.914 1.00 96.81 379 ALA A N 1
ATOM 2936 C CA . ALA A 1 379 ? -8.413 2.535 20.255 1.00 96.81 379 ALA A CA 1
ATOM 2937 C C . ALA A 1 379 ? -7.996 2.330 21.715 1.00 96.81 379 ALA A C 1
ATOM 2939 O O . ALA A 1 379 ? -8.592 1.492 22.386 1.00 96.81 379 ALA A O 1
ATOM 2940 N N . MET A 1 380 ? -7.049 3.117 22.245 1.00 97.94 380 MET A N 1
ATOM 2941 C CA . MET A 1 380 ? -6.695 3.076 23.674 1.00 97.94 380 MET A CA 1
ATOM 2942 C C . MET A 1 380 ? -7.907 3.373 24.566 1.00 97.94 380 MET A C 1
ATOM 2944 O O . MET A 1 380 ? -8.159 2.657 25.540 1.00 97.94 380 MET A O 1
ATOM 2948 N N . VAL A 1 381 ? -8.688 4.403 24.221 1.00 97.44 381 VAL A N 1
ATOM 2949 C CA . VAL A 1 381 ? -9.927 4.743 24.937 1.00 97.44 381 VAL A CA 1
ATOM 2950 C C . VAL A 1 381 ? -10.925 3.588 24.849 1.00 97.44 381 VAL A C 1
ATOM 2952 O O . VAL A 1 381 ? -11.449 3.142 25.872 1.00 97.44 381 VAL A O 1
ATOM 2955 N N . ASN A 1 382 ? -11.143 3.046 23.651 1.00 96.56 382 ASN A N 1
ATOM 2956 C CA . ASN A 1 382 ? -12.068 1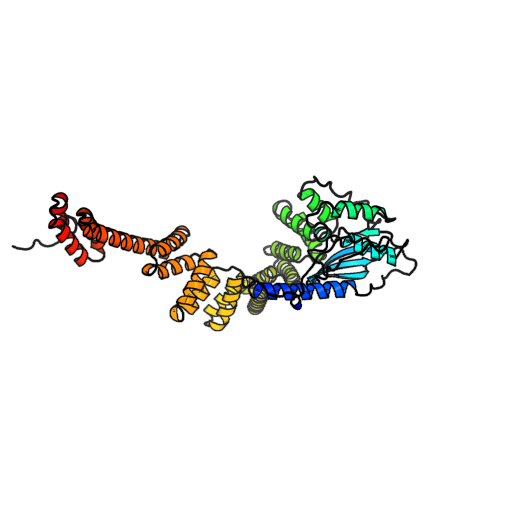.940 23.424 1.00 96.56 382 ASN A CA 1
ATOM 2957 C C . ASN A 1 382 ? -11.631 0.644 24.130 1.00 96.56 382 ASN A C 1
ATOM 2959 O O . ASN A 1 382 ? -12.489 -0.071 24.649 1.00 96.56 382 ASN A O 1
ATOM 2963 N N . CYS A 1 383 ? -10.329 0.361 24.240 1.00 97.44 383 CYS A N 1
ATOM 2964 C CA . CYS A 1 383 ? -9.789 -0.721 25.070 1.00 97.44 383 CYS A CA 1
ATOM 2965 C C . CYS A 1 383 ? -10.175 -0.540 26.541 1.00 97.44 383 CYS A C 1
ATOM 2967 O O . CYS A 1 383 ? -10.622 -1.493 27.184 1.00 97.44 383 CYS A O 1
ATOM 2969 N N . GLY A 1 384 ? -10.040 0.679 27.075 1.00 96.06 384 GLY A N 1
ATOM 2970 C CA . GLY A 1 384 ? -10.441 1.009 28.444 1.00 96.06 384 GLY A CA 1
ATOM 2971 C C . GLY A 1 384 ? -11.938 0.798 28.674 1.00 96.06 384 GLY A C 1
ATOM 2972 O O . GLY A 1 384 ? -12.332 0.089 29.603 1.00 96.06 384 GLY A O 1
ATOM 2973 N N . VAL A 1 385 ? -12.771 1.329 27.774 1.00 94.50 385 VAL A N 1
ATOM 2974 C CA . VAL A 1 385 ? -14.233 1.155 27.810 1.00 94.50 385 VAL A CA 1
ATOM 2975 C C . VAL A 1 385 ? -14.615 -0.327 27.741 1.00 94.50 385 VAL A C 1
ATOM 2977 O O . VAL A 1 385 ? -15.444 -0.799 28.523 1.00 94.50 385 VAL A O 1
ATOM 2980 N N . LEU A 1 386 ? -14.005 -1.093 26.835 1.00 95.69 386 LEU A N 1
ATOM 2981 C CA . LEU A 1 386 ? -14.309 -2.511 26.664 1.00 95.69 386 LEU A CA 1
ATOM 2982 C C . LEU A 1 386 ? -13.857 -3.345 27.867 1.00 95.69 386 LEU A C 1
ATOM 2984 O O . LEU A 1 386 ? -14.601 -4.210 28.329 1.00 95.69 386 LEU A O 1
ATOM 2988 N N . SER A 1 387 ? -12.676 -3.054 28.413 1.00 95.19 387 SER A N 1
ATOM 2989 C CA . SER A 1 387 ? -12.144 -3.711 29.612 1.00 95.19 387 SER A CA 1
ATOM 2990 C C . SER A 1 387 ? -13.053 -3.481 30.815 1.00 95.19 387 SER A C 1
ATOM 2992 O O . SER A 1 387 ? -13.369 -4.423 31.541 1.00 95.19 387 SER A O 1
ATOM 2994 N N . GLN A 1 388 ? -13.553 -2.255 30.985 1.00 93.69 388 GLN A N 1
ATOM 2995 C CA . GLN A 1 388 ? -14.511 -1.928 32.034 1.00 93.69 388 GLN A CA 1
ATOM 2996 C C . GLN A 1 388 ? -15.828 -2.702 31.881 1.00 93.69 388 GLN A C 1
ATOM 2998 O O . GLN A 1 388 ? -16.316 -3.276 32.854 1.00 93.69 388 GLN A O 1
ATOM 3003 N N . ARG A 1 389 ? -16.385 -2.776 30.667 1.00 92.69 389 ARG A N 1
ATOM 3004 C CA . ARG A 1 389 ? -17.606 -3.556 30.388 1.00 92.69 389 ARG A CA 1
ATOM 3005 C C . ARG A 1 389 ? -17.416 -5.048 30.662 1.00 92.69 389 ARG A C 1
ATOM 3007 O O . ARG A 1 389 ? -18.303 -5.699 31.216 1.00 92.69 389 ARG A O 1
ATOM 3014 N N . LEU A 1 390 ? -16.264 -5.597 30.279 1.00 92.81 390 LEU A N 1
ATOM 3015 C CA . LEU A 1 390 ? -15.923 -6.997 30.529 1.00 92.81 390 LEU A CA 1
ATOM 3016 C C . LEU A 1 390 ? -15.753 -7.273 32.027 1.00 92.81 390 LEU A C 1
ATOM 3018 O O . LEU A 1 390 ? -16.297 -8.262 32.518 1.00 92.81 390 LEU A O 1
ATOM 3022 N N . ALA A 1 391 ? -15.070 -6.388 32.759 1.00 95.06 391 ALA A N 1
ATOM 3023 C CA . ALA A 1 391 ? -14.931 -6.479 34.211 1.00 95.06 391 ALA A CA 1
ATOM 3024 C C . ALA A 1 391 ? -16.300 -6.451 34.903 1.00 95.06 391 ALA A C 1
ATOM 3026 O O . ALA A 1 391 ? -16.605 -7.331 35.706 1.00 95.06 391 ALA A O 1
ATOM 3027 N N . GLU A 1 392 ? -17.173 -5.514 34.520 1.00 95.00 392 GLU A N 1
ATOM 3028 C CA . GLU A 1 392 ? -18.542 -5.443 35.033 1.00 95.00 392 GLU A CA 1
ATOM 3029 C C . GLU A 1 392 ? -19.318 -6.741 34.771 1.00 95.00 392 GLU A C 1
ATOM 3031 O O . GLU A 1 392 ? -19.979 -7.267 35.669 1.00 95.00 392 GLU A O 1
ATOM 3036 N N . SER A 1 393 ? -19.226 -7.291 33.553 1.00 94.25 393 SER A N 1
ATOM 3037 C CA . SER A 1 393 ? -19.876 -8.560 33.211 1.00 94.25 393 SER A CA 1
ATOM 3038 C C . SER A 1 393 ? -19.387 -9.711 34.088 1.00 94.25 393 SER A C 1
ATOM 3040 O O . SER A 1 393 ? -20.201 -10.561 34.458 1.00 94.25 393 SER A O 1
ATOM 3042 N N . TRP A 1 394 ? -18.089 -9.786 34.377 1.00 96.31 394 TRP A N 1
ATOM 3043 C CA . TRP A 1 394 ? -17.530 -10.850 35.206 1.00 96.31 394 TRP A CA 1
ATOM 3044 C C . TRP A 1 394 ? -17.901 -10.686 36.674 1.00 96.31 394 TRP A C 1
ATOM 3046 O O . TRP A 1 394 ? -18.348 -11.660 37.277 1.00 96.31 394 TRP A O 1
ATOM 3056 N N . PHE A 1 395 ? -17.836 -9.471 37.222 1.00 97.12 395 PHE A N 1
ATOM 3057 C CA . PHE A 1 395 ? -18.288 -9.217 38.590 1.00 97.12 395 PHE A CA 1
ATOM 3058 C C . PHE A 1 395 ? -19.773 -9.535 38.768 1.00 97.12 395 PHE A C 1
ATOM 3060 O O . PHE A 1 395 ? -20.139 -10.196 39.733 1.00 97.12 395 PHE A O 1
ATOM 3067 N N . LYS A 1 396 ? -20.631 -9.186 37.799 1.00 96.31 396 LYS A N 1
ATOM 3068 C CA . LYS A 1 396 ? -22.052 -9.577 37.824 1.00 96.31 396 LYS A CA 1
ATOM 3069 C C . LYS A 1 396 ? -22.246 -11.096 37.859 1.00 96.31 396 LYS A C 1
ATOM 3071 O O . LYS A 1 396 ? -23.106 -11.578 38.593 1.00 96.31 396 LYS A O 1
ATOM 3076 N N . LYS A 1 397 ? -21.460 -11.855 37.085 1.00 97.06 397 LYS A N 1
ATOM 3077 C CA . LYS A 1 397 ? -21.511 -13.329 37.087 1.00 97.06 397 LYS A CA 1
ATOM 3078 C C . LYS A 1 397 ? -21.024 -13.919 38.412 1.00 97.06 397 LYS A C 1
ATOM 3080 O O . LYS A 1 397 ? -21.667 -14.828 38.921 1.00 97.06 397 LYS A O 1
ATOM 3085 N N . ALA A 1 398 ? -19.933 -13.398 38.972 1.00 97.06 398 ALA A N 1
ATOM 3086 C CA . ALA A 1 398 ? -19.392 -13.845 40.255 1.00 97.06 398 ALA A CA 1
ATOM 3087 C C . ALA A 1 398 ? -20.360 -13.544 41.413 1.00 97.06 398 ALA A C 1
ATOM 3089 O O . ALA A 1 398 ? -20.694 -14.440 42.184 1.00 97.06 398 ALA A O 1
ATOM 3090 N N . ALA A 1 399 ? -20.922 -12.334 41.452 1.00 94.88 399 ALA A N 1
ATOM 3091 C CA . ALA A 1 399 ? -21.956 -11.957 42.412 1.00 94.88 399 ALA A CA 1
ATOM 3092 C C . ALA A 1 399 ? -23.199 -12.858 42.312 1.00 94.88 399 ALA A C 1
ATOM 3094 O O . ALA A 1 399 ? -23.764 -13.263 43.325 1.00 94.88 399 ALA A O 1
ATOM 3095 N N . ALA A 1 400 ? -23.623 -13.216 41.094 1.00 95.31 400 ALA A N 1
ATOM 3096 C CA . ALA A 1 400 ? -24.722 -14.162 40.888 1.00 95.31 400 ALA A CA 1
ATOM 3097 C C . ALA A 1 400 ? -24.384 -15.592 41.352 1.00 95.31 400 ALA A C 1
ATOM 3099 O O . ALA A 1 400 ? -25.290 -16.346 41.699 1.00 95.31 400 ALA A O 1
ATOM 3100 N N . ALA A 1 401 ? -23.100 -15.956 41.382 1.00 95.75 401 ALA A N 1
ATOM 3101 C CA . ALA A 1 401 ? -22.609 -17.217 41.931 1.00 95.75 401 ALA A CA 1
ATOM 3102 C C . ALA A 1 401 ? -22.392 -17.179 43.460 1.00 95.75 401 ALA A C 1
ATOM 3104 O O . ALA A 1 401 ? -22.001 -18.194 44.032 1.00 95.75 401 ALA A O 1
ATOM 3105 N N . GLY A 1 402 ? -22.669 -16.046 44.118 1.00 92.06 402 GLY A N 1
ATOM 3106 C CA . GLY A 1 402 ? -22.570 -15.882 45.572 1.00 92.06 402 GLY A CA 1
ATOM 3107 C C . GLY A 1 402 ? -21.252 -15.288 46.074 1.00 92.06 402 GLY A C 1
ATOM 3108 O O . GLY A 1 402 ? -21.045 -15.254 47.281 1.00 92.06 402 GLY A O 1
ATOM 3109 N N . ASP A 1 403 ? -20.373 -14.816 45.187 1.00 94.06 403 ASP A N 1
ATOM 3110 C CA . ASP A 1 403 ? -19.142 -14.128 45.587 1.00 94.06 403 ASP A CA 1
ATOM 3111 C C . ASP A 1 403 ? -19.462 -12.721 46.124 1.00 94.06 403 ASP A C 1
ATOM 3113 O O . ASP A 1 403 ? -19.935 -11.849 45.386 1.00 94.06 403 ASP A O 1
ATOM 3117 N N . THR A 1 404 ? -19.244 -12.510 47.423 1.00 92.75 404 THR A N 1
ATOM 3118 C CA . THR A 1 404 ? -19.545 -11.252 48.125 1.00 92.75 404 THR A CA 1
ATOM 3119 C C . THR A 1 404 ? -18.559 -10.144 47.758 1.00 92.75 404 THR A C 1
ATOM 3121 O O . THR A 1 404 ? -18.976 -9.009 47.523 1.00 92.75 404 THR A O 1
ATOM 3124 N N . GLY A 1 405 ? -17.274 -10.468 47.573 1.00 91.56 405 GLY A N 1
ATOM 3125 C CA . GLY A 1 405 ? -16.247 -9.514 47.138 1.00 91.56 405 GLY A CA 1
ATOM 3126 C C . GLY A 1 405 ? -16.532 -8.894 45.762 1.00 91.56 405 GLY A C 1
ATOM 3127 O O . GLY A 1 405 ? -16.263 -7.713 45.526 1.00 91.56 405 GLY A O 1
ATOM 3128 N N . ALA A 1 406 ? -17.155 -9.644 44.851 1.00 95.06 406 ALA A N 1
ATOM 3129 C CA . ALA A 1 406 ? -17.595 -9.144 43.553 1.00 95.06 406 ALA A CA 1
ATOM 3130 C C . ALA A 1 406 ? -18.664 -8.042 43.663 1.00 95.06 406 ALA A C 1
ATOM 3132 O O . ALA A 1 406 ? -18.718 -7.179 42.784 1.00 95.06 406 ALA A O 1
ATOM 3133 N N . LEU A 1 407 ? -19.482 -8.023 44.726 1.00 95.06 407 LEU A N 1
ATOM 3134 C CA . LEU A 1 407 ? -20.468 -6.960 44.972 1.00 95.06 407 LEU A CA 1
ATOM 3135 C C . LEU A 1 407 ? -19.767 -5.624 45.244 1.00 95.06 407 LEU A C 1
ATOM 3137 O O . LEU A 1 407 ? -20.083 -4.621 44.599 1.00 95.06 407 LEU A O 1
ATOM 3141 N N . ALA A 1 408 ? -18.776 -5.629 46.139 1.00 92.94 408 ALA A N 1
ATOM 3142 C CA . ALA A 1 408 ? -17.994 -4.445 46.484 1.00 92.94 408 ALA A CA 1
ATOM 3143 C C . ALA A 1 408 ? -17.151 -3.947 45.296 1.00 92.94 408 ALA A C 1
ATOM 3145 O O . ALA A 1 408 ? -17.145 -2.752 44.993 1.00 92.94 408 ALA A O 1
ATOM 3146 N N . ASN A 1 409 ? -16.519 -4.859 44.549 1.00 95.00 409 ASN A N 1
ATOM 3147 C CA . ASN A 1 409 ? -15.761 -4.512 43.342 1.00 95.00 409 ASN A CA 1
ATOM 3148 C C . ASN A 1 409 ? -16.648 -3.911 42.240 1.00 95.00 409 ASN A C 1
ATOM 3150 O O . ASN A 1 409 ? -16.255 -2.950 41.575 1.00 95.00 409 ASN A O 1
ATOM 3154 N N . LEU A 1 410 ? -17.863 -4.439 42.059 1.00 95.62 410 LEU A N 1
ATOM 3155 C CA . LEU A 1 410 ? -18.835 -3.893 41.114 1.00 95.62 410 LEU A CA 1
ATOM 3156 C C . LEU A 1 410 ? -19.317 -2.504 41.544 1.00 95.62 410 LEU A C 1
ATOM 3158 O O . LEU A 1 410 ? -19.395 -1.601 40.711 1.00 95.62 410 LEU A O 1
ATOM 3162 N N . ALA A 1 411 ? -19.582 -2.307 42.837 1.00 95.00 411 ALA A N 1
ATOM 3163 C CA . ALA A 1 411 ? -19.923 -0.998 43.376 1.00 95.00 411 ALA A CA 1
ATOM 3164 C C . ALA A 1 411 ? -18.801 0.022 43.122 1.00 95.00 411 ALA A C 1
ATOM 3166 O O . ALA A 1 411 ? -19.064 1.096 42.576 1.00 95.00 411 ALA A O 1
ATOM 3167 N N . TYR A 1 412 ? -17.547 -0.334 43.419 1.00 94.56 412 TYR A N 1
ATOM 3168 C CA . TYR A 1 412 ? -16.385 0.520 43.169 1.00 94.56 412 TYR A CA 1
ATOM 3169 C C . TYR A 1 412 ? -16.244 0.887 41.684 1.00 94.56 412 TYR A C 1
ATOM 3171 O O . TYR A 1 412 ? -16.117 2.067 41.349 1.00 94.56 412 TYR A O 1
ATOM 3179 N N . LEU A 1 413 ? -16.337 -0.103 40.786 1.00 94.94 413 LEU A N 1
ATOM 3180 C CA . LEU A 1 413 ? -16.220 0.090 39.337 1.00 94.94 413 LEU A CA 1
ATOM 3181 C C . LEU A 1 413 ? -17.260 1.077 38.785 1.00 94.94 413 LEU A C 1
ATOM 3183 O O . LEU A 1 413 ? -16.972 1.834 37.856 1.00 94.94 413 LEU A O 1
ATOM 3187 N N . LEU A 1 414 ? -18.473 1.061 39.342 1.00 94.50 414 LEU A N 1
ATOM 3188 C CA . LEU A 1 414 ? -19.593 1.882 38.883 1.00 94.50 414 LEU A CA 1
ATOM 3189 C C . LEU A 1 414 ? -19.655 3.266 39.534 1.00 94.50 414 LEU A C 1
ATOM 3191 O O . LEU A 1 414 ? -20.381 4.120 39.029 1.00 94.50 414 LEU A O 1
ATOM 3195 N N . ARG A 1 415 ? -18.894 3.517 40.608 1.00 92.38 415 ARG A N 1
ATOM 3196 C CA . ARG A 1 415 ? -19.024 4.709 41.467 1.00 92.38 415 ARG A CA 1
ATOM 3197 C C . ARG A 1 415 ? -19.074 6.032 40.702 1.00 92.38 415 ARG A C 1
ATOM 3199 O O . ARG A 1 415 ? -19.918 6.869 40.993 1.00 92.38 415 ARG A O 1
ATOM 3206 N N . GLY A 1 416 ? -18.179 6.216 39.731 1.00 86.94 416 GLY A N 1
ATOM 3207 C CA . GLY A 1 416 ? -18.107 7.443 38.927 1.00 86.94 416 GLY A CA 1
ATOM 3208 C C . GLY A 1 416 ? -18.946 7.429 37.646 1.00 86.94 416 GLY A C 1
ATOM 3209 O O . GLY A 1 416 ? -19.192 8.485 37.078 1.00 86.94 416 GLY A O 1
ATOM 3210 N N . LEU A 1 417 ? -19.376 6.252 37.180 1.00 88.31 417 LEU A N 1
ATOM 3211 C CA . LEU A 1 417 ? -20.119 6.110 35.923 1.00 88.31 417 LEU A CA 1
ATOM 3212 C C . LEU A 1 417 ? -21.632 6.108 36.122 1.00 88.31 417 LEU A C 1
ATOM 3214 O O . LEU A 1 417 ? -22.369 6.703 35.342 1.00 88.31 417 LEU A O 1
ATOM 3218 N N . ARG A 1 418 ? -22.084 5.356 37.127 1.00 93.56 418 ARG A N 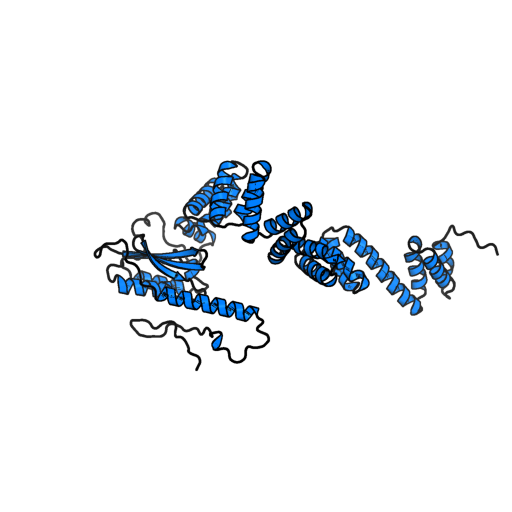1
ATOM 3219 C CA . ARG A 1 418 ? -23.487 5.110 37.463 1.00 93.56 418 ARG A CA 1
ATOM 3220 C C . ARG A 1 418 ? -23.613 5.078 38.989 1.00 93.56 418 ARG A C 1
ATOM 3222 O O . ARG A 1 418 ? -23.642 3.991 39.571 1.00 93.56 418 ARG A O 1
ATOM 3229 N N . PRO A 1 419 ? -23.652 6.254 39.645 1.00 91.25 419 PRO A N 1
ATOM 3230 C CA . PRO A 1 419 ? -23.658 6.352 41.105 1.00 91.25 419 PRO A CA 1
ATOM 3231 C C . PRO A 1 419 ? -24.839 5.626 41.762 1.00 91.25 419 PRO A C 1
ATOM 3233 O O . PRO A 1 419 ? -24.667 5.013 42.813 1.00 91.25 419 PRO A O 1
ATOM 3236 N N . ASP A 1 420 ? -26.013 5.634 41.126 1.00 92.38 420 ASP A N 1
ATOM 3237 C CA . ASP A 1 420 ? -27.205 4.954 41.645 1.00 92.38 420 ASP A CA 1
ATOM 3238 C C . ASP A 1 420 ? -27.054 3.427 41.613 1.00 92.38 420 ASP A C 1
ATOM 3240 O O . ASP A 1 420 ? -27.282 2.765 42.627 1.00 92.38 420 ASP A O 1
ATOM 3244 N N . ASP A 1 421 ? -26.602 2.865 40.483 1.00 93.88 421 ASP A N 1
ATOM 3245 C CA . ASP A 1 421 ? -26.288 1.433 40.375 1.00 93.88 421 ASP A CA 1
ATOM 3246 C C . ASP A 1 421 ? -25.197 1.058 41.386 1.00 93.88 421 ASP A C 1
ATOM 3248 O O . ASP A 1 421 ? -25.321 0.067 42.103 1.00 93.88 421 ASP A O 1
ATOM 3252 N N . SER A 1 422 ? -24.135 1.865 41.468 1.00 94.88 422 SER A N 1
ATOM 3253 C CA . SER A 1 422 ? -23.031 1.671 42.411 1.00 94.88 422 SER A CA 1
ATOM 3254 C C . SER A 1 422 ? -23.530 1.590 43.854 1.00 94.88 422 SER A C 1
ATOM 3256 O O . SER A 1 422 ? -23.182 0.647 44.565 1.00 94.88 422 SER A O 1
ATOM 3258 N N . ARG A 1 423 ? -24.409 2.511 44.270 1.00 94.19 423 ARG A N 1
ATOM 3259 C CA . ARG A 1 423 ? -24.991 2.517 45.617 1.00 94.19 423 ARG A CA 1
ATOM 3260 C C . ARG A 1 423 ? -25.854 1.283 45.876 1.00 94.19 423 ARG A C 1
ATOM 3262 O O . ARG A 1 423 ? -25.791 0.729 46.969 1.00 94.19 423 ARG A O 1
ATOM 3269 N N . GLN A 1 424 ? -26.620 0.819 44.889 1.00 94.62 424 GLN A N 1
ATOM 3270 C CA . GLN A 1 424 ? -27.397 -0.419 45.024 1.00 94.62 424 GLN A CA 1
ATOM 3271 C C . GLN A 1 424 ? -26.494 -1.643 45.216 1.00 94.62 424 GLN A C 1
ATOM 3273 O O . GLN A 1 424 ? -26.775 -2.489 46.064 1.00 94.62 424 GLN A O 1
ATOM 3278 N N . TRP A 1 425 ? -25.395 -1.742 44.465 1.00 95.06 425 TRP A N 1
ATOM 3279 C CA . TRP A 1 425 ? -24.433 -2.835 44.628 1.00 95.06 425 TRP A CA 1
ATOM 3280 C C . TRP A 1 425 ? -23.661 -2.750 45.948 1.00 95.06 425 TRP A C 1
ATOM 3282 O O . TRP A 1 425 ? -23.457 -3.783 46.579 1.00 95.06 425 TRP A O 1
ATOM 3292 N N . ALA A 1 426 ? -23.312 -1.545 46.409 1.00 93.25 426 ALA A N 1
ATOM 3293 C CA . ALA A 1 426 ? -22.698 -1.332 47.720 1.00 93.25 426 ALA A CA 1
ATOM 3294 C C . ALA A 1 426 ? -23.638 -1.753 48.857 1.00 93.25 426 ALA A C 1
ATOM 3296 O O . ALA A 1 426 ? -23.212 -2.463 49.759 1.00 93.25 426 ALA A O 1
ATOM 3297 N N . GLN A 1 427 ? -24.928 -1.402 48.778 1.00 94.00 427 GLN A N 1
ATOM 3298 C CA . GLN A 1 427 ? -25.919 -1.847 49.762 1.00 94.00 427 GLN A CA 1
ATOM 3299 C C . GLN A 1 427 ? -26.010 -3.374 49.806 1.00 94.00 427 GLN A C 1
ATOM 3301 O O . GLN A 1 427 ? -26.005 -3.954 50.880 1.00 94.00 427 GLN A O 1
ATOM 3306 N N . ARG A 1 428 ? -26.012 -4.044 48.648 1.00 94.12 428 ARG A N 1
ATOM 3307 C CA . ARG A 1 428 ? -25.997 -5.514 48.596 1.00 94.12 428 ARG A CA 1
ATOM 3308 C C . ARG A 1 428 ? -24.731 -6.129 49.198 1.00 94.12 428 ARG A C 1
ATOM 3310 O O . ARG A 1 428 ? -24.806 -7.257 49.671 1.00 94.12 428 ARG A O 1
ATOM 3317 N N . ALA A 1 429 ? -23.593 -5.437 49.129 1.00 92.94 429 ALA A N 1
ATOM 3318 C CA . ALA A 1 429 ? -22.352 -5.874 49.764 1.00 92.94 429 ALA A CA 1
ATOM 3319 C C . ALA A 1 429 ? -22.452 -5.778 51.295 1.00 92.94 429 ALA A C 1
ATOM 3321 O O . ALA A 1 429 ? -22.125 -6.744 51.971 1.00 92.94 429 ALA A O 1
ATOM 3322 N N . VAL A 1 430 ? -22.990 -4.674 51.823 1.00 92.50 430 VAL A N 1
ATOM 3323 C CA . VAL A 1 430 ? -23.253 -4.489 53.266 1.00 92.50 430 VAL A CA 1
ATOM 3324 C C . VAL A 1 430 ? -24.312 -5.467 53.782 1.00 92.50 430 VAL A C 1
ATOM 3326 O O . VAL A 1 430 ? -24.192 -6.011 54.869 1.00 92.50 430 VAL A O 1
ATOM 3329 N N . ASP A 1 431 ? -25.345 -5.742 52.985 1.00 92.06 431 ASP A N 1
ATOM 3330 C CA . ASP A 1 431 ? -26.389 -6.711 53.342 1.00 92.06 431 ASP A CA 1
ATOM 3331 C C . ASP A 1 431 ? -25.900 -8.170 53.235 1.00 92.06 431 ASP A C 1
ATOM 3333 O O . ASP A 1 431 ? -26.645 -9.107 53.546 1.00 92.06 431 ASP A O 1
ATOM 3337 N N . SER A 1 432 ? -24.674 -8.392 52.748 1.00 88.25 432 SER A N 1
ATOM 3338 C CA . SER A 1 432 ? -24.071 -9.720 52.731 1.00 88.25 432 SER A CA 1
ATOM 3339 C C . SER A 1 432 ? -23.624 -10.116 54.141 1.00 88.25 432 SER A C 1
ATOM 3341 O O . SER A 1 432 ? -23.355 -9.275 54.986 1.00 88.25 432 SER A O 1
ATOM 3343 N N . THR A 1 433 ? -23.530 -11.413 54.436 1.00 82.75 433 THR A N 1
ATOM 3344 C CA . THR A 1 433 ? -23.081 -11.888 55.760 1.00 82.75 433 THR A CA 1
ATOM 3345 C C . THR A 1 433 ? -21.563 -11.772 55.958 1.00 82.75 433 THR A C 1
ATOM 3347 O O . THR A 1 433 ? -21.008 -12.509 56.772 1.00 82.75 433 THR A O 1
ATOM 3350 N N . ASP A 1 434 ? -20.890 -10.942 55.161 1.00 87.75 434 ASP A N 1
ATOM 3351 C CA . ASP A 1 434 ? -19.441 -10.780 55.121 1.00 87.75 434 ASP A CA 1
ATOM 3352 C C . ASP A 1 434 ? -19.033 -9.497 55.868 1.00 87.75 434 ASP A C 1
ATOM 3354 O O . ASP A 1 434 ? -19.185 -8.403 55.319 1.00 87.75 434 ASP A O 1
ATOM 3358 N N . PRO A 1 435 ? -18.510 -9.604 57.105 1.00 86.69 435 PRO A N 1
ATOM 3359 C CA . PRO A 1 435 ? -18.220 -8.440 57.943 1.00 86.69 435 PRO A CA 1
ATOM 3360 C C . PRO A 1 435 ? -17.137 -7.523 57.367 1.00 86.69 435 PRO A C 1
ATOM 3362 O O . PRO A 1 435 ? -17.035 -6.368 57.769 1.00 86.69 435 PRO A O 1
ATOM 3365 N N . GLU A 1 436 ? -16.305 -8.013 56.439 1.00 88.56 436 GLU A N 1
ATOM 3366 C CA . GLU A 1 436 ? -15.286 -7.184 55.781 1.00 88.56 436 GLU A CA 1
ATOM 3367 C C . GLU A 1 436 ? -15.905 -6.139 54.838 1.00 88.56 436 GLU A C 1
ATOM 3369 O O . GLU A 1 436 ? -15.223 -5.200 54.421 1.00 88.56 436 GLU A O 1
ATOM 3374 N N . LEU A 1 437 ? -17.192 -6.283 54.505 1.00 90.25 437 LEU A N 1
ATOM 3375 C CA . LEU A 1 437 ? -17.905 -5.427 53.562 1.00 90.25 437 LEU A CA 1
ATOM 3376 C C . LEU A 1 437 ? -18.879 -4.443 54.231 1.00 90.25 437 LEU A C 1
ATOM 3378 O O . LEU A 1 437 ? -19.442 -3.614 53.511 1.00 90.25 437 LEU A O 1
ATOM 3382 N N . ASP A 1 438 ? -19.044 -4.471 55.558 1.00 89.25 438 ASP A N 1
ATOM 3383 C CA . ASP A 1 438 ? -19.997 -3.625 56.303 1.00 89.25 438 ASP A CA 1
ATOM 3384 C C . ASP A 1 438 ? -19.774 -2.119 56.055 1.00 89.25 438 ASP A C 1
ATOM 3386 O O . ASP A 1 438 ? -20.727 -1.354 55.894 1.00 89.25 438 ASP A O 1
ATOM 3390 N N . ASP A 1 439 ? -18.513 -1.702 55.907 1.00 88.88 439 ASP A N 1
ATOM 3391 C CA . ASP A 1 439 ? -18.130 -0.299 55.700 1.00 88.88 439 ASP A CA 1
ATOM 3392 C C . ASP A 1 439 ? -18.135 0.122 54.211 1.00 88.88 439 ASP A C 1
ATOM 3394 O O . ASP A 1 439 ? -17.747 1.241 53.866 1.00 88.88 439 ASP A O 1
ATOM 3398 N N . THR A 1 440 ? -18.561 -0.747 53.279 1.00 89.56 440 THR A N 1
ATOM 3399 C CA . THR A 1 440 ? -18.459 -0.491 51.822 1.00 89.56 440 THR A CA 1
ATOM 3400 C C . THR A 1 440 ? -19.176 0.796 51.399 1.00 89.56 440 THR A C 1
ATOM 3402 O O . THR A 1 440 ? -18.679 1.532 50.543 1.00 89.56 440 THR A O 1
ATOM 3405 N N . LEU A 1 441 ? -20.344 1.092 51.980 1.00 87.88 441 LEU A N 1
ATOM 3406 C CA . LEU A 1 441 ? -21.086 2.321 51.676 1.00 87.88 441 LEU A CA 1
ATOM 3407 C C . LEU A 1 441 ? -20.336 3.571 52.138 1.00 87.88 441 LEU A C 1
ATOM 3409 O O . LEU A 1 441 ? -20.241 4.528 51.368 1.00 87.88 441 LEU A O 1
ATOM 3413 N N . ASP A 1 442 ? -19.767 3.534 53.339 1.00 88.56 442 ASP A N 1
ATOM 3414 C CA . ASP A 1 442 ? -19.046 4.658 53.937 1.00 88.56 442 ASP A CA 1
ATOM 3415 C C . ASP A 1 442 ? -17.735 4.932 53.186 1.00 88.56 442 ASP A C 1
ATOM 3417 O O . ASP A 1 442 ? -17.393 6.081 52.907 1.00 88.56 442 ASP A O 1
ATOM 3421 N N . ILE A 1 443 ? -17.037 3.873 52.758 1.00 88.56 443 ILE A N 1
ATOM 3422 C CA . ILE A 1 443 ? -15.807 3.973 51.959 1.00 88.56 443 ILE A CA 1
ATOM 3423 C C . ILE A 1 443 ? -16.083 4.570 50.573 1.00 88.56 443 ILE A C 1
ATOM 3425 O O . ILE A 1 443 ? -15.310 5.395 50.072 1.00 88.56 443 ILE A O 1
ATOM 3429 N N . LEU A 1 444 ? -17.152 4.132 49.903 1.00 88.31 444 LEU A N 1
ATOM 3430 C CA . LEU A 1 444 ? -17.443 4.565 48.535 1.00 88.31 444 LEU A CA 1
ATOM 3431 C C . LEU A 1 444 ? -18.165 5.916 48.476 1.00 88.31 444 LEU A C 1
ATOM 3433 O O . LEU A 1 444 ? -18.003 6.623 47.477 1.00 88.31 444 LEU A O 1
ATOM 3437 N N . PHE A 1 445 ? -18.922 6.278 49.516 1.00 87.81 445 PHE A N 1
ATOM 3438 C CA . PHE A 1 445 ? -19.766 7.475 49.570 1.00 87.81 445 PHE A CA 1
ATOM 3439 C C . PHE A 1 445 ? -19.631 8.241 50.904 1.00 87.81 445 PHE A C 1
ATOM 3441 O O . PHE A 1 445 ? -20.632 8.426 51.600 1.00 87.81 445 PHE A O 1
ATOM 3448 N N . PRO A 1 446 ? -18.433 8.753 51.239 1.00 81.81 446 PRO A N 1
ATOM 3449 C CA . PRO A 1 446 ? -18.153 9.363 52.544 1.00 81.81 446 PRO A CA 1
ATOM 3450 C C . PRO A 1 446 ? -18.946 10.652 52.831 1.00 81.81 446 PRO A C 1
ATOM 3452 O O . PRO A 1 446 ? -19.141 11.000 53.991 1.00 81.81 446 PRO A O 1
ATOM 3455 N N . ASP A 1 447 ? -19.432 11.344 51.793 1.00 74.88 447 ASP A N 1
ATOM 3456 C CA . ASP A 1 447 ? -20.183 12.607 51.914 1.00 74.88 447 ASP A CA 1
ATOM 3457 C C . ASP A 1 447 ? -21.712 12.426 51.837 1.00 74.88 447 ASP A C 1
ATOM 3459 O O . ASP A 1 447 ? -22.460 13.400 51.730 1.00 74.88 447 ASP A O 1
ATOM 3463 N N . ALA A 1 448 ? -22.212 11.188 51.828 1.00 60.69 448 ALA A N 1
ATOM 3464 C CA . ALA A 1 448 ? -23.650 10.952 51.830 1.00 60.69 448 ALA A CA 1
ATOM 3465 C C . ALA A 1 448 ? -24.214 11.293 53.216 1.00 60.69 448 ALA A C 1
ATOM 3467 O O . ALA A 1 448 ? -23.856 10.641 54.193 1.00 60.69 448 ALA A O 1
ATOM 3468 N N . GLU A 1 449 ? -25.087 12.306 53.304 1.00 50.69 449 GLU A N 1
ATOM 3469 C CA . GLU A 1 449 ? -25.710 12.696 54.575 1.00 50.69 449 GLU A CA 1
ATOM 3470 C C . GLU A 1 449 ? -26.254 11.461 55.317 1.00 50.69 449 GLU A C 1
ATOM 3472 O O . GLU A 1 449 ? -26.957 10.639 54.708 1.00 50.69 449 GLU A O 1
ATOM 3477 N N . PRO A 1 450 ? -25.945 11.301 56.619 1.00 48.28 450 PRO A N 1
ATOM 3478 C CA . PRO A 1 450 ? -26.443 10.173 57.383 1.00 48.28 450 PRO A CA 1
ATOM 3479 C C . PRO A 1 450 ? -27.970 10.202 57.354 1.00 48.28 450 PRO A C 1
ATOM 3481 O O . PRO A 1 450 ? -28.588 11.227 57.654 1.00 48.28 450 PRO A O 1
ATOM 3484 N N . LYS A 1 451 ? -28.590 9.072 56.983 1.00 48.12 451 LYS A N 1
ATOM 3485 C CA . LYS A 1 451 ? -30.043 8.906 57.093 1.00 48.12 451 LYS A CA 1
ATOM 3486 C C . LYS A 1 451 ? -30.426 9.202 58.541 1.00 48.12 451 LYS A C 1
ATOM 3488 O O . LYS A 1 451 ? -30.115 8.412 59.427 1.00 48.12 451 LYS A O 1
ATOM 3493 N N . MET A 1 452 ? -31.083 10.341 58.764 1.00 37.53 452 MET A N 1
ATOM 3494 C CA . MET A 1 452 ? -31.703 10.657 60.044 1.00 37.53 452 MET A CA 1
ATOM 3495 C C . MET A 1 452 ? -32.748 9.576 60.329 1.00 37.53 452 MET A C 1
ATOM 3497 O O . MET A 1 452 ? -33.779 9.518 59.657 1.00 37.53 452 MET A O 1
ATOM 3501 N N . SER A 1 453 ? -32.422 8.687 61.264 1.00 44.12 453 SER A N 1
ATOM 3502 C CA . SER A 1 453 ? -33.332 7.697 61.842 1.00 44.12 453 SER A CA 1
ATOM 3503 C C . SER A 1 453 ? -34.259 8.337 62.860 1.00 44.12 453 SER A C 1
ATOM 3505 O O . SER A 1 453 ? -33.718 9.090 63.706 1.00 44.12 453 SER A O 1
#

Radius of gyration: 35.0 Å; Cα contacts (8 Å, |Δi|>4): 626; chains: 1; bounding box: 74×65×112 Å

InterPro domains:
  IPR006597 Sel1-like repeat [PF08238] (193-220)
  IPR006597 Sel1-like repeat [PF08238] (222-251)
  IPR006597 Sel1-like repeat [PF08238] (289-314)
  IPR006597 Sel1-like repeat [PF08238] (318-344)
  IPR006597 Sel1-like repeat [PF08238] (347-376)
  IPR006597 Sel1-like repeat [PF08238] (388-403)
  IPR006597 Sel1-like repeat [SM00671] (190-220)
  IPR006597 Sel1-like repeat [SM00671] (221-251)
  IPR006597 Sel1-like repeat [SM00671] (252-282)
  IPR006597 Sel1-like repeat [SM00671] (283-314)
  IPR006597 Sel1-like repeat [SM00671] (315-345)
  IPR006597 Sel1-like repeat [SM00671] (346-376)
  IPR006597 Sel1-like repeat [SM00671] (377-403)
  IPR011990 Tetratricopeptide-like helical domain superfamily [G3DSA:1.25.40.10] (177-446)
  IPR050767 Sel1/AlgK [PTHR11102] (185-327)